Protein AF-A0A535L0C6-F1 (afdb_monomer)

Structure (mmCIF, N/CA/C/O backbone):
data_AF-A0A535L0C6-F1
#
_entry.id   AF-A0A535L0C6-F1
#
loop_
_atom_site.group_PDB
_atom_site.id
_atom_site.type_symbol
_atom_site.label_atom_id
_atom_site.label_alt_id
_atom_site.label_comp_id
_atom_site.label_asym_id
_atom_site.label_entity_id
_atom_site.label_seq_id
_atom_site.pdbx_PDB_ins_code
_atom_site.Cartn_x
_atom_site.Cartn_y
_atom_site.Cartn_z
_atom_site.occupancy
_atom_site.B_iso_or_equiv
_atom_site.auth_seq_id
_atom_site.auth_comp_id
_atom_site.auth_asym_id
_atom_site.auth_atom_id
_atom_site.pdbx_PDB_model_num
ATOM 1 N N . MET A 1 1 ? -20.719 -30.556 -39.159 1.00 37.09 1 MET A N 1
ATOM 2 C CA . MET A 1 1 ? -20.399 -29.950 -40.473 1.00 37.09 1 MET A CA 1
ATOM 3 C C . MET A 1 1 ? -19.976 -28.519 -40.173 1.00 37.09 1 MET A C 1
ATOM 5 O O . MET A 1 1 ? -20.788 -27.823 -39.599 1.00 37.09 1 MET A O 1
ATOM 9 N N . GLY A 1 2 ? -18.758 -28.024 -40.360 1.00 36.88 2 GLY A N 1
ATOM 10 C CA . GLY A 1 2 ? -17.561 -28.479 -41.061 1.00 36.88 2 GLY A CA 1
ATOM 11 C C . GLY A 1 2 ? -16.323 -27.841 -40.407 1.00 36.88 2 GLY A C 1
ATOM 12 O O . GLY A 1 2 ? -16.440 -27.057 -39.472 1.00 36.88 2 GLY A O 1
ATOM 13 N N . VAL A 1 3 ? -15.152 -28.274 -40.852 1.00 33.34 3 VAL A N 1
ATOM 14 C CA . VAL A 1 3 ? -13.887 -28.321 -40.109 1.00 33.34 3 VAL A CA 1
ATOM 15 C C . VAL A 1 3 ? -12.894 -27.255 -40.606 1.00 33.34 3 VAL A C 1
ATOM 17 O O . VAL A 1 3 ? -12.881 -26.947 -41.792 1.00 33.34 3 VAL A O 1
ATOM 20 N N . ALA A 1 4 ? -12.011 -26.839 -39.690 1.00 32.62 4 ALA A N 1
ATOM 21 C CA . ALA A 1 4 ? -10.667 -26.255 -39.848 1.00 32.62 4 ALA A CA 1
ATOM 22 C C . ALA A 1 4 ? -10.467 -24.733 -40.089 1.00 32.62 4 ALA A C 1
ATOM 24 O O . ALA A 1 4 ? -11.148 -24.122 -40.910 1.00 32.62 4 ALA A O 1
ATOM 25 N N . PRO A 1 5 ? -9.449 -24.145 -39.409 1.00 37.34 5 PRO A N 1
ATOM 26 C CA . PRO A 1 5 ? -8.986 -22.769 -39.566 1.00 37.34 5 PRO A CA 1
ATOM 27 C C . PRO A 1 5 ? -7.885 -22.660 -40.636 1.00 37.34 5 PRO A C 1
ATOM 29 O O . PRO A 1 5 ? -7.054 -23.557 -40.791 1.00 37.34 5 PRO A O 1
ATOM 32 N N . THR A 1 6 ? -7.814 -21.530 -41.337 1.00 31.41 6 THR A N 1
ATOM 33 C CA . THR A 1 6 ? -6.728 -21.233 -42.285 1.00 31.41 6 THR A CA 1
ATOM 34 C C . THR A 1 6 ? -5.777 -20.177 -41.732 1.00 31.41 6 THR A C 1
ATOM 36 O O . THR A 1 6 ? -6.077 -18.987 -41.720 1.00 31.41 6 THR A O 1
ATOM 39 N N . PHE A 1 7 ? -4.588 -20.631 -41.332 1.00 31.72 7 PHE A N 1
ATOM 40 C CA . PHE A 1 7 ? -3.355 -19.844 -41.349 1.00 31.72 7 PHE A CA 1
ATOM 41 C C . PHE A 1 7 ? -3.051 -19.357 -42.776 1.00 31.72 7 PHE A C 1
ATOM 43 O O . PHE A 1 7 ? -3.180 -20.154 -43.706 1.00 31.72 7 PHE A O 1
ATOM 50 N N . ARG A 1 8 ? -2.530 -18.119 -42.895 1.00 29.47 8 ARG A N 1
ATOM 51 C CA . ARG A 1 8 ? -1.504 -17.613 -43.851 1.00 29.47 8 ARG A CA 1
ATOM 52 C C . ARG A 1 8 ? -1.864 -16.255 -44.475 1.00 29.47 8 ARG A C 1
ATOM 54 O O . ARG A 1 8 ? -2.661 -16.208 -45.402 1.00 29.47 8 ARG A O 1
ATOM 61 N N . ARG A 1 9 ? -1.123 -15.198 -44.114 1.00 31.86 9 ARG A N 1
ATOM 62 C CA . ARG A 1 9 ? 0.029 -14.666 -44.886 1.00 31.86 9 ARG A CA 1
ATOM 63 C C . ARG A 1 9 ? 0.413 -13.277 -44.367 1.00 31.86 9 ARG A C 1
ATOM 65 O O . ARG A 1 9 ? -0.325 -12.318 -44.545 1.00 31.86 9 ARG A O 1
ATOM 72 N N . ALA A 1 10 ? 1.607 -13.189 -43.783 1.00 29.72 10 ALA A N 1
ATOM 73 C CA . ALA A 1 10 ? 2.361 -11.948 -43.728 1.00 29.72 10 ALA A CA 1
ATOM 74 C C . ALA A 1 10 ? 2.567 -11.457 -45.169 1.00 29.72 10 ALA A C 1
ATOM 76 O O . ALA A 1 10 ? 3.086 -12.192 -46.014 1.00 29.72 10 ALA A O 1
ATOM 77 N N . ALA A 1 11 ? 2.104 -10.244 -45.454 1.00 27.84 11 ALA A N 1
ATOM 78 C CA . ALA A 1 11 ? 2.388 -9.560 -46.699 1.00 27.84 11 ALA A CA 1
ATOM 79 C C . ALA A 1 11 ? 3.842 -9.076 -46.653 1.00 27.84 11 ALA A C 1
ATOM 81 O O . ALA A 1 11 ? 4.155 -8.050 -46.058 1.00 27.84 11 ALA A O 1
ATOM 82 N N . VAL A 1 12 ? 4.738 -9.848 -47.266 1.00 27.34 12 VAL A N 1
ATOM 83 C CA . VAL A 1 12 ? 6.041 -9.349 -47.706 1.00 27.34 12 VAL A CA 1
ATOM 84 C C . VAL A 1 12 ? 5.759 -8.395 -48.862 1.00 27.34 12 VAL A C 1
ATOM 86 O O . VAL A 1 12 ? 5.404 -8.829 -49.959 1.00 27.34 12 VAL A O 1
ATOM 89 N N . VAL A 1 13 ? 5.872 -7.093 -48.613 1.00 29.22 13 VAL A N 1
ATOM 90 C CA . VAL A 1 13 ? 5.906 -6.088 -49.677 1.00 29.22 13 VAL A CA 1
ATOM 91 C C . VAL A 1 13 ? 7.283 -6.178 -50.331 1.00 29.22 13 VAL A C 1
ATOM 93 O O . VAL A 1 13 ? 8.254 -5.577 -49.884 1.00 29.22 13 VAL A O 1
ATOM 96 N N . LEU A 1 14 ? 7.366 -6.988 -51.386 1.00 28.08 14 LEU A N 1
ATOM 97 C CA . LEU A 1 14 ? 8.428 -6.929 -52.386 1.00 28.08 14 LEU A CA 1
ATOM 98 C C . LEU A 1 14 ? 8.232 -5.646 -53.203 1.00 28.08 14 LEU A C 1
ATOM 100 O O . LEU A 1 14 ? 7.553 -5.646 -54.226 1.00 28.08 14 LEU A O 1
ATOM 104 N N . LEU A 1 15 ? 8.819 -4.544 -52.740 1.00 29.17 15 LEU A N 1
ATOM 105 C CA . LEU A 1 15 ? 9.050 -3.362 -53.568 1.00 29.17 15 LEU A CA 1
ATOM 106 C C . LEU A 1 15 ? 10.412 -3.531 -54.244 1.00 29.17 15 LEU A C 1
ATOM 108 O O . LEU A 1 15 ? 11.445 -3.056 -53.787 1.00 29.17 15 LEU A O 1
ATOM 112 N N . ALA A 1 16 ? 10.392 -4.291 -55.335 1.00 31.97 16 ALA A N 1
ATOM 113 C CA . ALA A 1 16 ? 11.451 -4.293 -56.323 1.00 31.97 16 ALA A CA 1
ATOM 114 C C . ALA A 1 16 ? 11.344 -3.000 -57.133 1.00 31.97 16 ALA A C 1
ATOM 116 O O . ALA A 1 16 ? 10.395 -2.858 -57.893 1.00 31.97 16 ALA A O 1
ATOM 117 N N . PHE A 1 17 ? 12.308 -2.088 -57.011 1.00 31.05 17 PHE A N 1
ATOM 118 C CA . PHE A 1 17 ? 12.581 -1.112 -58.063 1.00 31.05 17 PHE A CA 1
ATOM 119 C C . PHE A 1 17 ? 14.057 -0.712 -58.074 1.00 31.05 17 PHE A C 1
ATOM 121 O O . PHE A 1 17 ? 14.559 -0.082 -57.152 1.00 31.05 17 PHE A O 1
ATOM 128 N N . GLY A 1 18 ? 14.706 -1.043 -59.192 1.00 28.42 18 GLY A N 1
ATOM 129 C CA . GLY A 1 18 ? 15.623 -0.113 -59.842 1.00 28.42 18 GLY A CA 1
ATOM 130 C C . GLY A 1 18 ? 17.089 -0.181 -59.446 1.00 28.42 18 GLY A C 1
ATOM 131 O O . GLY A 1 18 ? 17.690 0.862 -59.214 1.00 28.42 18 GLY A O 1
ATOM 132 N N . LEU A 1 19 ? 17.694 -1.370 -59.453 1.00 27.88 19 LEU A N 1
ATOM 133 C CA . LEU A 1 19 ? 19.146 -1.484 -59.565 1.00 27.88 19 LEU A CA 1
ATOM 134 C C . LEU A 1 19 ? 19.567 -0.997 -60.966 1.00 27.88 19 LEU A C 1
ATOM 136 O O . LEU A 1 19 ? 19.630 -1.777 -61.914 1.00 27.88 19 LEU A O 1
ATOM 140 N N . TRP A 1 20 ? 19.834 0.300 -61.113 1.00 29.59 20 TRP A N 1
ATOM 141 C CA . TRP A 1 20 ? 20.646 0.791 -62.222 1.00 29.59 20 TRP A CA 1
ATOM 142 C C . TRP A 1 20 ? 22.104 0.479 -61.891 1.00 29.59 20 TRP A C 1
ATOM 144 O O . TRP A 1 20 ? 22.831 1.316 -61.364 1.00 29.59 20 TRP A O 1
ATOM 154 N N . VAL A 1 21 ? 22.541 -0.744 -62.206 1.00 28.67 21 VAL A N 1
ATOM 155 C CA . VAL A 1 21 ? 23.962 -0.963 -62.486 1.00 28.67 21 VAL A CA 1
ATOM 156 C C . VAL A 1 21 ? 24.206 -0.285 -63.824 1.00 28.67 21 VAL A C 1
ATOM 158 O O . VAL A 1 21 ? 24.039 -0.882 -64.886 1.00 28.67 21 VAL A O 1
ATOM 161 N N . ILE A 1 22 ? 24.558 0.997 -63.780 1.00 29.31 22 ILE A N 1
ATOM 162 C CA . ILE A 1 22 ? 25.347 1.563 -64.860 1.00 29.31 22 ILE A CA 1
ATOM 163 C C . ILE A 1 22 ? 26.660 0.797 -64.758 1.00 29.31 22 ILE A C 1
ATOM 165 O O . ILE A 1 22 ? 27.493 1.083 -63.903 1.00 29.31 22 ILE A O 1
ATOM 169 N N . THR A 1 23 ? 26.826 -0.238 -65.580 1.00 29.62 23 THR A N 1
ATOM 170 C CA . THR A 1 23 ? 28.167 -0.678 -65.929 1.00 29.62 23 THR A CA 1
ATOM 171 C C . THR A 1 23 ? 28.786 0.536 -66.598 1.00 29.62 23 THR A C 1
ATOM 173 O O . THR A 1 23 ? 28.529 0.796 -67.776 1.00 29.62 23 THR A O 1
ATOM 176 N N . ALA A 1 24 ? 29.521 1.338 -65.828 1.00 28.98 24 ALA A N 1
ATOM 177 C CA . ALA A 1 24 ? 30.530 2.193 -66.399 1.00 28.98 24 ALA A CA 1
ATOM 178 C C . ALA A 1 24 ? 31.452 1.219 -67.127 1.00 28.98 24 ALA A C 1
ATOM 180 O O . ALA A 1 24 ? 32.253 0.511 -66.521 1.00 28.98 24 ALA A O 1
ATOM 181 N N . VAL A 1 25 ? 31.229 1.084 -68.434 1.00 27.94 25 VAL A N 1
ATOM 182 C CA . VAL A 1 25 ? 32.256 0.596 -69.338 1.00 27.94 25 VAL A CA 1
ATOM 183 C C . VAL A 1 25 ? 33.465 1.444 -68.965 1.00 27.94 25 VAL A C 1
ATOM 185 O O . VAL A 1 25 ? 33.321 2.671 -69.023 1.00 27.94 25 VAL A O 1
ATOM 188 N N . PRO A 1 26 ? 34.590 0.868 -68.497 1.00 29.69 26 PRO A N 1
ATOM 189 C CA . PRO A 1 26 ? 35.786 1.667 -68.345 1.00 29.69 26 PRO A CA 1
ATOM 190 C C . PRO A 1 26 ? 35.984 2.293 -69.714 1.00 29.69 26 PRO A C 1
ATOM 192 O O . PRO A 1 26 ? 36.119 1.585 -70.716 1.00 29.69 26 PRO A O 1
ATOM 195 N N . VAL A 1 27 ? 35.857 3.619 -69.775 1.00 29.53 27 VAL A N 1
ATOM 196 C CA . VAL A 1 27 ? 36.319 4.369 -70.928 1.00 29.53 27 VAL A CA 1
ATOM 197 C C . VAL A 1 27 ? 37.751 3.897 -71.059 1.00 29.53 27 VAL A C 1
ATOM 199 O O . VAL A 1 27 ? 38.551 4.141 -70.159 1.00 29.53 27 VAL A O 1
ATOM 202 N N . ALA A 1 28 ? 38.033 3.099 -72.090 1.00 34.81 28 ALA A N 1
ATOM 203 C CA . ALA A 1 28 ? 39.395 2.758 -72.430 1.00 34.81 28 ALA A CA 1
ATOM 204 C C . ALA A 1 28 ? 40.087 4.112 -72.532 1.00 34.81 28 ALA A C 1
ATOM 206 O O . ALA A 1 28 ? 39.706 4.916 -73.389 1.00 34.81 28 ALA A O 1
ATOM 207 N N . ALA A 1 29 ? 40.951 4.412 -71.557 1.00 43.59 29 ALA A N 1
ATOM 208 C CA . ALA A 1 29 ? 41.692 5.656 -71.515 1.00 43.59 29 ALA A CA 1
ATOM 209 C C . ALA A 1 29 ? 42.241 5.854 -72.924 1.00 43.59 29 ALA A C 1
ATOM 211 O O . ALA A 1 29 ? 42.869 4.940 -73.461 1.00 43.59 29 ALA A O 1
ATOM 212 N N . SER A 1 30 ? 41.868 6.958 -73.580 1.00 49.72 30 SER A N 1
ATOM 213 C CA . SER A 1 30 ? 42.273 7.148 -74.967 1.00 49.72 30 SER A CA 1
ATOM 214 C C . SER A 1 30 ? 43.792 7.140 -74.974 1.00 49.72 30 SER A C 1
ATOM 216 O O . SER A 1 30 ? 44.403 7.963 -74.290 1.00 49.72 30 SER A O 1
ATOM 218 N N . ASP A 1 31 ? 44.370 6.194 -75.692 1.00 67.44 31 ASP A N 1
ATOM 219 C CA . ASP A 1 31 ? 45.807 6.078 -75.811 1.00 67.44 31 ASP A CA 1
ATOM 220 C C . ASP A 1 31 ? 46.323 7.331 -76.541 1.00 67.44 31 ASP A C 1
ATOM 222 O O . ASP A 1 31 ? 45.831 7.662 -77.625 1.00 67.44 31 ASP A O 1
ATOM 226 N N . GLN A 1 32 ? 47.226 8.093 -75.919 1.00 78.69 32 GLN A N 1
ATOM 227 C CA . GLN A 1 32 ? 47.743 9.353 -76.470 1.00 78.69 32 GLN A CA 1
ATOM 228 C C . GLN A 1 32 ? 49.223 9.197 -76.810 1.00 78.69 32 GLN A C 1
ATOM 230 O O . GLN A 1 32 ? 49.989 8.628 -76.031 1.00 78.69 32 GLN A O 1
ATOM 235 N N . ILE A 1 33 ? 49.628 9.734 -77.964 1.00 84.31 33 ILE A N 1
ATOM 236 C CA . ILE A 1 33 ? 51.041 9.821 -78.346 1.00 84.31 33 ILE A CA 1
ATOM 237 C C . ILE A 1 33 ? 51.743 10.777 -77.375 1.00 84.31 33 ILE A C 1
ATOM 239 O O . ILE A 1 33 ? 51.346 11.934 -77.251 1.00 84.31 33 ILE A O 1
ATOM 243 N N . ASP A 1 34 ? 52.798 10.301 -76.716 1.00 86.31 34 ASP A N 1
ATOM 244 C CA . ASP A 1 34 ? 53.675 11.108 -75.862 1.00 86.31 34 ASP A CA 1
ATOM 245 C C . ASP A 1 34 ? 54.873 11.650 -76.649 1.00 86.31 34 ASP A C 1
ATOM 247 O O . ASP A 1 34 ? 55.081 12.860 -76.694 1.00 86.31 34 ASP A O 1
ATOM 251 N N . GLN A 1 35 ? 55.643 10.783 -77.316 1.00 90.56 35 GLN A N 1
ATOM 252 C CA . GLN A 1 35 ? 56.763 11.178 -78.176 1.00 90.56 35 GLN A CA 1
ATOM 253 C C . GLN A 1 35 ? 56.604 10.557 -79.556 1.00 90.56 35 GLN A C 1
ATOM 255 O O . GLN A 1 35 ? 56.222 9.397 -79.684 1.00 90.56 35 GLN A O 1
ATOM 260 N N . SER A 1 36 ? 56.909 11.318 -80.603 1.00 90.12 36 SER A N 1
ATOM 261 C CA . SER A 1 36 ? 56.848 10.812 -81.971 1.00 90.12 36 SER A CA 1
ATOM 262 C C . SER A 1 36 ? 57.918 11.417 -82.860 1.00 90.12 36 SER A C 1
ATOM 264 O O . SER A 1 36 ? 58.379 12.538 -82.647 1.00 90.12 36 SER A O 1
ATOM 266 N N . ASN A 1 37 ? 58.279 10.651 -83.881 1.00 85.50 37 ASN A N 1
ATOM 267 C CA . ASN A 1 37 ? 59.129 11.073 -84.975 1.00 85.50 37 ASN A CA 1
ATOM 268 C C . ASN A 1 37 ? 58.685 10.344 -86.255 1.00 85.50 37 ASN A C 1
ATOM 270 O O . ASN A 1 37 ? 58.750 9.116 -86.311 1.00 85.50 37 ASN A O 1
ATOM 274 N N . GLY A 1 38 ? 58.173 11.073 -87.256 1.00 73.81 38 GLY A N 1
ATOM 275 C CA . GLY A 1 38 ? 57.369 10.482 -88.343 1.00 73.81 38 GLY A CA 1
ATOM 276 C C . GLY A 1 38 ? 57.746 10.847 -89.786 1.00 73.81 38 GLY A C 1
ATOM 277 O O . GLY A 1 38 ? 57.147 10.298 -90.711 1.00 73.81 38 GLY A O 1
ATOM 278 N N . ALA A 1 39 ? 58.709 11.745 -90.017 1.00 72.12 39 ALA A N 1
ATOM 279 C CA . ALA A 1 39 ? 59.224 12.031 -91.362 1.00 72.12 39 ALA A CA 1
ATOM 280 C C . ALA A 1 39 ? 60.230 10.946 -91.786 1.00 72.12 39 ALA A C 1
ATOM 282 O O . ALA A 1 39 ? 60.923 10.415 -90.928 1.00 72.12 39 ALA A O 1
ATOM 283 N N . PHE A 1 40 ? 60.329 10.601 -93.079 1.00 76.81 40 PHE A N 1
ATOM 284 C CA . PHE A 1 40 ? 61.221 9.527 -93.550 1.00 76.81 40 PHE A CA 1
ATOM 285 C C . PHE A 1 40 ? 61.955 9.869 -94.859 1.00 76.81 40 PHE A C 1
ATOM 287 O O . PHE A 1 40 ? 61.412 10.547 -95.732 1.00 76.81 40 PHE A O 1
ATOM 294 N N . SER A 1 41 ? 63.187 9.372 -95.021 1.00 70.88 41 SER A N 1
ATOM 295 C CA . SER A 1 41 ? 63.962 9.484 -96.278 1.00 70.88 41 SER A CA 1
ATOM 296 C C . SER A 1 41 ? 64.841 8.285 -96.605 1.00 70.88 41 SER A C 1
ATOM 298 O O . SER A 1 41 ? 65.216 8.091 -97.765 1.00 70.88 41 SER A O 1
ATOM 300 N N . GLY A 1 42 ? 65.186 7.493 -95.591 1.00 73.19 42 GLY A N 1
ATOM 301 C CA . GLY A 1 42 ? 66.101 6.374 -95.698 1.00 73.19 42 GLY A CA 1
ATOM 302 C C . GLY A 1 42 ? 65.659 5.191 -94.846 1.00 73.19 42 GLY A C 1
ATOM 303 O O . GLY A 1 42 ? 64.586 5.170 -94.243 1.00 73.19 42 GLY A O 1
ATOM 304 N N . GLN A 1 43 ? 66.476 4.142 -94.865 1.00 79.50 43 GLN A N 1
ATOM 305 C CA . GLN A 1 43 ? 66.208 2.909 -94.136 1.00 79.50 43 GLN A CA 1
ATOM 306 C C . GLN A 1 43 ? 67.517 2.283 -93.661 1.00 79.50 43 GLN A C 1
ATOM 308 O O . GLN A 1 43 ? 68.476 2.193 -94.430 1.00 79.50 43 GLN A O 1
ATOM 313 N N . ASN A 1 44 ? 67.535 1.787 -92.423 1.00 80.56 44 ASN A N 1
ATOM 314 C CA . ASN A 1 44 ? 68.639 0.983 -91.905 1.00 80.56 44 ASN A CA 1
ATOM 315 C C . ASN A 1 44 ? 68.169 -0.459 -91.736 1.00 80.56 44 ASN A C 1
ATOM 317 O O . ASN A 1 44 ? 67.180 -0.734 -91.058 1.00 80.56 44 ASN A O 1
ATOM 321 N N . ALA A 1 45 ? 68.874 -1.384 -92.386 1.00 82.94 45 ALA A N 1
ATOM 322 C CA . ALA A 1 45 ? 68.541 -2.801 -92.394 1.00 82.94 45 ALA A CA 1
ATOM 323 C C . ALA A 1 45 ? 69.706 -3.606 -91.816 1.00 82.94 45 ALA A C 1
ATOM 325 O O . ALA A 1 45 ? 70.729 -3.789 -92.474 1.00 82.94 45 ALA A O 1
ATOM 326 N N . LEU A 1 46 ? 69.558 -4.085 -90.581 1.00 78.12 46 LEU A N 1
ATOM 327 C CA . LEU A 1 46 ? 70.612 -4.808 -89.869 1.00 78.12 46 LEU A CA 1
ATOM 328 C C . LEU A 1 46 ? 70.069 -6.078 -89.207 1.00 78.12 46 LEU A C 1
ATOM 330 O O . LEU A 1 46 ? 68.895 -6.186 -88.855 1.00 78.12 46 LEU A O 1
ATOM 334 N N . ARG A 1 47 ? 70.963 -7.061 -89.039 1.00 79.31 47 ARG A N 1
ATOM 335 C CA . ARG A 1 47 ? 70.715 -8.256 -88.210 1.00 79.31 47 ARG A CA 1
ATOM 336 C C . ARG A 1 47 ? 71.022 -8.019 -86.727 1.00 79.31 47 ARG A C 1
ATOM 338 O O . ARG A 1 47 ? 70.609 -8.817 -85.897 1.00 79.31 47 ARG A O 1
ATOM 345 N N . ASN A 1 48 ? 71.746 -6.946 -86.412 1.00 81.25 48 ASN A N 1
ATOM 346 C CA . ASN A 1 48 ? 72.146 -6.585 -85.054 1.00 81.25 48 ASN A CA 1
ATOM 347 C C . ASN A 1 48 ? 71.116 -5.638 -84.416 1.00 81.25 48 ASN A C 1
ATOM 349 O O . ASN A 1 48 ? 70.202 -5.158 -85.085 1.00 81.25 48 ASN A O 1
ATOM 353 N N . GLY A 1 49 ? 71.266 -5.369 -83.117 1.00 86.56 49 GLY A N 1
ATOM 354 C CA . GLY A 1 49 ? 70.378 -4.463 -82.393 1.00 86.56 49 GLY A CA 1
ATOM 355 C C . GLY A 1 49 ? 70.409 -3.026 -82.923 1.00 86.56 49 GLY A C 1
ATOM 356 O O . GLY A 1 49 ? 71.456 -2.519 -83.323 1.00 86.56 49 GLY A O 1
ATOM 357 N N . MET A 1 50 ? 69.258 -2.367 -82.896 1.00 91.88 50 MET A N 1
ATOM 358 C CA . MET A 1 50 ? 69.088 -0.949 -83.226 1.00 91.88 50 MET A CA 1
ATOM 359 C C . MET A 1 50 ? 68.315 -0.287 -82.094 1.00 91.88 50 MET A C 1
ATOM 361 O O . MET A 1 50 ? 67.459 -0.932 -81.486 1.00 91.88 50 MET A O 1
ATOM 365 N N . ALA A 1 51 ? 68.612 0.969 -81.793 1.00 94.00 51 ALA A N 1
ATOM 366 C CA . ALA A 1 51 ? 67.898 1.697 -80.762 1.00 94.00 51 ALA A CA 1
ATOM 367 C C . ALA A 1 51 ? 67.691 3.166 -81.116 1.00 94.00 51 ALA A C 1
ATOM 369 O O . ALA A 1 51 ? 68.489 3.755 -81.838 1.00 94.00 51 ALA A O 1
ATOM 370 N N . GLN A 1 52 ? 66.632 3.739 -80.559 1.00 93.75 52 GLN A N 1
ATOM 371 C CA . GLN A 1 52 ? 66.361 5.171 -80.543 1.00 93.75 52 GLN A CA 1
ATOM 372 C C . GLN A 1 52 ? 66.190 5.574 -79.083 1.00 93.75 52 GLN A C 1
ATOM 374 O O . GLN A 1 52 ? 65.342 5.007 -78.386 1.00 93.75 52 GLN A O 1
ATOM 379 N N . THR A 1 53 ? 67.007 6.504 -78.591 1.00 94.94 53 THR A N 1
ATOM 380 C CA . THR A 1 53 ? 66.727 7.126 -77.297 1.00 94.94 53 THR A CA 1
ATOM 381 C C . THR A 1 53 ? 65.634 8.170 -77.442 1.00 94.94 53 THR A C 1
ATOM 383 O O . THR A 1 53 ? 65.472 8.760 -78.509 1.00 94.94 53 THR A O 1
ATOM 386 N N . PHE A 1 54 ? 64.854 8.356 -76.383 1.00 95.00 54 PHE A N 1
ATOM 387 C CA . PHE A 1 54 ? 63.773 9.328 -76.318 1.00 95.00 54 PHE A CA 1
ATOM 388 C C . PHE A 1 54 ? 63.560 9.825 -74.895 1.00 95.00 54 PHE A C 1
ATOM 390 O O . PHE A 1 54 ? 63.875 9.127 -73.927 1.00 95.00 54 PHE A O 1
ATOM 397 N N . THR A 1 55 ? 63.031 11.038 -74.780 1.00 94.19 55 THR A N 1
ATOM 398 C CA . THR A 1 55 ? 62.732 11.676 -73.498 1.00 94.19 55 THR A CA 1
ATOM 399 C C . THR A 1 55 ? 61.221 11.868 -73.401 1.00 94.19 55 THR A C 1
ATOM 401 O O . THR A 1 55 ? 60.686 12.657 -74.176 1.00 94.19 55 THR A O 1
ATOM 404 N N . PRO A 1 56 ? 60.518 11.169 -72.492 1.00 90.44 56 PRO A N 1
ATOM 405 C CA . PRO A 1 56 ? 59.085 11.331 -72.304 1.00 90.44 56 PRO A CA 1
ATOM 406 C C . PRO A 1 56 ? 58.733 12.780 -71.974 1.00 90.44 56 PRO A C 1
ATOM 408 O O . PRO A 1 56 ? 59.406 13.422 -71.156 1.00 90.44 56 PRO A O 1
ATOM 411 N N . GLY A 1 57 ? 57.664 13.278 -72.590 1.00 83.50 57 GLY A N 1
ATOM 412 C CA . GLY A 1 57 ? 57.130 14.612 -72.330 1.00 83.50 57 GLY A CA 1
ATOM 413 C C . GLY A 1 57 ? 56.328 14.652 -71.031 1.00 83.50 57 GLY A C 1
ATOM 414 O O . GLY A 1 57 ? 56.306 15.678 -70.349 1.00 83.50 57 GLY A O 1
ATOM 415 N N . VAL A 1 58 ? 55.722 13.521 -70.654 1.00 79.31 58 VAL A N 1
ATOM 416 C CA . VAL A 1 58 ? 54.949 13.340 -69.417 1.00 79.31 58 VAL A CA 1
ATOM 417 C C . VAL A 1 58 ? 55.389 12.097 -68.633 1.00 79.31 58 VAL A C 1
ATOM 419 O O . VAL A 1 58 ? 55.855 11.111 -69.199 1.00 79.31 58 VAL A O 1
ATOM 422 N N . SER A 1 59 ? 55.241 12.133 -67.304 1.00 81.00 59 SER A N 1
ATOM 423 C CA . SER A 1 59 ? 55.409 10.945 -66.457 1.00 81.00 59 SER A CA 1
ATOM 424 C C . SER A 1 59 ? 54.141 10.099 -66.526 1.00 81.00 59 SER A C 1
ATOM 426 O O . SER A 1 59 ? 53.041 10.645 -66.473 1.00 81.00 59 SER A O 1
ATOM 428 N N . GLY A 1 60 ? 54.270 8.776 -66.584 1.00 79.25 60 GLY A N 1
ATOM 429 C CA . GLY A 1 60 ? 53.110 7.886 -66.628 1.00 79.25 60 GLY A CA 1
ATOM 430 C C . GLY A 1 60 ? 53.460 6.454 -67.012 1.00 79.25 60 GLY A C 1
ATOM 431 O O . GLY A 1 60 ? 54.592 6.008 -66.823 1.00 79.25 60 GLY A O 1
ATOM 432 N N . GLN A 1 61 ? 52.471 5.735 -67.539 1.00 85.19 61 GLN A N 1
ATOM 433 C CA . GLN A 1 61 ? 52.593 4.333 -67.928 1.00 85.19 61 GLN A CA 1
ATOM 434 C C . GLN A 1 61 ? 52.591 4.185 -69.454 1.00 85.19 61 GLN A C 1
ATOM 436 O O . GLN A 1 61 ? 51.572 4.439 -70.091 1.00 85.19 61 GLN A O 1
ATOM 441 N N . LEU A 1 62 ? 53.715 3.740 -70.019 1.00 87.38 62 LEU A N 1
ATOM 442 C CA . LEU A 1 62 ? 53.847 3.387 -71.432 1.00 87.38 62 LEU A CA 1
ATOM 443 C C . LEU A 1 62 ? 53.251 1.997 -71.668 1.00 87.38 62 LEU A C 1
ATOM 445 O O . LEU A 1 62 ? 53.711 1.014 -71.077 1.00 87.38 62 LEU A O 1
ATOM 449 N N . ASP A 1 63 ? 52.270 1.893 -72.553 1.00 86.81 63 ASP A N 1
ATOM 450 C CA . ASP A 1 63 ? 51.616 0.630 -72.904 1.00 86.81 63 ASP A CA 1
ATOM 451 C C . ASP A 1 63 ? 51.873 0.208 -74.355 1.00 86.81 63 ASP A C 1
ATOM 453 O O . ASP A 1 63 ? 51.704 -0.969 -74.680 1.00 86.81 63 ASP A O 1
ATOM 457 N N . ARG A 1 64 ? 52.340 1.114 -75.223 1.00 91.75 64 ARG A N 1
ATOM 458 C CA . ARG A 1 64 ? 52.593 0.813 -76.633 1.00 91.75 64 ARG A CA 1
ATOM 459 C C . ARG A 1 64 ? 53.736 1.633 -77.231 1.00 91.75 64 ARG A C 1
ATOM 461 O O . ARG A 1 64 ? 53.906 2.821 -76.980 1.00 91.75 64 ARG A O 1
ATOM 468 N N . VAL A 1 65 ? 54.518 0.968 -78.078 1.00 94.25 65 VAL A N 1
ATOM 469 C CA . VAL A 1 65 ? 55.474 1.598 -78.996 1.00 94.25 65 VAL A CA 1
ATOM 470 C C . VAL A 1 65 ? 55.076 1.242 -80.415 1.00 94.25 65 VAL A C 1
ATOM 472 O O . VAL A 1 65 ? 54.921 0.060 -80.721 1.00 94.25 65 VAL A O 1
ATOM 475 N N . SER A 1 66 ? 54.970 2.231 -81.291 1.00 93.62 66 SER A N 1
ATOM 476 C CA . SER A 1 66 ? 54.759 2.018 -82.719 1.00 93.62 66 SER A CA 1
ATOM 477 C C . SER A 1 66 ? 56.050 2.304 -83.471 1.00 93.62 66 SER A C 1
ATOM 479 O O . SER A 1 66 ? 56.685 3.333 -83.262 1.00 93.62 66 SER A O 1
ATOM 481 N N . LEU A 1 67 ? 56.469 1.382 -84.337 1.00 92.31 67 LEU A N 1
ATOM 482 C CA . LEU A 1 67 ? 57.681 1.518 -85.148 1.00 92.31 67 LEU A CA 1
ATOM 483 C C . LEU A 1 67 ? 57.332 1.501 -86.627 1.00 92.31 67 LEU A C 1
ATOM 485 O O . LEU A 1 67 ? 56.591 0.622 -87.077 1.00 92.31 67 LEU A O 1
ATOM 489 N N . MET A 1 68 ? 57.905 2.423 -87.400 1.00 89.44 68 MET A N 1
ATOM 490 C CA . MET A 1 68 ? 57.806 2.354 -88.853 1.00 89.44 68 MET A CA 1
ATOM 491 C C . MET A 1 68 ? 58.876 1.403 -89.376 1.00 89.44 68 MET A C 1
ATOM 493 O O . MET A 1 68 ? 60.076 1.681 -89.301 1.00 89.44 68 MET A O 1
ATOM 497 N N . MET A 1 69 ? 58.449 0.254 -89.900 1.00 87.00 69 MET A N 1
ATOM 498 C CA . MET A 1 69 ? 59.377 -0.838 -90.185 1.00 87.00 69 MET A CA 1
ATOM 499 C C . MET A 1 69 ? 58.996 -1.692 -91.400 1.00 87.00 69 MET A C 1
ATOM 501 O O . MET A 1 69 ? 57.862 -1.657 -91.877 1.00 87.00 69 MET A O 1
ATOM 505 N N . ALA A 1 70 ? 59.951 -2.485 -91.894 1.00 82.94 70 ALA A N 1
ATOM 506 C CA . ALA A 1 70 ? 59.748 -3.474 -92.956 1.00 82.94 70 ALA A CA 1
ATOM 507 C C . ALA A 1 70 ? 60.556 -4.765 -92.720 1.00 82.94 70 ALA A C 1
ATOM 509 O O . ALA A 1 70 ? 61.524 -4.791 -91.957 1.00 82.94 70 ALA A O 1
ATOM 510 N N . ALA A 1 71 ? 60.156 -5.837 -93.412 1.00 77.94 71 ALA A N 1
ATOM 511 C CA . ALA A 1 71 ? 60.802 -7.151 -93.395 1.00 77.94 71 ALA A CA 1
ATOM 512 C C . ALA A 1 71 ? 61.225 -7.539 -94.828 1.00 77.94 71 ALA A C 1
ATOM 514 O O . ALA A 1 71 ? 60.624 -8.390 -95.480 1.00 77.94 71 ALA A O 1
ATOM 515 N N . THR A 1 72 ? 62.239 -6.850 -95.358 1.00 66.25 72 THR A N 1
ATOM 516 C CA . THR A 1 72 ? 62.588 -6.829 -96.797 1.00 66.25 72 THR A CA 1
ATOM 517 C C . THR A 1 72 ? 63.219 -8.119 -97.343 1.00 66.25 72 THR A C 1
ATOM 519 O O . THR A 1 72 ? 63.401 -8.243 -98.551 1.00 66.25 72 THR A O 1
ATOM 522 N N . SER A 1 73 ? 63.534 -9.101 -96.491 1.00 69.94 73 SER A N 1
ATOM 523 C CA . SER A 1 73 ? 64.180 -10.370 -96.881 1.00 69.94 73 SER A CA 1
ATOM 524 C C . SER A 1 73 ? 63.592 -11.600 -96.167 1.00 69.94 73 SER A C 1
ATOM 526 O O . SER A 1 73 ? 64.313 -12.523 -95.790 1.00 69.94 73 SER A O 1
ATOM 528 N N . GLY A 1 74 ? 62.265 -11.616 -95.988 1.00 78.94 74 GLY A N 1
ATOM 529 C CA . GLY A 1 74 ? 61.524 -12.699 -95.328 1.00 78.94 74 GLY A CA 1
ATOM 530 C C . GLY A 1 74 ? 61.086 -12.349 -93.903 1.00 78.94 74 GLY A C 1
ATOM 531 O O . GLY A 1 74 ? 61.294 -11.232 -93.440 1.00 78.94 74 GLY A O 1
ATOM 532 N N . ALA A 1 75 ? 60.445 -13.296 -93.214 1.00 85.00 75 ALA A N 1
ATOM 533 C CA . ALA A 1 75 ? 59.891 -13.075 -91.878 1.00 85.00 75 ALA A CA 1
ATOM 534 C C . ALA A 1 75 ? 60.976 -12.733 -90.836 1.00 85.00 75 ALA A C 1
ATOM 536 O O . ALA A 1 75 ? 62.046 -13.347 -90.819 1.00 85.00 75 ALA A O 1
ATOM 537 N N . VAL A 1 76 ? 60.679 -11.792 -89.934 1.00 88.62 76 VAL A N 1
ATOM 538 C CA . VAL A 1 76 ? 61.586 -11.364 -88.855 1.00 88.62 76 VAL A CA 1
ATOM 539 C C . VAL A 1 76 ? 61.043 -11.810 -87.498 1.00 88.62 76 VAL A C 1
ATOM 541 O O . VAL A 1 76 ? 59.846 -11.734 -87.228 1.00 88.62 76 VAL A O 1
ATOM 544 N N . THR A 1 77 ? 61.931 -12.281 -86.629 1.00 91.50 77 THR A N 1
ATOM 545 C CA . THR A 1 77 ? 61.644 -12.615 -85.224 1.00 91.50 77 THR A CA 1
ATOM 546 C C . THR A 1 77 ? 62.608 -11.845 -84.337 1.00 91.50 77 THR A C 1
ATOM 548 O O . THR A 1 77 ? 63.788 -11.745 -84.674 1.00 91.50 77 THR A O 1
ATOM 551 N N . GLY A 1 78 ? 62.135 -11.313 -83.216 1.00 93.00 78 GLY A N 1
ATOM 552 C CA . GLY A 1 78 ? 62.948 -10.524 -82.297 1.00 93.00 78 GLY A CA 1
ATOM 553 C C . GLY A 1 78 ? 62.142 -9.963 -81.132 1.00 93.00 78 GLY A C 1
ATOM 554 O O . GLY A 1 78 ? 61.065 -10.461 -80.803 1.00 93.00 78 GLY A O 1
ATOM 555 N N . SER A 1 79 ? 62.662 -8.912 -80.505 1.00 93.81 79 SER A N 1
ATOM 556 C CA . SER A 1 79 ? 61.962 -8.183 -79.445 1.00 93.81 79 SER A CA 1
ATOM 557 C C . SER A 1 79 ? 62.125 -6.676 -79.574 1.00 93.81 79 SER A C 1
ATOM 559 O O . SER A 1 79 ? 63.198 -6.210 -79.959 1.00 93.81 79 SER A O 1
ATOM 561 N N . VAL A 1 80 ? 61.097 -5.937 -79.168 1.00 96.19 80 VAL A N 1
ATOM 562 C CA . VAL A 1 80 ? 61.165 -4.504 -78.867 1.00 96.19 80 VAL A CA 1
ATOM 563 C C . VAL A 1 80 ? 61.211 -4.346 -77.353 1.00 96.19 80 VAL A C 1
ATOM 565 O O . VAL A 1 80 ? 60.406 -4.939 -76.640 1.00 96.19 80 VAL A O 1
ATOM 568 N N . GLN A 1 81 ? 62.177 -3.593 -76.852 1.00 96.94 81 GLN A N 1
ATOM 569 C CA . GLN A 1 81 ? 62.407 -3.388 -75.427 1.00 96.94 81 GLN A CA 1
ATOM 570 C C . GLN A 1 81 ? 62.429 -1.903 -75.109 1.00 96.94 81 GLN A C 1
ATOM 572 O O . GLN A 1 81 ? 62.891 -1.111 -75.924 1.00 96.94 81 GLN A O 1
ATOM 577 N N . ILE A 1 82 ? 62.016 -1.554 -73.896 1.00 97.56 82 ILE A N 1
ATOM 578 C CA . ILE A 1 82 ? 62.353 -0.270 -73.290 1.00 97.56 82 ILE A CA 1
ATOM 579 C C . ILE A 1 82 ? 63.469 -0.505 -72.287 1.00 97.56 82 ILE A C 1
ATOM 581 O O . ILE A 1 82 ? 63.360 -1.377 -71.421 1.00 97.56 82 ILE A O 1
ATOM 585 N N . GLN A 1 83 ? 64.550 0.255 -72.415 1.00 96.75 83 GLN A N 1
ATOM 586 C CA . GLN A 1 83 ? 65.699 0.183 -71.521 1.00 96.75 83 GLN A CA 1
ATOM 587 C C . GLN A 1 83 ? 65.997 1.540 -70.888 1.00 96.75 83 GLN A C 1
ATOM 589 O O . GLN A 1 83 ? 65.669 2.587 -71.450 1.00 96.75 83 GLN A O 1
ATOM 594 N N . THR A 1 84 ? 66.654 1.526 -69.728 1.00 96.06 84 THR A N 1
ATOM 595 C CA . THR A 1 84 ? 67.249 2.754 -69.181 1.00 96.06 84 THR A CA 1
ATOM 596 C C . THR A 1 84 ? 68.446 3.193 -70.030 1.00 96.06 84 THR A C 1
ATOM 598 O O . THR A 1 84 ? 69.028 2.400 -70.777 1.00 96.06 84 THR A O 1
ATOM 601 N N . VAL A 1 85 ? 68.835 4.462 -69.913 1.00 95.81 85 VAL A N 1
ATOM 602 C CA . VAL A 1 85 ? 69.964 5.047 -70.648 1.00 95.81 85 VAL A CA 1
ATOM 603 C C . VAL A 1 85 ? 71.077 5.448 -69.685 1.00 95.81 85 VAL A C 1
ATOM 605 O O . VAL A 1 85 ? 70.821 5.939 -68.588 1.00 95.81 85 VAL A O 1
ATOM 608 N N . SER A 1 86 ? 72.328 5.229 -70.091 1.00 93.62 86 SER A N 1
ATOM 609 C CA . SER A 1 86 ? 73.521 5.664 -69.361 1.00 93.62 86 SER A CA 1
ATOM 610 C C . SER A 1 86 ? 74.523 6.271 -70.339 1.00 93.62 86 SER A C 1
ATOM 612 O O . SER A 1 86 ? 74.786 5.696 -71.393 1.00 93.62 86 SER A O 1
ATOM 614 N N . ALA A 1 87 ? 75.055 7.455 -70.016 1.00 89.50 87 ALA A N 1
ATOM 615 C CA . ALA A 1 87 ? 75.952 8.218 -70.894 1.00 89.50 87 ALA A CA 1
ATOM 616 C C . ALA A 1 87 ? 75.409 8.404 -72.333 1.00 89.50 87 ALA A C 1
ATOM 618 O O . ALA A 1 87 ? 76.157 8.319 -73.303 1.00 89.50 87 ALA A O 1
ATOM 619 N N . GLY A 1 88 ? 74.094 8.622 -72.466 1.00 88.56 88 GLY A N 1
ATOM 620 C CA . GLY A 1 88 ? 73.415 8.883 -73.742 1.00 88.56 88 GLY A CA 1
ATOM 621 C C . GLY A 1 88 ? 73.024 7.646 -74.560 1.00 88.56 88 GLY A C 1
ATOM 622 O O . GLY A 1 88 ? 72.233 7.787 -75.486 1.00 88.56 88 GLY A O 1
ATOM 623 N N . LYS A 1 89 ? 73.495 6.441 -74.199 1.00 92.38 89 LYS A N 1
ATOM 624 C CA . LYS A 1 89 ? 73.232 5.178 -74.919 1.00 92.38 89 LYS A CA 1
ATOM 625 C C . LYS A 1 89 ? 72.463 4.141 -74.079 1.00 92.38 89 LYS A C 1
ATOM 627 O O . LYS A 1 89 ? 72.475 4.227 -72.847 1.00 92.38 89 LYS A O 1
ATOM 632 N N . PRO A 1 90 ? 71.804 3.139 -74.697 1.00 95.69 90 PRO A N 1
ATOM 633 C CA . PRO A 1 90 ? 71.069 2.116 -73.949 1.00 95.69 90 PRO A CA 1
ATOM 634 C C . PRO A 1 90 ? 71.969 1.366 -72.951 1.00 95.69 90 PRO A C 1
ATOM 636 O O . PRO A 1 90 ? 73.043 0.885 -73.316 1.00 95.69 90 PRO A O 1
ATOM 639 N N . SER A 1 91 ? 71.529 1.252 -71.694 1.00 93.25 91 SER A N 1
ATOM 640 C CA . SER A 1 91 ? 72.334 0.714 -70.583 1.00 93.25 91 SER A CA 1
ATOM 641 C C . SER A 1 91 ? 72.359 -0.819 -70.505 1.00 93.25 91 SER A C 1
ATOM 643 O O . SER A 1 91 ? 73.224 -1.390 -69.845 1.00 93.25 91 SER A O 1
ATOM 645 N N . GLY A 1 92 ? 71.391 -1.489 -71.140 1.00 89.12 92 GLY A N 1
ATOM 646 C CA . GLY A 1 92 ? 71.145 -2.924 -70.995 1.00 89.12 92 GLY A CA 1
ATOM 647 C C . GLY A 1 92 ? 70.076 -3.293 -69.958 1.00 89.12 92 GLY A C 1
ATOM 648 O O . GLY A 1 92 ? 69.561 -4.410 -70.019 1.00 89.12 92 GLY A O 1
ATOM 649 N N . THR A 1 93 ? 69.692 -2.388 -69.050 1.00 94.75 93 THR A N 1
ATOM 650 C CA . THR A 1 93 ? 68.629 -2.641 -68.060 1.00 94.75 93 THR A CA 1
ATOM 651 C C . THR A 1 93 ? 67.255 -2.519 -68.711 1.00 94.75 93 THR A C 1
ATOM 653 O O . THR A 1 93 ? 66.836 -1.421 -69.072 1.00 94.75 93 THR A O 1
ATOM 656 N N . VAL A 1 94 ? 66.550 -3.644 -68.850 1.00 95.44 94 VAL A N 1
ATOM 657 C CA . VAL A 1 94 ? 65.227 -3.735 -69.489 1.00 95.44 94 VAL A CA 1
ATOM 658 C C . VAL A 1 94 ? 64.118 -3.407 -68.488 1.00 95.44 94 VAL A C 1
ATOM 660 O O . VAL A 1 94 ? 63.982 -4.092 -67.480 1.00 95.44 94 VAL A O 1
ATOM 663 N N . LEU A 1 95 ? 63.312 -2.388 -68.794 1.00 90.12 95 LEU A N 1
ATOM 664 C CA . LEU A 1 95 ? 62.114 -2.004 -68.034 1.00 90.12 95 LEU A CA 1
ATOM 665 C C . LEU A 1 95 ? 60.862 -2.751 -68.513 1.00 90.12 95 LEU A C 1
ATOM 667 O O . LEU A 1 95 ? 59.957 -3.019 -67.732 1.00 90.12 95 LEU A O 1
ATOM 671 N N . GLY A 1 96 ? 60.835 -3.135 -69.789 1.00 91.88 96 GLY A N 1
ATOM 672 C CA . GLY A 1 96 ? 59.821 -4.018 -70.356 1.00 91.88 96 GLY A CA 1
ATOM 673 C C . GLY A 1 96 ? 60.205 -4.482 -71.758 1.00 91.88 96 GLY A C 1
ATOM 674 O O . GLY A 1 96 ? 61.038 -3.870 -72.430 1.00 91.88 96 GLY A O 1
ATOM 675 N N . SER A 1 97 ? 59.647 -5.613 -72.189 1.00 93.88 97 SER A N 1
ATOM 676 C CA . SER A 1 97 ? 60.028 -6.286 -73.434 1.00 93.88 97 SER A CA 1
ATOM 677 C C . SER A 1 97 ? 58.822 -6.932 -74.097 1.00 93.88 97 SER A C 1
ATOM 679 O O . SER A 1 97 ? 58.099 -7.696 -73.462 1.00 93.88 97 SER A O 1
ATOM 681 N N . ARG A 1 98 ? 58.668 -6.710 -75.401 1.00 94.31 98 ARG A N 1
ATOM 682 C CA . ARG A 1 98 ? 57.675 -7.365 -76.245 1.00 94.31 98 ARG A CA 1
ATOM 683 C C . ARG A 1 98 ? 58.356 -8.186 -77.334 1.00 94.31 98 ARG A C 1
ATOM 685 O O . ARG A 1 98 ? 59.002 -7.642 -78.226 1.00 94.31 98 ARG A O 1
ATOM 692 N N . ALA A 1 99 ? 58.204 -9.507 -77.265 1.00 92.56 99 ALA A N 1
ATOM 693 C CA . ALA A 1 99 ? 58.662 -10.414 -78.313 1.00 92.56 99 ALA A CA 1
ATOM 694 C C . ALA A 1 99 ? 57.684 -10.437 -79.500 1.00 92.56 99 ALA A C 1
ATOM 696 O O . ALA A 1 99 ? 56.468 -10.334 -79.321 1.00 92.56 99 ALA A O 1
ATOM 697 N N . PHE A 1 100 ? 58.223 -10.617 -80.704 1.00 89.75 100 PHE A N 1
ATOM 698 C CA . PHE A 1 100 ? 57.480 -10.830 -81.942 1.00 89.75 100 PHE A CA 1
ATOM 699 C C . PHE A 1 100 ? 58.134 -11.956 -82.749 1.00 89.75 100 PHE A C 1
ATOM 701 O O . PHE A 1 100 ? 59.359 -12.076 -82.786 1.00 89.75 100 PHE A O 1
ATOM 708 N N . SER A 1 101 ? 57.329 -12.793 -83.401 1.00 90.62 101 SER A N 1
ATOM 709 C CA . SER A 1 101 ? 57.803 -13.969 -84.135 1.00 90.62 101 SER A CA 1
ATOM 710 C C . SER A 1 101 ? 57.178 -14.069 -85.517 1.00 90.62 101 SER A C 1
ATOM 712 O O . SER A 1 101 ? 56.022 -13.708 -85.724 1.00 90.62 101 SER A O 1
ATOM 714 N N . SER A 1 102 ? 57.970 -14.563 -86.472 1.00 86.88 102 SER A N 1
ATOM 715 C CA . SER A 1 102 ? 57.567 -14.775 -87.868 1.00 86.88 102 SER A CA 1
ATOM 716 C C . SER A 1 102 ? 56.848 -13.572 -88.508 1.00 86.88 102 SER A C 1
ATOM 718 O O . SER A 1 102 ? 55.952 -13.739 -89.339 1.00 86.88 102 SER A O 1
ATOM 720 N N . MET A 1 103 ? 57.228 -12.349 -88.137 1.00 83.44 103 MET A N 1
ATOM 721 C CA . MET A 1 103 ? 56.538 -11.149 -88.583 1.00 83.44 103 MET A CA 1
ATOM 722 C C . MET A 1 103 ? 56.904 -10.840 -90.036 1.00 83.44 103 MET A C 1
ATOM 724 O O . MET A 1 103 ? 58.062 -10.560 -90.354 1.00 83.44 103 MET A O 1
ATOM 728 N N . VAL A 1 104 ? 55.908 -10.897 -90.920 1.00 80.62 104 VAL A N 1
ATOM 729 C CA . VAL A 1 104 ? 56.032 -10.521 -92.331 1.00 80.62 104 VAL A CA 1
ATOM 730 C C . VAL A 1 104 ? 55.429 -9.135 -92.505 1.00 80.62 104 VAL A C 1
ATOM 732 O O . VAL A 1 104 ? 54.239 -8.930 -92.279 1.00 80.62 104 VAL A O 1
ATOM 735 N N . VAL A 1 105 ? 56.256 -8.176 -92.909 1.00 76.00 105 VAL A N 1
ATOM 736 C CA . VAL A 1 105 ? 55.826 -6.807 -93.200 1.00 76.00 105 VAL A CA 1
ATOM 737 C C . VAL A 1 105 ? 56.131 -6.529 -94.665 1.00 76.00 105 VAL A C 1
ATOM 739 O O . VAL A 1 105 ? 57.300 -6.396 -95.034 1.00 76.00 105 VAL A O 1
ATOM 742 N N . ALA A 1 106 ? 55.079 -6.487 -95.490 1.00 68.62 106 ALA A N 1
ATOM 743 C CA . ALA A 1 106 ? 55.177 -6.070 -96.886 1.00 68.62 106 ALA A CA 1
ATOM 744 C C . ALA A 1 106 ? 55.818 -4.674 -96.970 1.00 68.62 106 ALA A C 1
ATOM 746 O O . ALA A 1 106 ? 55.592 -3.834 -96.095 1.00 68.62 106 ALA A O 1
ATOM 747 N N . CYS A 1 107 ? 56.641 -4.434 -97.993 1.00 71.25 107 CYS A N 1
ATOM 748 C CA . CYS A 1 107 ? 57.245 -3.118 -98.201 1.00 71.25 107 CYS A CA 1
ATOM 749 C C . CYS A 1 107 ? 56.145 -2.061 -98.431 1.00 71.25 107 CYS A C 1
ATOM 751 O O . CYS A 1 107 ? 55.123 -2.364 -99.040 1.00 71.25 107 CYS A O 1
ATOM 753 N N . CYS A 1 108 ? 56.258 -0.817 -97.969 1.00 73.75 108 CYS A N 1
ATOM 754 C CA . CYS A 1 108 ? 57.199 -0.141 -97.061 1.00 73.75 108 CYS A CA 1
ATOM 755 C C . CYS A 1 108 ? 56.415 0.961 -96.299 1.00 73.75 108 CYS A C 1
ATOM 757 O O . CYS A 1 108 ? 55.256 1.219 -96.626 1.00 73.75 108 CYS A O 1
ATOM 759 N N . HIS A 1 109 ? 57.020 1.607 -95.292 1.00 75.62 109 HIS A N 1
ATOM 760 C CA . HIS A 1 109 ? 56.438 2.741 -94.532 1.00 75.62 109 HIS A CA 1
ATOM 761 C C . HIS A 1 109 ? 55.151 2.421 -93.744 1.00 75.62 109 HIS A C 1
ATOM 763 O O . HIS A 1 109 ? 54.194 3.191 -93.739 1.00 75.62 109 HIS A O 1
ATOM 769 N N . GLN A 1 110 ? 55.098 1.257 -93.095 1.00 83.00 110 GLN A N 1
ATOM 770 C CA . GLN A 1 110 ? 53.952 0.854 -92.279 1.00 83.00 110 GLN A CA 1
ATOM 771 C C . GLN A 1 110 ? 54.306 0.914 -90.790 1.00 83.00 110 GLN A C 1
ATOM 773 O O . GLN A 1 110 ? 55.317 0.344 -90.375 1.00 83.00 110 GLN A O 1
ATOM 778 N N . TRP A 1 111 ? 53.451 1.560 -89.995 1.00 87.94 111 TRP A N 1
ATOM 779 C CA . TRP A 1 111 ? 53.531 1.545 -88.533 1.00 87.94 111 TRP A CA 1
ATOM 780 C C . TRP A 1 111 ? 53.141 0.177 -87.974 1.00 87.94 111 TRP A C 1
ATOM 782 O O . TRP A 1 111 ? 52.203 -0.471 -88.458 1.00 87.94 111 TRP A O 1
ATOM 792 N N . ARG A 1 112 ? 53.876 -0.288 -86.965 1.00 89.06 112 ARG A N 1
ATOM 793 C CA . ARG A 1 112 ? 53.610 -1.543 -86.261 1.00 89.06 112 ARG A CA 1
ATOM 794 C C . ARG A 1 112 ? 53.665 -1.338 -84.764 1.00 89.06 112 ARG A C 1
ATOM 796 O O . ARG A 1 112 ? 54.668 -0.857 -84.251 1.00 89.06 112 ARG A O 1
ATOM 803 N N . ASP A 1 113 ? 52.601 -1.774 -84.106 1.00 91.69 113 ASP A N 1
ATOM 804 C CA . ASP A 1 113 ? 52.392 -1.584 -82.680 1.00 91.69 113 ASP A CA 1
ATOM 805 C C . ASP A 1 113 ? 52.959 -2.752 -81.875 1.00 91.69 113 ASP A C 1
ATOM 807 O O . ASP A 1 113 ? 52.689 -3.927 -82.145 1.00 91.69 113 ASP A O 1
ATOM 811 N N . PHE A 1 114 ? 53.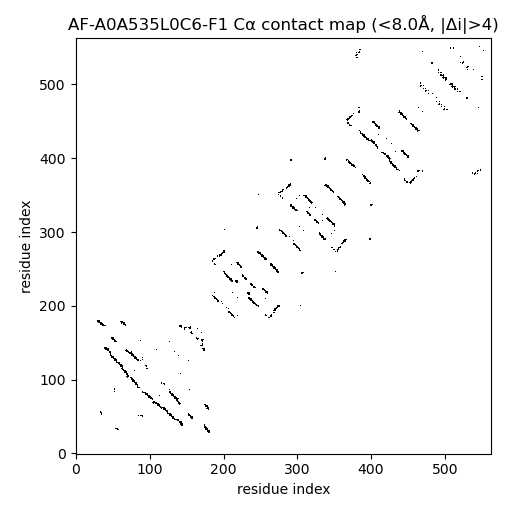701 -2.412 -80.831 1.00 92.44 114 PHE A N 1
ATOM 812 C CA . PHE A 1 114 ? 54.240 -3.323 -79.838 1.00 92.44 114 PHE A CA 1
ATOM 813 C C . PHE A 1 114 ? 53.685 -2.921 -78.479 1.00 92.44 114 PHE A C 1
ATOM 815 O O . PHE A 1 114 ? 54.142 -1.951 -77.880 1.00 92.44 114 PHE A O 1
ATOM 822 N N . THR A 1 115 ? 52.679 -3.659 -78.007 1.00 89.94 115 THR A N 1
ATOM 823 C CA . THR A 1 115 ? 52.044 -3.389 -76.712 1.00 89.94 115 THR A CA 1
ATOM 824 C C . THR A 1 115 ? 52.784 -4.073 -75.555 1.00 89.94 115 THR A C 1
ATOM 826 O O . THR A 1 115 ? 53.370 -5.149 -75.724 1.00 89.94 115 THR A O 1
ATOM 829 N N . PHE A 1 116 ? 52.758 -3.473 -74.370 1.00 84.94 116 PHE A N 1
ATOM 830 C CA . PHE A 1 116 ? 53.427 -3.931 -73.156 1.00 84.94 116 PHE A CA 1
ATOM 831 C C . PHE A 1 116 ? 52.388 -4.232 -72.070 1.00 84.94 116 PHE A C 1
ATOM 833 O O . PHE A 1 116 ? 51.478 -3.448 -71.824 1.00 84.94 116 PHE A O 1
ATOM 840 N N . SER A 1 117 ? 52.509 -5.401 -71.438 1.00 79.62 117 SER A N 1
ATOM 841 C CA . SER A 1 117 ? 51.671 -5.823 -70.313 1.00 79.62 117 SER A CA 1
ATOM 842 C C . SER A 1 117 ? 52.543 -6.624 -69.329 1.00 79.62 117 SER A C 1
ATOM 844 O O . SER A 1 117 ? 53.052 -7.678 -69.726 1.00 79.62 117 SER A O 1
ATOM 846 N N . PRO A 1 118 ? 52.777 -6.138 -68.092 1.00 79.81 118 PRO A N 1
ATOM 847 C CA . PRO A 1 118 ? 52.307 -4.857 -67.549 1.00 79.81 118 PRO A CA 1
ATOM 848 C C . PRO A 1 118 ? 52.888 -3.643 -68.298 1.00 79.81 118 PRO A C 1
ATOM 850 O O . PRO A 1 118 ? 53.879 -3.760 -69.022 1.00 79.81 118 PRO A O 1
ATOM 853 N N . THR A 1 119 ? 52.238 -2.492 -68.139 1.00 84.25 119 THR A N 1
ATOM 854 C CA . THR A 1 119 ? 52.713 -1.200 -68.649 1.00 84.25 119 THR A CA 1
ATOM 855 C C . THR A 1 119 ? 54.032 -0.794 -67.974 1.00 84.25 119 THR A C 1
ATOM 857 O O . THR A 1 119 ? 54.401 -1.322 -66.921 1.00 84.25 119 THR A O 1
ATOM 860 N N . ILE A 1 120 ? 54.778 0.127 -68.589 1.00 85.62 120 ILE A N 1
ATOM 861 C CA . ILE A 1 120 ? 56.123 0.521 -68.149 1.00 85.62 120 ILE A CA 1
ATOM 862 C C . ILE A 1 120 ? 56.087 1.936 -67.573 1.00 85.62 120 ILE A C 1
ATOM 864 O O . ILE A 1 120 ? 55.762 2.884 -68.281 1.00 85.62 120 ILE A O 1
ATOM 868 N N . SER A 1 121 ? 56.467 2.098 -66.305 1.00 86.69 121 SER A N 1
ATOM 869 C CA . SER A 1 121 ? 56.544 3.417 -65.668 1.00 86.69 121 SER A CA 1
ATOM 870 C C . SER A 1 121 ? 57.725 4.231 -66.201 1.00 86.69 121 SER A C 1
ATOM 872 O O . SER A 1 121 ? 58.880 3.824 -66.045 1.00 86.69 121 SER A O 1
ATOM 874 N N . LEU A 1 122 ? 57.439 5.397 -66.781 1.00 87.12 122 LEU A N 1
ATOM 875 C CA . LEU A 1 122 ? 58.426 6.358 -67.272 1.00 87.12 122 LEU A CA 1
ATOM 876 C C . LEU A 1 122 ? 58.274 7.706 -66.560 1.00 87.12 122 LEU A C 1
ATOM 878 O O . LEU A 1 122 ? 57.165 8.124 -66.221 1.00 87.12 122 LEU A O 1
ATOM 882 N N . SER A 1 123 ? 59.395 8.398 -66.366 1.00 85.00 123 SER A N 1
ATOM 883 C CA . SER A 1 123 ? 59.441 9.742 -65.785 1.00 85.00 123 SER A CA 1
ATOM 884 C C . SER A 1 123 ? 59.700 10.792 -66.866 1.00 85.00 123 SER A C 1
ATOM 886 O O . SER A 1 123 ? 60.646 10.650 -67.645 1.00 85.00 123 SER A O 1
ATOM 888 N N . ALA A 1 124 ? 58.915 11.873 -66.874 1.00 84.56 124 ALA A N 1
ATOM 889 C CA . ALA A 1 124 ? 59.134 13.026 -67.748 1.00 84.56 124 ALA A CA 1
ATOM 890 C C . ALA A 1 124 ? 60.571 13.551 -67.627 1.00 84.56 124 ALA A C 1
ATOM 892 O O . ALA A 1 124 ? 61.141 13.595 -66.532 1.00 84.56 124 ALA A O 1
ATOM 893 N N . GLY A 1 125 ? 61.163 13.956 -68.751 1.00 85.81 125 GLY A N 1
ATOM 894 C CA . GLY A 1 125 ? 62.515 14.524 -68.775 1.00 85.81 125 GLY A CA 1
ATOM 895 C C . GLY A 1 125 ? 63.651 13.519 -68.528 1.00 85.81 125 GLY A C 1
ATOM 896 O O . GLY A 1 125 ? 64.815 13.913 -68.534 1.00 85.81 125 GLY A O 1
ATOM 897 N N . THR A 1 126 ? 63.350 12.233 -68.316 1.00 91.12 126 THR A N 1
ATOM 898 C CA . THR A 1 126 ? 64.358 11.172 -68.157 1.00 91.12 126 THR A CA 1
ATOM 899 C C . THR A 1 126 ? 64.586 10.458 -69.487 1.00 91.12 126 THR A C 1
ATOM 901 O O . THR A 1 126 ? 63.635 10.066 -70.149 1.00 91.12 126 THR A O 1
ATOM 904 N N . LEU A 1 127 ? 65.842 10.260 -69.887 1.00 95.19 127 LEU A N 1
ATOM 905 C CA . LEU A 1 127 ? 66.169 9.613 -71.160 1.00 95.19 127 LEU A CA 1
ATOM 906 C C . LEU A 1 127 ? 65.998 8.083 -71.063 1.00 95.19 127 LEU A C 1
ATOM 908 O O . LEU A 1 127 ? 66.568 7.436 -70.180 1.00 95.19 127 LEU A O 1
ATOM 912 N N . TYR A 1 128 ? 65.257 7.498 -72.003 1.00 97.31 128 TYR A N 1
ATOM 913 C CA . TYR A 1 128 ? 65.056 6.052 -72.158 1.00 97.31 128 TYR A CA 1
ATOM 914 C C . TYR A 1 128 ? 65.411 5.609 -73.577 1.00 97.31 128 TYR A C 1
ATOM 916 O O . TYR A 1 128 ? 65.658 6.438 -74.448 1.00 97.31 128 TYR A O 1
ATOM 924 N N . ALA A 1 129 ? 65.476 4.298 -73.817 1.00 96.56 129 ALA A N 1
ATOM 925 C CA . ALA A 1 129 ? 65.792 3.735 -75.126 1.00 96.56 129 ALA A CA 1
ATOM 926 C C . ALA A 1 129 ? 64.745 2.726 -75.587 1.00 96.56 129 ALA A C 1
ATOM 928 O O . ALA A 1 129 ? 64.497 1.737 -74.896 1.00 96.56 129 ALA A O 1
ATOM 929 N N . ILE A 1 130 ? 64.220 2.920 -76.797 1.00 97.25 130 ILE A N 1
ATOM 930 C CA . ILE A 1 130 ? 63.538 1.871 -77.553 1.00 97.25 130 ILE A CA 1
ATOM 931 C C . ILE A 1 130 ? 64.622 1.025 -78.210 1.00 97.25 130 ILE A C 1
ATOM 933 O O . ILE A 1 130 ? 65.361 1.517 -79.055 1.00 97.25 130 ILE A O 1
ATOM 937 N N . VAL A 1 131 ? 64.728 -0.243 -77.826 1.00 95.81 131 VAL A N 1
ATOM 938 C CA . VAL A 1 131 ? 65.757 -1.172 -78.298 1.00 95.81 131 VAL A CA 1
ATOM 939 C C . VAL A 1 131 ? 65.104 -2.318 -79.061 1.00 95.81 131 VAL A C 1
ATOM 941 O O . VAL A 1 131 ? 64.390 -3.139 -78.489 1.00 95.81 131 VAL A O 1
ATOM 944 N N . VAL A 1 132 ? 65.396 -2.418 -80.353 1.00 94.12 132 VAL A N 1
ATOM 945 C CA . VAL A 1 132 ? 64.982 -3.530 -81.210 1.00 94.12 132 VAL A CA 1
ATOM 946 C C . VAL A 1 132 ? 66.125 -4.532 -81.310 1.00 94.12 132 VAL A C 1
ATOM 948 O O . VAL A 1 132 ? 67.240 -4.186 -81.698 1.00 94.12 132 VAL A O 1
ATOM 951 N N . ARG A 1 133 ? 65.851 -5.798 -80.984 1.00 91.56 133 ARG A N 1
ATOM 952 C CA . ARG A 1 133 ? 66.807 -6.909 -81.098 1.00 91.56 133 ARG A CA 1
ATOM 953 C C . ARG A 1 133 ? 66.268 -7.981 -82.041 1.00 91.56 133 ARG A C 1
ATOM 955 O O . ARG A 1 133 ? 65.477 -8.821 -81.605 1.00 91.56 133 ARG A O 1
ATOM 962 N N . PRO A 1 134 ? 66.675 -7.974 -83.319 1.00 89.25 134 PRO A N 1
ATOM 963 C CA . PRO A 1 134 ? 66.371 -9.063 -84.238 1.00 89.25 134 PRO A CA 1
ATOM 964 C C . PRO A 1 134 ? 67.105 -10.339 -83.802 1.00 89.25 134 PRO A C 1
ATOM 966 O O . PRO A 1 134 ? 68.282 -10.303 -83.455 1.00 89.25 134 PRO A O 1
ATOM 969 N N . THR A 1 135 ? 66.411 -11.475 -83.809 1.00 90.06 135 THR A N 1
ATOM 970 C CA . THR A 1 135 ? 66.984 -12.808 -83.544 1.00 90.06 135 THR A CA 1
ATOM 971 C C . THR A 1 135 ? 67.053 -13.645 -84.821 1.00 90.06 135 THR A C 1
ATOM 973 O O . THR A 1 135 ? 68.002 -14.400 -85.014 1.00 90.06 135 THR A O 1
ATOM 976 N N . ILE A 1 136 ? 66.067 -13.505 -85.715 1.00 88.25 136 ILE A N 1
ATOM 977 C CA . ILE A 1 136 ? 66.011 -14.175 -87.025 1.00 88.25 136 ILE A CA 1
ATOM 978 C C . ILE A 1 136 ? 65.515 -13.166 -88.067 1.00 88.25 136 ILE A C 1
ATOM 980 O O . ILE A 1 136 ? 64.584 -12.412 -87.793 1.00 88.25 136 ILE A O 1
ATOM 984 N N . GLY A 1 137 ? 66.102 -13.175 -89.268 1.00 86.94 137 GLY A N 1
ATOM 985 C CA . GLY A 1 137 ? 65.744 -12.263 -90.366 1.00 86.94 137 GLY A CA 1
ATOM 986 C C . GLY A 1 137 ? 66.557 -10.962 -90.370 1.00 86.94 137 GLY A C 1
ATOM 987 O O . GLY A 1 137 ? 67.544 -10.839 -89.645 1.00 86.94 137 GLY A O 1
ATOM 988 N N . ILE A 1 138 ? 66.190 -10.017 -91.240 1.00 86.62 138 ILE A N 1
ATOM 989 C CA . ILE A 1 138 ? 66.749 -8.654 -91.277 1.00 86.62 138 ILE A CA 1
ATOM 990 C C . ILE A 1 138 ? 65.617 -7.687 -90.942 1.00 86.62 138 ILE A C 1
ATOM 992 O O . ILE A 1 138 ? 64.637 -7.621 -91.682 1.00 86.62 138 ILE A O 1
ATOM 996 N N . PHE A 1 139 ? 65.754 -6.949 -89.840 1.00 88.56 139 PHE A N 1
ATOM 997 C CA . PHE A 1 139 ? 64.809 -5.897 -89.472 1.00 88.56 139 PHE A CA 1
ATOM 998 C C . PHE A 1 139 ? 65.202 -4.607 -90.186 1.00 88.56 139 PHE A C 1
ATOM 1000 O O . PHE A 1 139 ? 66.371 -4.219 -90.158 1.00 88.56 139 PHE A O 1
ATOM 1007 N N . THR A 1 140 ? 64.235 -3.942 -90.813 1.00 88.75 140 THR A N 1
ATOM 1008 C CA . THR A 1 140 ? 64.425 -2.614 -91.399 1.00 88.75 140 THR A CA 1
ATOM 1009 C C . THR A 1 140 ? 63.664 -1.584 -90.571 1.00 88.75 140 THR A C 1
ATOM 1011 O O . THR A 1 140 ? 62.442 -1.684 -90.480 1.00 88.75 140 THR A O 1
ATOM 1014 N N . TRP A 1 141 ? 64.373 -0.610 -89.993 1.00 89.56 141 TRP A N 1
ATOM 1015 C CA . TRP A 1 141 ? 63.793 0.551 -89.305 1.00 89.56 141 TRP A CA 1
ATOM 1016 C C . TRP A 1 141 ? 64.003 1.793 -90.178 1.00 89.56 141 TRP A C 1
ATOM 1018 O O . TRP A 1 141 ? 65.129 2.060 -90.614 1.00 89.56 141 TRP A O 1
ATOM 1028 N N . TYR A 1 142 ? 62.922 2.507 -90.489 1.00 88.69 142 TYR A N 1
ATOM 1029 C CA . TYR A 1 142 ? 62.987 3.737 -91.281 1.00 88.69 142 TYR A CA 1
ATOM 1030 C C . TYR A 1 142 ? 63.527 4.903 -90.446 1.00 88.69 142 TYR A C 1
ATOM 1032 O O . TYR A 1 142 ? 63.243 4.984 -89.250 1.00 88.69 142 TYR A O 1
ATOM 1040 N N . ASP A 1 143 ? 64.332 5.756 -91.084 1.00 86.56 143 ASP A N 1
ATOM 1041 C CA . ASP A 1 143 ? 64.947 6.943 -90.485 1.00 86.56 143 ASP A CA 1
ATOM 1042 C C . ASP A 1 143 ? 64.491 8.238 -91.181 1.00 86.56 143 ASP A C 1
ATOM 1044 O O . ASP A 1 143 ? 63.962 8.218 -92.302 1.00 86.56 143 ASP A O 1
ATOM 1048 N N . THR A 1 144 ? 64.679 9.364 -90.493 1.00 82.56 144 THR A N 1
ATOM 1049 C CA . THR A 1 144 ? 64.200 10.689 -90.905 1.00 82.56 144 THR A CA 1
ATOM 1050 C C . THR A 1 144 ? 64.837 11.239 -92.174 1.00 82.56 144 THR A C 1
ATOM 1052 O O . THR A 1 144 ? 65.752 10.648 -92.747 1.00 82.56 144 THR A O 1
ATOM 1055 N N . TYR A 1 145 ? 64.322 12.370 -92.676 1.00 76.19 145 TYR A N 1
ATOM 1056 C CA . TYR A 1 145 ? 64.948 13.100 -93.787 1.00 76.19 145 TYR A CA 1
ATOM 1057 C C . TYR A 1 145 ? 66.110 13.962 -93.327 1.00 76.19 145 TYR A C 1
ATOM 1059 O O . TYR A 1 145 ? 67.180 13.950 -93.942 1.00 76.19 145 TYR A O 1
ATOM 1067 N N . TYR A 1 146 ? 65.911 14.678 -92.227 1.00 77.31 146 TYR A N 1
ATOM 1068 C CA . TYR A 1 146 ? 66.906 15.580 -91.684 1.00 77.31 146 TYR A CA 1
ATOM 1069 C C . TYR A 1 146 ? 67.724 14.902 -90.588 1.00 77.31 146 TYR A C 1
ATOM 1071 O O . TYR A 1 146 ? 67.281 13.961 -89.929 1.00 77.31 146 TYR A O 1
ATOM 1079 N N . PHE A 1 147 ? 68.963 15.366 -90.454 1.00 78.94 147 PHE A N 1
ATOM 1080 C CA . PHE A 1 147 ? 69.856 14.957 -89.380 1.00 78.94 147 PHE A CA 1
ATOM 1081 C C . PHE A 1 147 ? 69.317 15.512 -88.055 1.00 78.94 147 PHE A C 1
ATOM 1083 O O . PHE A 1 147 ? 69.012 16.702 -88.003 1.00 78.94 147 PHE A O 1
ATOM 1090 N N . ASP A 1 148 ? 69.230 14.663 -87.030 1.00 76.50 148 ASP A N 1
ATOM 1091 C CA . ASP A 1 148 ? 68.812 15.004 -85.661 1.00 76.50 148 ASP A CA 1
ATOM 1092 C C . ASP A 1 148 ? 67.447 15.726 -85.601 1.00 76.50 148 ASP A C 1
ATOM 1094 O O . ASP A 1 148 ? 67.286 16.782 -84.989 1.00 76.50 148 ASP A O 1
ATOM 1098 N N . GLU A 1 149 ? 66.459 15.189 -86.330 1.00 81.75 149 GLU A N 1
ATOM 1099 C CA . GLU A 1 149 ? 65.101 15.749 -86.393 1.00 81.75 149 GLU A CA 1
ATOM 1100 C C . GLU A 1 149 ? 64.359 15.582 -85.055 1.00 81.75 149 GLU A C 1
ATOM 1102 O O . GLU A 1 149 ? 63.536 16.426 -84.694 1.00 81.75 149 GLU A O 1
ATOM 1107 N N . TYR A 1 150 ? 64.696 14.548 -84.276 1.00 87.25 150 TYR A N 1
ATOM 1108 C CA . TYR A 1 150 ? 64.169 14.326 -82.936 1.00 87.25 150 TYR A CA 1
ATOM 1109 C C . TYR A 1 150 ? 65.212 14.690 -81.865 1.00 87.25 150 TYR A C 1
ATOM 1111 O O . TYR A 1 150 ? 65.878 13.846 -81.275 1.00 87.25 150 TYR A O 1
ATOM 1119 N N . THR A 1 151 ? 65.277 15.981 -81.535 1.00 85.50 151 THR A N 1
ATOM 1120 C CA . THR A 1 151 ? 66.295 16.588 -80.647 1.00 85.50 151 THR A CA 1
ATOM 1121 C C . THR A 1 151 ? 66.296 16.102 -79.191 1.00 85.50 151 THR A C 1
ATOM 1123 O O . THR A 1 151 ? 67.194 16.435 -78.419 1.00 85.50 151 THR A O 1
ATOM 1126 N N . SER A 1 152 ? 65.275 15.346 -78.779 1.00 88.25 152 SER A N 1
ATOM 1127 C CA . SER A 1 152 ? 65.125 14.804 -77.417 1.00 88.25 152 SER A CA 1
ATOM 1128 C C . SER A 1 152 ? 65.594 13.350 -77.302 1.00 88.25 152 SER A C 1
ATOM 1130 O O . SER A 1 152 ? 65.250 12.640 -76.350 1.00 88.25 152 SER A O 1
ATOM 1132 N N . GLY A 1 153 ? 66.371 12.899 -78.282 1.00 88.94 153 GLY A N 1
ATOM 1133 C CA . GLY A 1 153 ? 66.825 11.532 -78.425 1.00 88.94 153 GLY A CA 1
ATOM 1134 C C . GLY A 1 153 ? 67.962 11.404 -79.423 1.00 88.94 153 GLY A C 1
ATOM 1135 O O . GLY A 1 153 ? 68.489 12.395 -79.908 1.00 88.94 153 GLY A O 1
ATOM 1136 N N . GLN A 1 154 ? 68.384 10.168 -79.669 1.00 89.00 154 GLN A N 1
ATOM 1137 C CA . GLN A 1 154 ? 69.454 9.861 -80.606 1.00 89.00 154 GLN A CA 1
ATOM 1138 C C . GLN A 1 154 ? 69.386 8.399 -81.060 1.00 89.00 154 GLN A C 1
ATOM 1140 O O . GLN A 1 154 ? 69.087 7.495 -80.269 1.00 89.00 154 GLN A O 1
ATOM 1145 N N . LEU A 1 155 ? 69.726 8.145 -82.323 1.00 90.88 155 LEU A N 1
ATOM 1146 C CA . LEU A 1 155 ? 69.855 6.788 -82.854 1.00 90.88 155 LEU A CA 1
ATOM 1147 C C . LEU A 1 155 ? 71.130 6.085 -82.352 1.00 90.88 155 LEU A C 1
ATOM 1149 O O . LEU A 1 155 ? 72.196 6.690 -82.213 1.00 90.88 155 LEU A O 1
ATOM 1153 N N . TRP A 1 156 ? 71.054 4.765 -82.193 1.00 90.69 156 TRP A N 1
ATOM 1154 C CA . TRP A 1 156 ? 72.178 3.907 -81.828 1.00 90.69 156 TRP A CA 1
ATOM 1155 C C . TRP A 1 156 ? 72.157 2.588 -82.602 1.00 90.69 156 TRP A C 1
ATOM 1157 O O . TRP A 1 156 ? 71.126 1.922 -82.715 1.00 90.69 156 TRP A O 1
ATOM 1167 N N . LEU A 1 157 ? 73.325 2.166 -83.092 1.00 89.44 157 LEU A N 1
ATOM 1168 C CA . LEU A 1 157 ? 73.506 0.882 -83.772 1.00 89.44 157 LEU A CA 1
ATOM 1169 C C . LEU A 1 157 ? 74.389 -0.034 -82.925 1.00 89.44 157 LEU A C 1
ATOM 1171 O O . LEU A 1 157 ? 75.433 0.388 -82.424 1.00 89.44 157 LEU A O 1
ATOM 1175 N N . ALA A 1 158 ? 73.984 -1.291 -82.754 1.00 87.81 158 ALA A N 1
ATOM 1176 C CA . ALA A 1 158 ? 74.740 -2.235 -81.942 1.00 87.81 158 ALA A CA 1
ATOM 1177 C C . ALA A 1 158 ? 76.056 -2.638 -82.627 1.00 87.81 158 ALA A C 1
ATOM 1179 O O . ALA A 1 158 ? 76.074 -3.068 -83.786 1.00 87.81 158 ALA A O 1
ATOM 1180 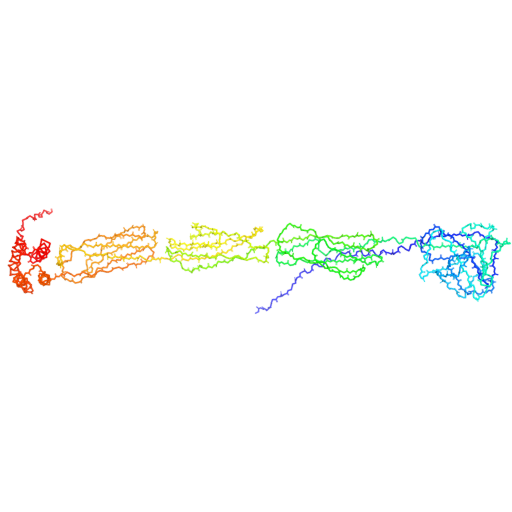N N . ALA A 1 159 ? 77.147 -2.578 -81.867 1.00 84.75 159 ALA A N 1
ATOM 1181 C CA . ALA A 1 159 ? 78.479 -3.021 -82.248 1.00 84.75 159 ALA A CA 1
ATOM 1182 C C . ALA A 1 159 ? 79.038 -3.956 -81.170 1.00 84.75 159 ALA A C 1
ATOM 1184 O O . ALA A 1 159 ? 79.592 -3.532 -80.155 1.00 84.75 159 ALA A O 1
ATOM 1185 N N . GLY A 1 160 ? 78.860 -5.262 -81.375 1.00 81.81 160 GLY A N 1
ATOM 1186 C CA . GLY A 1 160 ? 79.156 -6.251 -80.341 1.00 81.81 160 GLY A CA 1
ATOM 1187 C C . GLY A 1 160 ? 78.245 -6.057 -79.126 1.00 81.81 160 GLY A C 1
ATOM 1188 O O . GLY A 1 160 ? 77.024 -6.106 -79.259 1.00 81.81 160 GLY A O 1
ATOM 1189 N N . SER A 1 161 ? 78.842 -5.849 -77.952 1.00 80.12 161 SER A N 1
ATOM 1190 C CA . SER A 1 161 ? 78.129 -5.568 -76.699 1.00 80.12 161 SER A CA 1
ATOM 1191 C C . SER A 1 161 ? 77.942 -4.075 -76.408 1.00 80.12 161 SER A C 1
ATOM 1193 O O . SER A 1 161 ? 77.417 -3.746 -75.347 1.00 80.12 161 SER A O 1
ATOM 1195 N N . ASP A 1 162 ? 78.397 -3.185 -77.295 1.00 86.44 162 ASP A N 1
ATOM 1196 C CA . ASP A 1 162 ? 78.304 -1.732 -77.125 1.00 86.44 162 ASP A CA 1
ATOM 1197 C C . ASP A 1 162 ? 77.461 -1.078 -78.236 1.00 86.44 162 ASP A C 1
ATOM 1199 O O . ASP A 1 162 ? 77.015 -1.738 -79.179 1.00 86.44 162 ASP A O 1
ATOM 1203 N N . TRP A 1 163 ? 77.231 0.229 -78.124 1.00 91.56 163 TRP A N 1
ATOM 1204 C CA . TRP A 1 163 ? 76.463 1.039 -79.062 1.00 91.56 163 TRP A CA 1
ATOM 1205 C C . TRP A 1 163 ? 77.349 2.081 -79.736 1.00 91.56 163 TRP A C 1
ATOM 1207 O O . TRP A 1 163 ? 78.052 2.842 -79.070 1.00 91.56 163 TRP A O 1
ATOM 1217 N N . LEU A 1 164 ? 77.285 2.137 -81.065 1.00 86.50 164 LEU A N 1
ATOM 1218 C CA . LEU A 1 164 ? 77.959 3.157 -81.857 1.00 86.50 164 LEU A CA 1
ATOM 1219 C C . LEU A 1 164 ? 76.964 4.220 -82.306 1.00 86.50 164 LEU A C 1
ATOM 1221 O O . LEU A 1 164 ? 75.890 3.906 -82.828 1.00 86.50 164 LEU A O 1
ATOM 1225 N N . TYR A 1 165 ? 77.381 5.474 -82.153 1.00 80.56 165 TYR A N 1
ATOM 1226 C CA . TYR A 1 165 ? 76.778 6.603 -82.842 1.00 80.56 165 TYR A CA 1
ATOM 1227 C C . TYR A 1 165 ? 77.426 6.750 -84.221 1.00 80.56 165 TYR A C 1
ATOM 1229 O O . TYR A 1 165 ? 78.654 6.734 -84.339 1.00 80.56 165 TYR A O 1
ATOM 1237 N N . ASN A 1 166 ? 76.619 6.881 -85.272 1.00 67.38 166 ASN A N 1
ATOM 1238 C CA . ASN A 1 166 ? 77.122 7.013 -86.635 1.00 67.38 166 ASN A CA 1
ATOM 1239 C C . ASN A 1 166 ? 76.978 8.457 -87.133 1.00 67.38 166 ASN A C 1
ATOM 1241 O O . ASN A 1 166 ? 75.894 8.883 -87.523 1.00 67.38 166 ASN A O 1
ATOM 1245 N N . THR A 1 167 ? 78.089 9.195 -87.188 1.00 58.31 167 THR A N 1
ATOM 1246 C CA . THR A 1 167 ? 78.122 10.592 -87.659 1.00 58.31 167 THR A CA 1
ATOM 1247 C C . THR A 1 167 ? 77.856 10.750 -89.158 1.00 58.31 167 THR A C 1
ATOM 1249 O O . THR A 1 167 ? 77.585 11.860 -89.603 1.00 58.31 167 THR A O 1
ATOM 1252 N N . SER A 1 168 ? 77.904 9.669 -89.949 1.00 58.53 168 SER A N 1
ATOM 1253 C CA . SER A 1 168 ? 77.609 9.708 -91.392 1.00 58.53 168 SER A CA 1
ATOM 1254 C C . SER A 1 168 ? 76.115 9.552 -91.719 1.00 58.53 168 SER A C 1
ATOM 1256 O O . SER A 1 168 ? 75.732 9.778 -92.863 1.00 58.53 168 SER A O 1
ATOM 1258 N N . TYR A 1 169 ? 75.273 9.186 -90.739 1.00 59.03 169 TYR A N 1
ATOM 1259 C CA . TYR A 1 169 ? 73.839 8.903 -90.924 1.00 59.03 169 TYR A CA 1
ATOM 1260 C C . TYR A 1 169 ? 72.980 9.322 -89.716 1.00 59.03 169 TYR A C 1
ATOM 1262 O O . TYR A 1 169 ? 72.034 8.616 -89.397 1.00 59.03 169 TYR A O 1
ATOM 1270 N N . GLY A 1 170 ? 73.303 10.413 -89.011 1.00 62.00 170 GLY A N 1
ATOM 1271 C CA . GLY A 1 170 ? 72.625 10.856 -87.774 1.00 62.00 170 GLY A CA 1
ATOM 1272 C C . GLY A 1 170 ? 71.170 11.320 -87.939 1.00 62.00 170 GLY A C 1
ATOM 1273 O O . GLY A 1 170 ? 70.824 12.415 -87.525 1.00 62.00 170 GLY A O 1
ATOM 1274 N N . ARG A 1 171 ? 70.330 10.512 -88.582 1.00 81.56 171 ARG A N 1
ATOM 1275 C CA . ARG A 1 171 ? 68.894 10.695 -88.794 1.00 81.56 171 ARG A CA 1
ATOM 1276 C C . ARG A 1 171 ? 68.160 9.788 -87.820 1.00 81.56 171 ARG A C 1
ATOM 1278 O O . ARG A 1 171 ? 68.437 8.594 -87.782 1.00 81.56 171 ARG A O 1
ATOM 1285 N N . ASP A 1 172 ? 67.253 10.332 -87.030 1.00 86.06 172 ASP A N 1
ATOM 1286 C CA . ASP A 1 172 ? 66.544 9.559 -86.019 1.00 86.06 172 ASP A CA 1
ATOM 1287 C C . ASP A 1 172 ? 65.632 8.508 -86.639 1.00 86.06 172 ASP A C 1
ATOM 1289 O O . ASP A 1 172 ? 65.053 8.693 -87.711 1.00 86.06 172 ASP A O 1
ATOM 1293 N N . PHE A 1 173 ? 65.477 7.390 -85.942 1.00 90.38 173 PHE A N 1
ATOM 1294 C CA . PHE A 1 173 ? 64.504 6.389 -86.330 1.00 90.38 173 PHE A CA 1
ATOM 1295 C C . PHE A 1 173 ? 63.077 6.903 -86.137 1.00 90.38 173 PHE A C 1
ATOM 1297 O O . PHE A 1 173 ? 62.790 7.639 -85.192 1.00 90.38 173 PHE A O 1
ATOM 1304 N N . CYS A 1 174 ? 62.160 6.477 -87.005 1.00 91.12 174 CYS A N 1
ATOM 1305 C CA . CYS A 1 174 ? 60.749 6.819 -86.871 1.00 91.12 174 CYS A CA 1
ATOM 1306 C C . CYS A 1 174 ? 60.078 5.952 -85.792 1.00 91.12 174 CYS A C 1
ATOM 1308 O O . CYS A 1 174 ? 60.080 4.717 -85.889 1.00 91.12 174 CYS A O 1
ATOM 1310 N N . PHE A 1 175 ? 59.476 6.576 -84.783 1.00 93.31 175 PHE A N 1
ATOM 1311 C CA . PHE A 1 175 ? 58.794 5.899 -83.676 1.00 93.31 175 PHE A CA 1
ATOM 1312 C C . PHE A 1 175 ? 57.607 6.724 -83.165 1.00 93.31 175 PHE A C 1
ATOM 1314 O O . PHE A 1 175 ? 57.565 7.936 -83.364 1.00 93.31 175 PHE A O 1
ATOM 1321 N N . GLU A 1 176 ? 56.683 6.074 -82.465 1.00 93.81 176 GLU A N 1
ATOM 1322 C CA . GLU A 1 176 ? 55.703 6.715 -81.585 1.00 93.81 176 GLU A CA 1
ATOM 1323 C C . GLU A 1 176 ? 55.690 5.967 -80.247 1.00 93.81 176 GLU A C 1
ATOM 1325 O O . GLU A 1 176 ? 55.698 4.732 -80.215 1.00 93.81 176 GLU A O 1
ATOM 1330 N N . THR A 1 177 ? 55.688 6.698 -79.138 1.00 91.62 177 THR A N 1
ATOM 1331 C CA . THR A 1 177 ? 55.426 6.164 -77.800 1.00 91.62 177 THR A CA 1
ATOM 1332 C C . THR A 1 177 ? 54.043 6.589 -77.352 1.00 91.62 177 THR A C 1
ATOM 1334 O O . THR A 1 177 ? 53.653 7.741 -77.535 1.00 91.62 177 THR A O 1
ATOM 1337 N N . TRP A 1 178 ? 53.310 5.659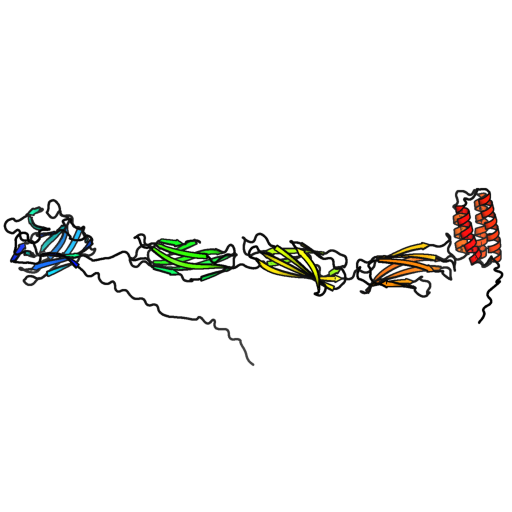 -76.754 1.00 89.50 178 TRP A N 1
ATOM 1338 C CA . TRP A 1 178 ? 51.932 5.861 -76.338 1.00 89.50 178 TRP A CA 1
ATOM 1339 C C . TRP A 1 178 ? 51.791 5.614 -74.837 1.00 89.50 178 TRP A C 1
ATOM 1341 O O . TRP A 1 178 ? 52.367 4.662 -74.298 1.00 89.50 178 TRP A O 1
ATOM 1351 N N . MET A 1 179 ? 51.101 6.534 -74.165 1.00 83.44 179 MET A N 1
ATOM 1352 C CA . MET A 1 179 ? 50.943 6.549 -72.714 1.00 83.44 179 MET A CA 1
ATOM 1353 C C . MET A 1 179 ? 49.466 6.450 -72.335 1.00 83.44 179 MET A C 1
ATOM 1355 O O . MET A 1 179 ? 48.614 7.154 -72.887 1.00 83.44 179 MET A O 1
ATOM 1359 N N . VAL A 1 180 ? 49.183 5.672 -71.289 1.00 75.25 180 VAL A N 1
ATOM 1360 C CA . VAL A 1 180 ? 47.849 5.596 -70.687 1.00 75.25 180 VAL A CA 1
ATOM 1361 C C . VAL A 1 180 ? 47.548 6.910 -69.958 1.00 75.25 180 VAL A C 1
ATOM 1363 O O . VAL A 1 180 ? 48.157 7.231 -68.936 1.00 75.25 180 VAL A O 1
ATOM 1366 N N . SER A 1 181 ? 46.586 7.680 -70.462 1.00 51.34 181 SER A N 1
ATOM 1367 C CA . SER A 1 181 ? 46.142 8.935 -69.846 1.00 51.34 181 SER A CA 1
ATOM 1368 C C . SER A 1 181 ? 45.111 8.676 -68.721 1.00 51.34 181 SER A C 1
ATOM 1370 O O . SER A 1 181 ? 43.958 8.376 -69.018 1.00 51.34 181 SER A O 1
ATOM 1372 N N . GLY A 1 182 ? 45.487 8.862 -67.443 1.00 57.38 182 GLY A N 1
ATOM 1373 C CA . GLY A 1 182 ? 44.566 9.230 -66.344 1.00 57.38 182 GLY A CA 1
ATOM 1374 C C . GLY A 1 182 ? 43.792 8.143 -65.569 1.00 57.38 182 GLY A C 1
ATOM 1375 O O . GLY A 1 182 ? 42.566 8.158 -65.593 1.00 57.38 182 GLY A O 1
ATOM 1376 N N . ALA A 1 183 ? 44.449 7.313 -64.750 1.00 55.41 183 ALA A N 1
ATOM 1377 C CA . ALA A 1 183 ? 43.772 6.683 -63.602 1.00 55.41 183 ALA A CA 1
ATOM 1378 C C . ALA A 1 183 ? 43.906 7.601 -62.373 1.00 55.41 183 ALA A C 1
ATOM 1380 O O . ALA A 1 183 ? 44.849 7.485 -61.593 1.00 55.41 183 ALA A O 1
ATOM 1381 N N . ALA A 1 184 ? 43.023 8.594 -62.262 1.00 64.19 184 ALA A N 1
ATOM 1382 C CA . ALA A 1 184 ? 42.865 9.320 -61.005 1.00 64.19 184 ALA A CA 1
ATOM 1383 C C . ALA A 1 184 ? 42.173 8.393 -59.997 1.00 64.19 184 ALA A C 1
ATOM 1385 O O . ALA A 1 184 ? 41.206 7.734 -60.371 1.00 64.19 184 ALA A O 1
ATOM 1386 N N . ASN A 1 185 ? 42.665 8.366 -58.756 1.00 76.38 185 ASN A N 1
ATOM 1387 C CA . ASN A 1 185 ? 42.032 7.651 -57.648 1.00 76.38 185 ASN A CA 1
ATOM 1388 C C . ASN A 1 185 ? 40.544 8.034 -57.540 1.00 76.38 185 ASN A C 1
ATOM 1390 O O . ASN A 1 185 ? 40.207 9.220 -57.609 1.00 76.38 185 ASN A O 1
ATOM 1394 N N . GLN A 1 186 ? 39.658 7.056 -57.391 1.00 82.75 186 GLN A N 1
ATOM 1395 C CA . GLN A 1 186 ? 38.218 7.244 -57.274 1.00 82.75 186 GLN A CA 1
ATOM 13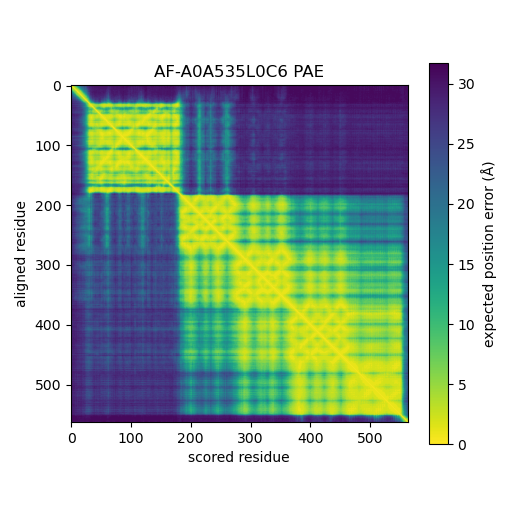96 C C . GLN A 1 186 ? 37.784 7.081 -55.816 1.00 82.75 186 GLN A C 1
ATOM 1398 O O . GLN A 1 186 ? 38.272 6.205 -55.116 1.00 82.75 186 GLN A O 1
ATOM 1403 N N . PRO A 1 187 ? 36.834 7.901 -55.331 1.00 82.94 187 PRO A N 1
ATOM 1404 C CA . PRO A 1 187 ? 36.382 7.797 -53.954 1.00 82.94 187 PRO A CA 1
ATOM 1405 C C . PRO A 1 187 ? 35.678 6.456 -53.686 1.00 82.94 187 PRO A C 1
ATOM 1407 O O . PRO A 1 187 ? 34.888 5.999 -54.524 1.00 82.94 187 PRO A O 1
ATOM 1410 N N . PRO A 1 188 ? 35.836 5.881 -52.481 1.00 92.00 188 PRO A N 1
ATOM 1411 C CA . PRO A 1 188 ? 35.089 4.694 -52.092 1.00 92.00 188 PRO A CA 1
ATOM 1412 C C . PRO A 1 188 ? 33.590 5.015 -52.003 1.00 92.00 188 PRO A C 1
ATOM 1414 O O . PRO A 1 188 ? 33.193 6.127 -51.663 1.00 92.00 188 PRO A O 1
ATOM 1417 N N . ALA A 1 189 ? 32.722 4.037 -52.237 1.00 92.88 189 ALA A N 1
ATOM 1418 C CA . ALA A 1 189 ? 31.285 4.136 -52.002 1.00 92.88 189 ALA A CA 1
ATOM 1419 C C . ALA A 1 189 ? 30.914 3.467 -50.673 1.00 92.88 189 ALA A C 1
ATOM 1421 O O . ALA A 1 189 ? 31.391 2.374 -50.363 1.00 92.88 189 ALA A O 1
ATOM 1422 N N . ILE A 1 190 ? 30.017 4.091 -49.906 1.00 97.44 190 ILE A N 1
ATOM 1423 C CA . ILE A 1 190 ? 29.476 3.532 -48.665 1.00 97.44 190 ILE A CA 1
ATOM 1424 C C . ILE A 1 190 ? 27.963 3.755 -48.583 1.00 97.44 190 ILE A C 1
ATOM 1426 O O . ILE A 1 190 ? 27.464 4.848 -48.840 1.00 97.44 190 ILE A O 1
ATOM 1430 N N . GLY A 1 191 ? 27.229 2.701 -48.230 1.00 94.44 191 GLY A N 1
ATOM 1431 C CA . GLY A 1 191 ? 25.780 2.714 -48.039 1.00 94.44 191 GLY A CA 1
ATOM 1432 C C . GLY A 1 191 ? 25.389 2.243 -46.644 1.00 94.44 191 GLY A C 1
ATOM 1433 O O . GLY A 1 191 ? 26.146 1.520 -45.997 1.00 94.44 191 GLY A O 1
ATOM 1434 N N . VAL A 1 192 ? 24.193 2.635 -46.204 1.00 97.50 192 VAL A N 1
ATOM 1435 C CA . VAL A 1 192 ? 23.566 2.231 -44.939 1.00 97.50 192 VAL A CA 1
ATOM 1436 C C . VAL A 1 192 ? 22.218 1.566 -45.210 1.00 97.50 192 VAL A C 1
ATOM 1438 O O . VAL A 1 192 ? 21.482 1.996 -46.095 1.00 97.50 192 VAL A O 1
ATOM 1441 N N . THR A 1 193 ? 21.895 0.521 -44.451 1.00 97.00 193 THR A N 1
ATOM 1442 C CA . THR A 1 193 ? 20.637 -0.229 -44.570 1.00 97.00 193 THR A CA 1
ATOM 1443 C C . THR A 1 193 ? 19.443 0.588 -44.074 1.00 97.00 193 THR A C 1
ATOM 1445 O O . THR A 1 193 ? 18.416 0.638 -44.746 1.00 97.00 193 THR A O 1
ATOM 1448 N N . SER A 1 194 ? 19.581 1.253 -42.922 1.00 95.88 194 SER A N 1
ATOM 1449 C CA . SER A 1 194 ? 18.519 2.060 -42.307 1.00 95.88 194 SER A CA 1
ATOM 1450 C C . SER A 1 194 ? 19.012 3.465 -41.976 1.00 95.88 194 SER A C 1
ATOM 1452 O O . SER A 1 194 ? 19.984 3.618 -41.239 1.00 95.88 194 SER A O 1
ATOM 1454 N N . SER A 1 195 ? 18.319 4.491 -42.474 1.00 94.44 195 SER A N 1
ATOM 1455 C CA . SER A 1 195 ? 18.634 5.903 -42.200 1.00 94.44 195 SER A CA 1
ATOM 1456 C C . SER A 1 195 ? 18.138 6.392 -40.833 1.00 94.44 195 SER A C 1
ATOM 1458 O O . SER A 1 195 ? 18.652 7.384 -40.320 1.00 94.44 195 SER A O 1
ATOM 1460 N N . VAL A 1 196 ? 17.169 5.697 -40.228 1.00 95.44 196 VAL A N 1
ATOM 1461 C CA . VAL A 1 196 ? 16.642 5.973 -38.884 1.00 95.44 196 VAL A CA 1
ATOM 1462 C C . VAL A 1 196 ? 16.453 4.655 -38.136 1.00 95.44 196 VAL A C 1
ATOM 1464 O O . VAL A 1 196 ? 15.921 3.692 -38.689 1.00 95.44 196 VAL A O 1
ATOM 1467 N N . LEU A 1 197 ? 16.880 4.625 -36.877 1.00 95.50 197 LEU A N 1
ATOM 1468 C CA . LEU A 1 197 ? 16.738 3.508 -35.955 1.00 95.50 197 LEU A CA 1
ATOM 1469 C C . LEU A 1 197 ? 16.170 4.021 -34.630 1.00 95.50 197 LEU A C 1
ATOM 1471 O O . LEU A 1 197 ? 16.718 4.944 -34.032 1.00 95.50 197 LEU A O 1
ATOM 1475 N N . THR A 1 198 ? 15.113 3.380 -34.143 1.00 95.69 198 THR A N 1
ATOM 1476 C CA . THR A 1 198 ? 14.585 3.610 -32.796 1.00 95.69 198 THR A CA 1
ATOM 1477 C C . THR A 1 198 ? 14.625 2.299 -32.034 1.00 95.69 198 THR A C 1
ATOM 1479 O O . THR A 1 198 ? 14.124 1.286 -32.523 1.00 95.69 198 THR A O 1
ATOM 1482 N N . VAL A 1 199 ? 15.237 2.314 -30.855 1.00 96.06 199 VAL A N 1
ATOM 1483 C CA . VAL A 1 199 ? 15.247 1.181 -29.926 1.00 96.06 199 VAL A CA 1
ATOM 1484 C C . VAL A 1 199 ? 14.900 1.673 -28.533 1.00 96.06 199 VAL A C 1
ATOM 1486 O O . VAL A 1 199 ? 15.138 2.832 -28.208 1.00 96.06 199 VAL A O 1
ATOM 1489 N N . ASN A 1 200 ? 14.348 0.791 -27.715 1.00 95.69 200 ASN A N 1
ATOM 1490 C CA . ASN A 1 200 ? 14.128 1.089 -26.310 1.00 95.69 200 ASN A CA 1
ATOM 1491 C C . ASN A 1 200 ? 15.460 1.056 -25.554 1.00 95.69 200 ASN A C 1
ATOM 1493 O O . ASN A 1 200 ? 16.359 0.284 -25.907 1.00 95.69 200 ASN A O 1
ATOM 1497 N N . GLU A 1 201 ? 15.576 1.854 -24.504 1.00 94.69 201 GLU A N 1
ATOM 1498 C CA . GLU A 1 201 ? 16.664 1.724 -23.538 1.00 94.69 201 GLU A CA 1
ATOM 1499 C C . GLU A 1 201 ? 16.735 0.319 -22.910 1.00 94.69 201 GLU A C 1
ATOM 1501 O O . GLU A 1 201 ? 15.823 -0.510 -23.023 1.00 94.69 201 GLU A O 1
ATOM 1506 N N . GLY A 1 202 ? 17.889 -0.006 -22.332 1.00 91.69 202 GLY A N 1
ATOM 1507 C CA . GLY A 1 202 ? 18.238 -1.360 -21.901 1.00 91.69 202 GLY A CA 1
ATOM 1508 C C . GLY A 1 202 ? 18.492 -2.340 -23.061 1.00 91.69 202 GLY A C 1
ATOM 1509 O O . GLY A 1 202 ? 18.954 -3.459 -22.831 1.00 91.69 202 GLY A O 1
ATOM 1510 N N . SER A 1 203 ? 18.241 -1.942 -24.316 1.00 94.19 203 SER A N 1
ATOM 1511 C CA . SER A 1 203 ? 18.459 -2.764 -25.516 1.00 94.19 203 SER A CA 1
ATOM 1512 C C . SER A 1 203 ? 19.662 -2.291 -26.334 1.00 94.19 203 SER A C 1
ATOM 1514 O O . SER A 1 203 ? 20.085 -1.142 -26.274 1.00 94.19 203 SER A O 1
ATOM 1516 N N . THR A 1 204 ? 20.239 -3.178 -27.146 1.00 94.94 204 THR A N 1
ATOM 1517 C CA . THR A 1 204 ? 21.339 -2.809 -28.055 1.00 94.94 204 THR A CA 1
ATOM 1518 C C . THR A 1 204 ? 20.793 -2.313 -29.394 1.00 94.94 204 THR A C 1
ATOM 1520 O O . THR A 1 204 ? 20.076 -3.037 -30.084 1.00 94.94 204 THR A O 1
ATOM 1523 N N . ALA A 1 205 ? 21.177 -1.101 -29.793 1.00 96.44 205 ALA A N 1
ATOM 1524 C CA . ALA A 1 205 ? 20.947 -0.570 -31.130 1.00 96.44 205 ALA A CA 1
ATOM 1525 C C . ALA A 1 205 ? 21.878 -1.264 -32.134 1.00 96.44 205 ALA A C 1
ATOM 1527 O O . ALA A 1 205 ? 23.067 -1.429 -31.857 1.00 96.44 205 ALA A O 1
ATOM 1528 N N . SER A 1 206 ? 21.369 -1.646 -33.308 1.00 97.06 206 SER A N 1
ATOM 1529 C CA . SER A 1 206 ? 22.188 -2.233 -34.376 1.00 97.06 206 SER A CA 1
ATOM 1530 C C . SER A 1 206 ? 21.785 -1.740 -35.763 1.00 97.06 206 SER A C 1
ATOM 1532 O O . SER A 1 206 ? 20.611 -1.505 -36.039 1.00 97.06 206 SER A O 1
ATOM 1534 N N . ASN A 1 207 ? 22.778 -1.573 -36.635 1.00 98.00 207 ASN A N 1
ATOM 1535 C CA . ASN A 1 207 ? 22.597 -1.183 -38.032 1.00 98.00 207 ASN A CA 1
ATOM 1536 C C . ASN A 1 207 ? 23.659 -1.866 -38.908 1.00 98.00 207 ASN A C 1
ATOM 1538 O O . ASN A 1 207 ? 24.600 -2.483 -38.408 1.00 98.00 207 ASN A O 1
ATOM 1542 N N . SER A 1 208 ? 23.511 -1.787 -40.224 1.00 98.00 208 SER A N 1
ATOM 1543 C CA . SER A 1 208 ? 24.437 -2.394 -41.180 1.00 98.00 208 SER A CA 1
ATOM 1544 C C . SER A 1 208 ? 24.498 -1.597 -42.476 1.00 98.00 208 SER A C 1
ATOM 1546 O O . SER A 1 208 ? 23.717 -0.667 -42.679 1.00 98.00 208 SER A O 1
ATOM 1548 N N . GLY A 1 209 ? 25.405 -1.984 -43.365 1.00 97.75 209 GLY A N 1
ATOM 1549 C CA . GLY A 1 209 ? 25.466 -1.463 -44.721 1.00 97.75 209 GLY A CA 1
ATOM 1550 C C . GLY A 1 209 ? 26.575 -2.112 -45.541 1.00 97.75 209 GLY A C 1
ATOM 1551 O O . GLY A 1 209 ? 27.124 -3.150 -45.163 1.00 97.75 209 GLY A O 1
ATOM 1552 N N . THR A 1 210 ? 26.905 -1.506 -46.678 1.00 97.81 210 THR A N 1
ATOM 1553 C CA . THR A 1 210 ? 27.906 -2.017 -47.628 1.00 97.81 210 THR A CA 1
ATOM 1554 C C . THR A 1 210 ? 28.910 -0.945 -48.010 1.00 97.81 210 THR A C 1
ATOM 1556 O O . THR A 1 210 ? 28.624 0.246 -47.901 1.00 97.81 210 THR A O 1
ATOM 1559 N N . TYR A 1 211 ? 30.079 -1.365 -48.484 1.00 97.38 211 TYR A N 1
ATOM 1560 C CA . TYR A 1 211 ? 31.085 -0.479 -49.057 1.00 97.38 211 TYR A CA 1
ATOM 1561 C C . TYR A 1 211 ? 31.803 -1.137 -50.243 1.00 97.38 211 TYR A C 1
ATOM 1563 O O . TYR A 1 211 ? 31.847 -2.368 -50.361 1.00 97.38 211 TYR A O 1
ATOM 1571 N N . SER A 1 212 ? 32.365 -0.316 -51.123 1.00 94.31 212 SER A N 1
ATOM 1572 C CA . SER A 1 212 ? 33.150 -0.760 -52.277 1.00 94.31 212 SER A CA 1
ATOM 1573 C C . SER A 1 212 ? 34.069 0.344 -52.773 1.00 94.31 212 SER A C 1
ATOM 1575 O O . SER A 1 212 ? 33.664 1.500 -52.764 1.00 94.31 212 SER A O 1
ATOM 1577 N N . ASP A 1 213 ? 35.231 -0.021 -53.290 1.00 90.50 213 ASP A N 1
ATOM 1578 C CA . ASP A 1 213 ? 36.153 0.883 -53.966 1.00 90.50 213 ASP A CA 1
ATOM 1579 C C . ASP A 1 213 ? 36.274 0.543 -55.467 1.00 90.50 213 ASP A C 1
ATOM 1581 O O . ASP A 1 213 ? 36.521 -0.628 -55.789 1.00 90.50 213 ASP A O 1
ATOM 1585 N N . PRO A 1 214 ? 36.062 1.504 -56.391 1.00 83.00 214 PRO A N 1
ATOM 1586 C CA . PRO A 1 214 ? 36.137 1.254 -57.834 1.00 83.00 214 PRO A CA 1
ATOM 1587 C C . PRO A 1 214 ? 37.519 0.821 -58.337 1.00 83.00 214 PRO A C 1
ATOM 1589 O O . PRO A 1 214 ? 37.591 0.052 -59.299 1.00 83.00 214 PRO A O 1
ATOM 1592 N N . ASP A 1 215 ? 38.594 1.266 -57.683 1.00 80.88 215 ASP A N 1
ATOM 1593 C CA . ASP A 1 215 ? 39.979 0.994 -58.081 1.00 80.88 215 ASP A CA 1
ATOM 1594 C C . ASP A 1 215 ? 40.562 -0.225 -57.345 1.00 80.88 215 ASP A C 1
ATOM 1596 O O . ASP A 1 215 ? 41.711 -0.614 -57.547 1.00 80.88 215 ASP A O 1
ATOM 1600 N N . SER A 1 216 ? 39.717 -0.919 -56.569 1.00 81.31 216 SER A N 1
ATOM 1601 C CA . SER A 1 216 ? 40.069 -2.068 -55.726 1.00 81.31 216 SER A CA 1
ATOM 1602 C C . SER A 1 216 ? 41.016 -1.735 -54.572 1.00 81.31 216 SER A C 1
ATOM 1604 O O . SER A 1 216 ? 41.656 -2.642 -54.026 1.00 81.31 216 SER A O 1
ATOM 1606 N N . ASP A 1 217 ? 41.039 -0.474 -54.142 1.00 83.00 217 ASP A N 1
ATOM 1607 C CA . ASP A 1 217 ? 41.810 -0.044 -52.985 1.00 83.00 217 ASP A CA 1
ATOM 1608 C C . ASP A 1 217 ? 41.212 -0.548 -51.671 1.00 83.00 217 ASP A C 1
ATOM 1610 O O . ASP A 1 217 ? 40.010 -0.778 -51.527 1.00 83.00 217 ASP A O 1
ATOM 1614 N N . SER A 1 218 ? 42.070 -0.778 -50.677 1.00 88.69 218 SER A N 1
ATOM 1615 C CA . SER A 1 218 ? 41.622 -1.270 -49.376 1.00 88.69 218 SER A CA 1
ATOM 1616 C C . SER A 1 218 ? 40.953 -0.153 -48.580 1.00 88.69 218 SER A C 1
ATOM 1618 O O . SER A 1 218 ? 41.614 0.777 -48.133 1.00 88.69 218 SER A O 1
ATOM 1620 N N . VAL A 1 219 ? 39.672 -0.321 -48.260 1.00 94.06 219 VAL A N 1
ATOM 1621 C CA . VAL A 1 219 ? 38.892 0.693 -47.545 1.00 94.06 219 VAL A CA 1
ATOM 1622 C C . VAL A 1 219 ? 38.928 0.457 -46.037 1.00 94.06 219 VAL A C 1
ATOM 1624 O O . VAL A 1 219 ? 38.476 -0.579 -45.530 1.00 94.06 219 VAL A O 1
ATOM 1627 N N . ALA A 1 220 ? 39.413 1.443 -45.289 1.00 94.50 220 ALA A N 1
ATOM 1628 C CA . ALA A 1 220 ? 39.264 1.523 -43.842 1.00 94.50 220 ALA A CA 1
ATOM 1629 C C . ALA A 1 220 ? 37.912 2.158 -43.482 1.00 94.50 220 ALA A C 1
ATOM 1631 O O . ALA A 1 220 ? 37.535 3.174 -44.062 1.00 94.50 220 ALA A O 1
ATOM 1632 N N . LEU A 1 221 ? 37.196 1.575 -42.511 1.00 97.81 221 LEU A N 1
ATOM 1633 C CA . LEU A 1 221 ? 35.934 2.123 -42.010 1.00 97.81 221 LEU A CA 1
ATOM 1634 C C . LEU A 1 221 ? 36.067 2.577 -40.557 1.00 97.81 221 LEU A C 1
ATOM 1636 O O . LEU A 1 221 ? 36.603 1.844 -39.724 1.00 97.81 221 LEU A O 1
ATOM 1640 N N . THR A 1 222 ? 35.513 3.743 -40.245 1.00 97.19 222 THR A N 1
ATOM 1641 C CA . THR A 1 222 ? 35.364 4.259 -38.878 1.00 97.19 222 THR A CA 1
ATOM 1642 C C . THR A 1 222 ? 33.927 4.703 -38.633 1.00 97.19 222 THR A C 1
ATOM 1644 O O . THR A 1 222 ? 33.225 5.082 -39.566 1.00 97.19 222 THR A O 1
ATOM 1647 N N . ALA A 1 223 ? 33.473 4.648 -37.381 1.00 97.75 223 ALA A N 1
ATOM 1648 C CA . ALA A 1 223 ? 32.188 5.200 -36.958 1.00 97.75 223 ALA A CA 1
ATOM 1649 C C . ALA A 1 223 ? 32.419 6.314 -35.930 1.00 97.75 223 ALA A C 1
ATOM 1651 O O . ALA A 1 223 ? 33.360 6.235 -35.141 1.00 97.75 223 ALA A O 1
ATOM 1652 N N . SER A 1 224 ? 31.563 7.340 -35.927 1.00 97.38 224 SER A N 1
ATOM 1653 C CA . SER A 1 224 ? 31.645 8.449 -34.965 1.00 97.38 224 SER A CA 1
ATOM 1654 C C . SER A 1 224 ? 31.391 8.019 -33.514 1.00 97.38 224 SER A C 1
ATOM 1656 O O . SER A 1 224 ? 31.899 8.653 -32.594 1.00 97.38 224 SER A O 1
ATOM 1658 N N . SER A 1 225 ? 30.616 6.950 -33.307 1.00 95.69 225 SER A N 1
ATOM 1659 C CA . SER A 1 225 ? 30.352 6.312 -32.013 1.00 95.69 225 SER A CA 1
ATOM 1660 C C . SER A 1 225 ? 29.932 4.851 -32.225 1.00 95.69 225 SER A C 1
ATOM 1662 O O . SER A 1 225 ? 29.665 4.431 -33.354 1.00 95.69 225 SER A O 1
ATOM 1664 N N . GLY A 1 226 ? 29.845 4.082 -31.141 1.00 95.56 226 GLY A N 1
ATOM 1665 C CA . GLY A 1 226 ? 29.507 2.662 -31.153 1.00 95.56 226 GLY A CA 1
ATOM 1666 C C . GLY A 1 226 ? 30.648 1.768 -31.641 1.00 95.56 226 GLY A C 1
ATOM 1667 O O . GLY A 1 226 ? 31.783 2.194 -31.845 1.00 95.56 226 GLY A O 1
ATOM 1668 N N . THR A 1 227 ? 30.339 0.487 -31.802 1.00 97.31 227 THR A N 1
ATOM 1669 C CA . THR A 1 227 ? 31.275 -0.529 -32.288 1.00 97.31 227 THR A CA 1
ATOM 1670 C C . THR A 1 227 ? 30.970 -0.835 -33.745 1.00 97.31 227 THR A C 1
ATOM 1672 O O . THR A 1 227 ? 29.834 -1.162 -34.079 1.00 97.31 227 THR A O 1
ATOM 1675 N N . LEU A 1 228 ? 31.985 -0.753 -34.606 1.00 98.06 228 LEU A N 1
ATOM 1676 C CA . LEU A 1 228 ? 31.884 -1.060 -36.030 1.00 98.06 228 LEU A CA 1
ATOM 1677 C C . LEU A 1 228 ? 32.741 -2.282 -36.364 1.00 98.06 228 LEU A C 1
ATOM 1679 O O . LEU A 1 228 ? 33.907 -2.365 -35.983 1.00 98.06 228 LEU A O 1
ATOM 1683 N N . THR A 1 229 ? 32.175 -3.207 -37.130 1.00 97.50 229 THR A N 1
ATOM 1684 C CA . THR A 1 229 ? 32.893 -4.338 -37.723 1.00 97.50 229 THR A CA 1
ATOM 1685 C C . THR A 1 229 ? 32.672 -4.343 -39.230 1.00 97.50 229 THR A C 1
ATOM 1687 O O . THR A 1 229 ? 31.621 -3.918 -39.711 1.00 97.50 229 THR A O 1
ATOM 1690 N N . LYS A 1 230 ? 33.666 -4.803 -39.995 1.00 96.81 230 LYS A N 1
ATOM 1691 C CA . LYS A 1 230 ? 33.576 -4.909 -41.455 1.00 96.81 230 LYS A CA 1
ATOM 1692 C C . LYS A 1 230 ? 34.081 -6.256 -41.946 1.00 96.81 230 LYS A C 1
ATOM 1694 O O . LYS A 1 230 ? 34.918 -6.890 -41.310 1.00 96.81 230 LYS A O 1
ATOM 1699 N N . THR A 1 231 ? 33.601 -6.650 -43.115 1.00 96.44 231 THR A N 1
ATOM 1700 C CA . THR A 1 231 ? 34.093 -7.793 -43.891 1.00 96.44 231 THR A CA 1
ATOM 1701 C C . THR A 1 231 ? 34.765 -7.293 -45.167 1.00 96.44 231 THR A C 1
ATOM 1703 O O . THR A 1 231 ? 34.432 -6.210 -45.642 1.00 96.44 231 THR A O 1
ATOM 1706 N N . GLY A 1 232 ? 35.713 -8.055 -45.719 1.00 92.25 232 GLY A N 1
ATOM 1707 C CA . GLY A 1 232 ? 36.412 -7.707 -46.963 1.00 92.25 232 GLY A CA 1
ATOM 1708 C C . GLY A 1 232 ? 37.488 -6.617 -46.835 1.00 92.25 232 GLY A C 1
ATOM 1709 O O . GLY A 1 232 ? 37.739 -6.077 -45.751 1.00 92.25 232 GLY A O 1
ATOM 1710 N N . THR A 1 233 ? 38.155 -6.327 -47.955 1.00 88.31 233 THR A N 1
ATOM 1711 C CA . THR A 1 233 ? 39.254 -5.349 -48.057 1.00 88.31 233 THR A CA 1
ATOM 1712 C C . THR A 1 233 ? 38.838 -4.120 -48.860 1.00 88.31 233 THR A C 1
ATOM 1714 O O . THR A 1 233 ? 38.725 -3.048 -48.275 1.00 88.31 233 THR A O 1
ATOM 1717 N N . SER A 1 234 ? 38.546 -4.287 -50.151 1.00 85.81 234 SER A N 1
ATOM 1718 C CA . SER A 1 234 ? 38.097 -3.226 -51.066 1.00 85.81 234 SER A CA 1
ATOM 1719 C C . SER A 1 234 ? 36.587 -3.202 -51.286 1.00 85.81 234 SER A C 1
ATOM 1721 O O . SER A 1 234 ? 36.025 -2.197 -51.696 1.00 85.81 234 SER A O 1
ATOM 1723 N N . THR A 1 235 ? 35.894 -4.294 -50.970 1.00 91.69 235 THR A N 1
ATOM 1724 C CA . THR A 1 235 ? 34.433 -4.373 -50.972 1.00 91.69 235 THR A CA 1
ATOM 1725 C C . THR A 1 235 ? 33.952 -5.296 -49.863 1.00 91.69 235 THR A C 1
ATOM 1727 O O . THR A 1 235 ? 34.629 -6.269 -49.519 1.00 91.69 235 THR A O 1
ATOM 1730 N N . GLY A 1 236 ? 32.789 -5.001 -49.289 1.00 95.38 236 GLY A N 1
ATOM 1731 C CA . GLY A 1 236 ? 32.160 -5.866 -48.303 1.00 95.38 236 GLY A CA 1
ATOM 1732 C C . GLY A 1 236 ? 30.976 -5.225 -47.594 1.00 95.38 236 GLY A C 1
ATOM 1733 O O . GLY A 1 236 ? 30.452 -4.188 -48.001 1.00 95.38 236 GLY A O 1
ATOM 1734 N N . ALA A 1 237 ? 30.554 -5.868 -46.510 1.00 97.81 237 ALA A N 1
ATOM 1735 C CA . ALA A 1 237 ? 29.510 -5.374 -45.623 1.00 97.81 237 ALA A CA 1
ATOM 1736 C C . ALA A 1 237 ? 30.100 -4.903 -44.293 1.00 97.81 237 ALA A C 1
ATOM 1738 O O . ALA A 1 237 ? 31.141 -5.403 -43.847 1.00 97.81 237 ALA A O 1
ATOM 1739 N N . TRP A 1 238 ? 29.405 -3.977 -43.644 1.00 98.25 238 TRP A N 1
ATOM 1740 C CA . TRP A 1 238 ? 29.701 -3.520 -42.295 1.00 98.25 238 TRP A CA 1
ATOM 1741 C C . TRP A 1 238 ? 28.494 -3.710 -41.376 1.00 98.25 238 TRP A C 1
ATOM 1743 O O . TRP A 1 238 ? 27.342 -3.663 -41.812 1.00 98.25 238 TRP A O 1
ATOM 1753 N N . ALA A 1 239 ? 28.773 -3.941 -40.097 1.00 98.19 239 ALA A N 1
ATOM 1754 C CA . ALA A 1 239 ? 27.788 -4.042 -39.031 1.00 98.19 239 ALA A CA 1
ATOM 1755 C C . ALA A 1 239 ? 28.193 -3.120 -37.881 1.00 98.19 239 ALA A C 1
ATOM 1757 O O . ALA A 1 239 ? 29.370 -3.027 -37.526 1.00 98.19 239 ALA A O 1
ATOM 1758 N N . TRP A 1 240 ? 27.205 -2.444 -37.312 1.00 98.38 240 TRP A N 1
ATOM 1759 C CA . TRP A 1 240 ? 27.369 -1.464 -36.252 1.00 98.38 240 TRP A CA 1
ATOM 1760 C C . TRP A 1 240 ? 26.464 -1.804 -35.072 1.00 98.38 240 TRP A C 1
ATOM 1762 O O . TRP A 1 240 ? 25.319 -2.219 -35.271 1.00 98.38 240 TRP A O 1
ATOM 1772 N N . SER A 1 241 ? 26.955 -1.591 -33.852 1.00 97.56 241 SER A N 1
ATOM 1773 C CA . SER A 1 241 ? 26.161 -1.732 -32.632 1.00 97.56 241 SER A CA 1
ATOM 1774 C C . SER A 1 241 ? 26.530 -0.710 -31.564 1.00 97.56 241 SER A C 1
ATOM 1776 O O . SER A 1 241 ? 27.708 -0.392 -31.388 1.00 97.56 241 SER A O 1
ATOM 1778 N N . MET A 1 242 ? 25.547 -0.275 -30.781 1.00 96.06 242 MET A N 1
ATOM 1779 C CA . MET A 1 242 ? 25.743 0.594 -29.620 1.00 96.06 242 MET A CA 1
ATOM 1780 C C . MET A 1 242 ? 24.759 0.216 -28.504 1.00 96.06 242 MET A C 1
ATOM 1782 O O . MET A 1 242 ? 23.583 -0.003 -28.799 1.00 96.06 242 MET A O 1
ATOM 1786 N N . PRO A 1 243 ? 25.196 0.127 -27.236 1.00 94.12 243 PRO A N 1
ATOM 1787 C CA . PRO A 1 243 ? 24.276 -0.042 -26.115 1.00 94.12 243 PRO A CA 1
ATOM 1788 C C . PRO A 1 243 ? 23.312 1.152 -26.020 1.00 94.12 243 PRO A C 1
ATOM 1790 O O . PRO A 1 243 ? 23.765 2.294 -25.992 1.00 94.12 243 PRO A O 1
ATOM 1793 N N . GLY A 1 244 ? 22.003 0.904 -25.973 1.00 93.19 244 GLY A N 1
ATOM 1794 C CA . GLY A 1 244 ? 20.997 1.911 -25.631 1.00 93.19 244 GLY A CA 1
ATOM 1795 C C . GLY A 1 244 ? 20.867 1.990 -24.119 1.00 93.19 244 GLY A C 1
ATOM 1796 O O . GLY A 1 244 ? 20.013 1.320 -23.551 1.00 93.19 244 GLY A O 1
ATOM 1797 N N . THR A 1 245 ? 21.781 2.702 -23.463 1.00 91.56 245 THR A N 1
ATOM 1798 C CA . THR A 1 245 ? 21.874 2.717 -21.994 1.00 91.56 245 THR A CA 1
ATOM 1799 C C . THR A 1 245 ? 20.813 3.556 -21.313 1.00 91.56 245 THR A C 1
ATOM 1801 O O . THR A 1 245 ? 20.488 3.224 -20.187 1.00 91.56 245 THR A O 1
ATOM 1804 N N . ASP A 1 246 ? 20.369 4.627 -21.964 1.00 93.75 246 ASP A N 1
ATOM 1805 C CA . ASP A 1 246 ? 19.520 5.673 -21.396 1.00 93.75 246 ASP A CA 1
ATOM 1806 C C . ASP A 1 246 ? 18.840 6.422 -22.549 1.00 93.75 246 ASP A C 1
ATOM 1808 O O . ASP A 1 246 ? 19.392 6.461 -23.668 1.00 93.75 246 ASP A O 1
ATOM 1812 N N . GLU A 1 247 ? 17.661 6.990 -22.317 1.00 94.12 247 GLU A N 1
ATOM 1813 C CA . GLU A 1 247 ? 17.000 7.798 -23.329 1.00 94.12 247 GLU A CA 1
ATOM 1814 C C . GLU A 1 247 ? 17.707 9.134 -23.577 1.00 94.12 247 GLU A C 1
ATOM 1816 O O . GLU A 1 247 ? 18.552 9.618 -22.826 1.00 94.12 247 GLU A O 1
ATOM 1821 N N . GLY A 1 248 ? 17.388 9.762 -24.705 1.00 90.31 248 GLY A N 1
ATOM 1822 C CA . GLY A 1 248 ? 17.972 11.058 -24.998 1.00 90.31 248 GLY A CA 1
ATOM 1823 C C . GLY A 1 248 ? 17.618 11.607 -26.369 1.00 90.31 248 GLY A C 1
ATOM 1824 O O . GLY A 1 248 ? 16.866 10.996 -27.138 1.00 90.31 248 GLY A O 1
ATOM 1825 N N . PRO A 1 249 ? 18.168 12.784 -26.709 1.00 93.00 249 PRO A N 1
ATOM 1826 C CA . PRO A 1 249 ? 17.951 13.374 -28.017 1.00 93.00 249 PRO A CA 1
ATOM 1827 C C . PRO A 1 249 ? 18.491 12.451 -29.126 1.00 93.00 249 PRO A C 1
ATOM 1829 O O . PRO A 1 249 ? 19.509 11.780 -28.925 1.00 93.00 249 PRO A O 1
ATOM 1832 N N . PRO A 1 250 ? 17.861 12.436 -30.317 1.00 95.50 250 PRO A N 1
ATOM 1833 C CA . PRO A 1 250 ? 18.341 11.648 -31.445 1.00 95.50 250 PRO A CA 1
ATOM 1834 C C . PRO A 1 250 ? 19.817 11.927 -31.762 1.00 95.50 250 PRO A C 1
ATOM 1836 O O . PRO A 1 250 ? 20.225 13.076 -31.943 1.00 95.50 250 PRO A O 1
ATOM 1839 N N . GLN A 1 251 ? 20.613 10.867 -31.867 1.00 95.50 251 GLN A N 1
ATOM 1840 C CA . GLN A 1 251 ? 22.040 10.928 -32.166 1.00 95.50 251 GLN A CA 1
ATOM 1841 C C . GLN A 1 251 ? 22.282 10.636 -33.645 1.00 95.50 251 GLN A C 1
ATOM 1843 O O . GLN A 1 251 ? 21.678 9.730 -34.212 1.00 95.50 251 GLN A O 1
ATOM 1848 N N . THR A 1 252 ? 23.186 11.377 -34.285 1.00 97.25 252 THR A N 1
ATOM 1849 C CA . THR A 1 252 ? 23.606 11.082 -35.663 1.00 97.25 252 THR A CA 1
ATOM 1850 C C . THR A 1 252 ? 24.907 10.295 -35.644 1.00 97.25 252 THR A C 1
ATOM 1852 O O . THR A 1 252 ? 25.925 10.776 -35.146 1.00 97.25 252 THR A O 1
ATOM 1855 N N . ILE A 1 253 ? 24.875 9.088 -36.202 1.00 97.94 253 ILE A N 1
ATOM 1856 C CA . ILE A 1 253 ? 26.046 8.232 -36.368 1.00 97.94 253 ILE A CA 1
ATOM 1857 C C . ILE A 1 253 ? 26.548 8.384 -37.797 1.00 97.94 253 ILE A C 1
ATOM 1859 O O . ILE A 1 253 ? 25.789 8.181 -38.742 1.00 97.94 253 ILE A O 1
ATOM 1863 N N . THR A 1 254 ? 27.825 8.724 -37.947 1.00 97.75 254 THR A N 1
ATOM 1864 C CA . THR A 1 254 ? 28.490 8.857 -39.246 1.00 97.75 254 THR A CA 1
ATOM 1865 C C . THR A 1 254 ? 29.490 7.726 -39.399 1.00 97.75 254 THR A C 1
ATOM 1867 O O . THR A 1 254 ? 30.363 7.557 -38.547 1.00 97.75 254 THR A O 1
ATOM 1870 N N . VAL A 1 255 ? 29.373 6.964 -40.484 1.00 98.06 255 VAL A N 1
ATOM 1871 C CA . VAL A 1 255 ? 30.343 5.941 -40.878 1.00 98.06 255 VAL A CA 1
ATOM 1872 C C . VAL A 1 255 ? 31.152 6.485 -42.048 1.00 98.06 255 VAL A C 1
ATOM 1874 O O . VAL A 1 255 ? 30.569 6.891 -43.052 1.00 98.06 255 VAL A O 1
ATOM 1877 N N . THR A 1 256 ? 32.476 6.500 -41.918 1.00 97.38 256 THR A N 1
ATOM 1878 C CA . THR A 1 256 ? 33.405 7.048 -42.913 1.00 97.38 256 THR A CA 1
ATOM 1879 C C . THR A 1 256 ? 34.247 5.936 -43.520 1.00 97.38 256 THR A C 1
ATOM 1881 O O . THR A 1 256 ? 34.858 5.155 -42.793 1.00 97.38 256 THR A O 1
ATOM 1884 N N . ALA A 1 257 ? 34.288 5.894 -44.847 1.00 97.25 257 ALA A N 1
ATOM 1885 C CA . ALA A 1 257 ? 35.165 5.075 -45.667 1.00 97.25 257 ALA A CA 1
ATOM 1886 C C . ALA A 1 257 ? 36.381 5.893 -46.121 1.00 97.25 257 ALA A C 1
ATOM 1888 O O . ALA A 1 257 ? 36.221 7.031 -46.554 1.00 97.25 257 ALA A O 1
ATOM 1889 N N . ASN A 1 258 ? 37.580 5.321 -46.022 1.00 94.06 258 ASN A N 1
ATOM 1890 C CA . ASN A 1 258 ? 38.842 5.917 -46.469 1.00 94.06 258 ASN A CA 1
ATOM 1891 C C . ASN A 1 258 ? 39.640 4.882 -47.268 1.00 94.06 258 ASN A C 1
ATOM 1893 O O . ASN A 1 258 ? 39.907 3.800 -46.745 1.00 94.06 258 ASN A O 1
ATOM 1897 N N . ASP A 1 259 ? 40.006 5.218 -48.500 1.00 89.81 259 ASP A N 1
ATOM 1898 C CA . ASP A 1 259 ? 40.751 4.354 -49.428 1.00 89.81 259 ASP A CA 1
ATOM 1899 C C . ASP A 1 259 ? 42.272 4.322 -49.178 1.00 89.81 259 ASP A C 1
ATOM 1901 O O . ASP A 1 259 ? 42.977 3.464 -49.700 1.00 89.81 259 ASP A O 1
ATOM 1905 N N . GLY A 1 260 ? 42.798 5.236 -48.356 1.00 88.00 260 GLY A N 1
ATOM 1906 C CA . GLY A 1 260 ? 44.236 5.396 -48.124 1.00 88.00 260 GLY A CA 1
ATOM 1907 C C . GLY A 1 260 ? 44.982 6.159 -49.227 1.00 88.00 260 GLY A C 1
ATOM 1908 O O . GLY A 1 260 ? 46.181 6.400 -49.078 1.00 88.00 260 GLY A O 1
ATOM 1909 N N . HIS A 1 261 ? 44.286 6.603 -50.275 1.00 79.12 261 HIS A N 1
ATOM 1910 C CA . HIS A 1 261 ? 44.821 7.305 -51.447 1.00 79.12 261 HIS A CA 1
ATOM 1911 C C . HIS A 1 261 ? 44.267 8.730 -51.604 1.00 79.12 261 HIS A C 1
ATOM 1913 O O . HIS A 1 261 ? 44.477 9.395 -52.620 1.00 79.12 261 HIS A O 1
ATOM 1919 N N . GLY A 1 262 ? 43.646 9.250 -50.544 1.00 76.44 262 GLY A N 1
ATOM 1920 C CA . GLY A 1 262 ? 43.296 10.662 -50.411 1.00 76.44 262 GLY A CA 1
ATOM 1921 C C . GLY A 1 262 ? 41.819 10.969 -50.629 1.00 76.44 262 GLY A C 1
ATOM 1922 O O . GLY A 1 262 ? 41.454 12.148 -50.584 1.00 76.44 262 GLY A O 1
ATOM 1923 N N . HIS A 1 263 ? 40.964 9.954 -50.800 1.00 81.94 263 HIS A N 1
ATOM 1924 C CA . HIS A 1 263 ? 39.519 10.143 -50.819 1.00 81.94 263 HIS A CA 1
ATOM 1925 C C . HIS A 1 263 ? 38.819 9.455 -49.650 1.00 81.94 263 HIS A C 1
ATOM 1927 O O . HIS A 1 263 ? 39.148 8.360 -49.194 1.00 81.94 263 HIS A O 1
ATOM 1933 N N . THR A 1 264 ? 37.803 10.148 -49.143 1.00 92.44 264 THR A N 1
ATOM 1934 C CA . THR A 1 264 ? 36.914 9.633 -48.112 1.00 92.44 264 THR A CA 1
ATOM 1935 C C . THR A 1 264 ? 35.470 9.907 -48.490 1.00 92.44 264 THR A C 1
ATOM 1937 O O . THR A 1 264 ? 35.150 10.929 -49.101 1.00 92.44 264 THR A O 1
ATOM 1940 N N . THR A 1 265 ? 34.583 8.994 -48.113 1.00 96.25 265 THR A N 1
ATOM 1941 C CA . THR A 1 265 ? 33.134 9.186 -48.208 1.00 96.25 265 THR A CA 1
ATOM 1942 C C . THR A 1 265 ? 32.477 8.777 -46.908 1.00 96.25 265 THR A C 1
ATOM 1944 O O . THR A 1 265 ? 33.026 7.992 -46.136 1.00 96.25 265 THR A O 1
ATOM 1947 N N . SER A 1 266 ? 31.295 9.318 -46.640 1.00 96.00 266 SER A N 1
ATOM 1948 C CA . SER A 1 266 ? 30.572 9.013 -45.413 1.00 96.00 266 SER A CA 1
ATOM 1949 C C . SER A 1 266 ? 29.098 8.776 -45.690 1.00 96.00 266 SER A C 1
ATOM 1951 O O . SER A 1 266 ? 28.509 9.379 -46.585 1.00 96.00 266 SER A O 1
ATOM 1953 N N . THR A 1 267 ? 28.493 7.929 -44.867 1.00 97.62 267 THR A N 1
ATOM 1954 C CA . THR A 1 267 ? 27.042 7.789 -44.746 1.00 97.62 267 THR A CA 1
ATOM 1955 C C . THR A 1 267 ? 26.642 8.030 -43.297 1.00 97.62 267 THR A C 1
ATOM 1957 O O . THR A 1 267 ? 27.463 7.865 -42.390 1.00 97.62 267 THR A O 1
ATOM 1960 N N . SER A 1 268 ? 25.400 8.440 -43.061 1.00 97.38 268 SER A N 1
ATOM 1961 C CA . SER A 1 268 ? 24.900 8.673 -41.713 1.00 97.38 268 SER A CA 1
ATOM 1962 C C . SER A 1 268 ? 23.504 8.111 -41.504 1.00 97.38 268 SER A C 1
ATOM 1964 O O . SER A 1 268 ? 22.723 7.933 -42.440 1.00 97.38 268 SER A O 1
ATOM 1966 N N . PHE A 1 269 ? 23.207 7.817 -40.244 1.00 98.12 269 PHE A N 1
ATOM 1967 C CA . PHE A 1 269 ? 21.883 7.425 -39.788 1.00 98.12 269 PHE A CA 1
ATOM 1968 C C . PHE A 1 269 ? 21.609 8.005 -38.404 1.00 98.12 269 PHE A C 1
ATOM 1970 O O . PHE A 1 269 ? 22.529 8.266 -37.624 1.00 98.12 269 PHE A O 1
ATOM 1977 N N . THR A 1 270 ? 20.334 8.211 -38.101 1.00 97.94 270 THR A N 1
ATOM 1978 C CA . THR A 1 270 ? 19.884 8.708 -36.801 1.00 97.94 270 THR A CA 1
ATOM 1979 C C . THR A 1 270 ? 19.495 7.547 -35.894 1.00 97.94 270 THR A C 1
ATOM 1981 O O . THR A 1 270 ? 18.784 6.639 -36.320 1.00 97.94 270 THR A O 1
ATOM 1984 N N . VAL A 1 271 ? 19.936 7.589 -34.640 1.00 97.69 271 VAL A N 1
ATOM 1985 C CA . VAL A 1 271 ? 19.578 6.639 -33.585 1.00 97.69 271 VAL A CA 1
ATOM 1986 C C . VAL A 1 271 ? 18.828 7.381 -32.491 1.00 97.69 271 VAL A C 1
ATOM 1988 O O . VAL A 1 271 ? 19.322 8.373 -31.959 1.00 97.69 271 VAL A O 1
ATOM 1991 N N . THR A 1 272 ? 17.649 6.890 -32.134 1.00 96.81 272 THR A N 1
ATOM 1992 C CA . THR A 1 272 ? 16.874 7.374 -30.990 1.00 96.81 272 THR A CA 1
ATOM 1993 C C . THR A 1 272 ? 16.733 6.242 -29.986 1.00 96.81 272 THR A C 1
ATOM 1995 O O . THR A 1 272 ? 16.244 5.167 -30.342 1.00 96.81 272 THR A O 1
ATOM 1998 N N . ILE A 1 273 ? 17.164 6.488 -28.749 1.00 96.69 273 ILE A N 1
ATOM 1999 C CA . ILE A 1 273 ? 16.882 5.605 -27.619 1.00 96.69 273 ILE A CA 1
ATOM 2000 C C . ILE A 1 273 ? 15.614 6.134 -26.950 1.00 96.69 273 ILE A C 1
ATOM 2002 O O . ILE A 1 273 ? 15.576 7.294 -26.546 1.00 96.69 273 ILE A O 1
ATOM 2006 N N . ALA A 1 274 ? 14.558 5.327 -26.943 1.00 95.31 274 ALA A N 1
ATOM 2007 C CA . ALA A 1 274 ? 13.275 5.673 -26.343 1.00 95.31 274 ALA A CA 1
ATOM 2008 C C . ALA A 1 274 ? 13.213 5.178 -24.892 1.00 95.31 274 ALA A C 1
ATOM 2010 O O . ALA A 1 274 ? 13.580 4.027 -24.635 1.00 95.31 274 ALA A O 1
ATOM 2011 N N . GLY A 1 275 ? 12.711 6.031 -23.998 1.00 95.50 275 GLY A N 1
ATOM 2012 C CA . GLY A 1 275 ? 12.485 5.700 -22.592 1.00 95.50 275 GLY A CA 1
ATOM 2013 C C . GLY A 1 275 ? 11.405 4.636 -22.418 1.00 95.50 275 GLY A C 1
ATOM 2014 O O . GLY A 1 275 ? 10.462 4.534 -23.219 1.00 95.50 275 GLY A O 1
ATOM 2015 N N . VAL A 1 276 ? 11.554 3.806 -21.392 1.00 95.69 276 VAL A N 1
ATOM 2016 C CA . VAL A 1 276 ? 10.638 2.718 -21.061 1.00 95.69 276 VAL A CA 1
ATOM 2017 C C . VAL A 1 276 ? 10.113 2.923 -19.644 1.00 95.69 276 VAL A C 1
ATOM 2019 O O . VAL A 1 276 ? 10.892 2.891 -18.702 1.00 95.69 276 VAL A O 1
ATOM 2022 N N . PRO A 1 277 ? 8.782 3.016 -19.443 1.00 95.75 277 PRO A N 1
ATOM 2023 C CA . PRO A 1 277 ? 8.227 3.171 -18.105 1.00 95.75 277 PRO A CA 1
ATOM 2024 C C . PRO A 1 277 ? 8.703 2.085 -17.127 1.00 95.75 277 PRO A C 1
ATOM 2026 O O . PRO A 1 277 ? 8.788 0.907 -17.506 1.00 95.75 277 PRO A O 1
ATOM 2029 N N . PRO A 1 278 ? 8.915 2.429 -15.845 1.00 96.94 278 PRO A N 1
ATOM 2030 C CA . PRO A 1 278 ? 9.332 1.455 -14.852 1.00 96.94 278 PRO A CA 1
ATOM 2031 C C . PRO A 1 278 ? 8.248 0.400 -14.604 1.00 96.94 278 PRO A C 1
ATOM 2033 O O . PRO A 1 278 ? 7.053 0.612 -14.801 1.00 96.94 278 PRO A O 1
ATOM 2036 N N . THR A 1 279 ? 8.643 -0.757 -14.081 1.00 97.19 279 THR A N 1
ATOM 2037 C CA . THR A 1 279 ? 7.700 -1.732 -13.517 1.00 97.19 279 THR A CA 1
ATOM 2038 C C . THR A 1 279 ? 7.454 -1.411 -12.049 1.00 97.19 279 THR A C 1
ATOM 2040 O O . THR A 1 279 ? 8.400 -1.386 -11.266 1.00 97.19 279 THR A O 1
ATOM 2043 N N . VAL A 1 280 ? 6.192 -1.198 -11.666 1.00 98.31 280 VAL A N 1
ATOM 2044 C CA . VAL A 1 280 ? 5.792 -0.803 -10.305 1.00 98.31 280 VAL A CA 1
ATOM 2045 C C . VAL A 1 280 ? 5.062 -1.942 -9.604 1.00 98.31 280 VAL A C 1
ATOM 2047 O O . VAL A 1 280 ? 4.224 -2.618 -10.193 1.00 98.31 280 VAL A O 1
ATOM 2050 N N . SER A 1 281 ? 5.362 -2.142 -8.324 1.00 98.06 281 SER A N 1
ATOM 2051 C CA . SER A 1 281 ? 4.697 -3.121 -7.464 1.00 98.06 281 SER A CA 1
ATOM 2052 C C . SER A 1 281 ? 4.420 -2.537 -6.083 1.00 98.06 281 SER A C 1
ATOM 2054 O O . SER A 1 281 ? 5.177 -1.695 -5.594 1.00 98.06 281 SER A O 1
ATOM 2056 N N . ILE A 1 282 ? 3.330 -2.991 -5.464 1.00 98.62 282 ILE A N 1
ATOM 2057 C CA . ILE A 1 282 ? 2.937 -2.630 -4.100 1.00 98.62 282 ILE A CA 1
ATOM 2058 C C . ILE A 1 282 ? 2.852 -3.907 -3.263 1.00 98.62 282 ILE A C 1
ATOM 2060 O O . ILE A 1 282 ? 2.295 -4.911 -3.708 1.00 98.62 282 ILE A O 1
ATOM 2064 N N . THR A 1 283 ? 3.378 -3.866 -2.043 1.00 98.25 283 THR A N 1
ATOM 2065 C CA . THR A 1 283 ? 3.273 -4.934 -1.043 1.00 98.25 283 THR A CA 1
ATOM 2066 C C . THR A 1 283 ? 2.744 -4.386 0.284 1.00 98.25 283 THR A C 1
ATOM 2068 O O . THR A 1 283 ? 2.727 -3.175 0.509 1.00 98.25 283 THR A O 1
ATOM 2071 N N . GLY A 1 284 ? 2.286 -5.280 1.167 1.00 96.81 284 GLY A N 1
ATOM 2072 C CA . GLY A 1 284 ? 1.780 -4.920 2.500 1.00 96.81 284 GLY A CA 1
ATOM 2073 C C . GLY A 1 284 ? 0.270 -4.675 2.587 1.00 96.81 284 GLY A C 1
ATOM 2074 O O . GLY A 1 284 ? -0.224 -4.443 3.682 1.00 96.81 284 GLY A O 1
ATOM 2075 N N . ALA A 1 285 ? -0.474 -4.767 1.478 1.00 96.94 285 ALA A N 1
ATOM 2076 C CA . ALA A 1 285 ? -1.931 -4.624 1.483 1.00 96.94 285 ALA A CA 1
ATOM 2077 C C . ALA A 1 285 ? -2.624 -5.937 1.904 1.00 96.94 285 ALA A C 1
ATOM 2079 O O . ALA A 1 285 ? -2.515 -6.930 1.174 1.00 96.94 285 ALA A O 1
ATOM 2080 N N . PRO A 1 286 ? -3.332 -5.981 3.048 1.00 97.12 286 PRO A N 1
ATOM 2081 C CA . PRO A 1 286 ? -4.204 -7.098 3.388 1.00 97.12 286 PRO A CA 1
ATOM 2082 C C . PRO A 1 286 ? -5.523 -7.010 2.607 1.00 97.12 286 PRO A C 1
ATOM 2084 O O . PRO A 1 286 ? -5.906 -5.944 2.130 1.00 97.12 286 PRO A O 1
ATOM 2087 N N . ALA A 1 287 ? -6.254 -8.125 2.515 1.00 94.69 287 ALA A N 1
ATOM 2088 C CA . ALA A 1 287 ? -7.592 -8.124 1.915 1.00 94.69 287 ALA A CA 1
ATOM 2089 C C . ALA A 1 287 ? -8.601 -7.318 2.754 1.00 94.69 287 ALA A C 1
ATOM 2091 O O . ALA A 1 287 ? -9.434 -6.617 2.189 1.00 94.69 287 ALA A O 1
ATOM 2092 N N . ASN A 1 288 ? -8.490 -7.396 4.086 1.00 95.31 288 ASN A N 1
ATOM 2093 C CA . ASN A 1 288 ? -9.305 -6.641 5.033 1.00 95.31 288 ASN A CA 1
ATOM 2094 C C . ASN A 1 288 ? -8.400 -5.833 5.966 1.00 95.31 288 ASN A C 1
ATOM 2096 O O . ASN A 1 288 ? -7.412 -6.366 6.479 1.00 95.31 288 ASN A O 1
ATOM 2100 N N . GLY A 1 289 ? -8.752 -4.572 6.175 1.00 96.62 289 GLY A N 1
ATOM 2101 C CA . GLY A 1 289 ? -8.101 -3.644 7.083 1.00 96.62 289 GLY A CA 1
ATOM 2102 C C . GLY A 1 289 ? -9.092 -3.209 8.154 1.00 96.62 289 GLY A C 1
ATOM 2103 O O . GLY A 1 289 ? -10.032 -2.507 7.797 1.00 96.62 289 GLY A O 1
ATOM 2104 N N . PRO A 1 290 ? -8.919 -3.619 9.422 1.00 96.00 290 PRO A N 1
ATOM 2105 C CA . PRO A 1 290 ? -9.766 -3.133 10.501 1.00 96.00 290 PRO A CA 1
ATOM 2106 C C . PRO A 1 290 ? -9.669 -1.612 10.588 1.00 96.00 290 PRO A C 1
ATOM 2108 O O . PRO A 1 290 ? -8.567 -1.058 10.483 1.00 96.00 290 PRO A O 1
ATOM 2111 N N . GLU A 1 291 ? -10.795 -0.944 10.774 1.00 95.25 291 GLU A N 1
ATOM 2112 C CA . GLU A 1 291 ? -10.798 0.495 11.002 1.00 95.25 291 GLU A CA 1
ATOM 2113 C C . GLU A 1 291 ? -9.971 0.899 12.230 1.00 95.25 291 GLU A C 1
ATOM 2115 O O . GLU A 1 291 ? -9.636 0.093 13.109 1.00 95.25 291 GLU A O 1
ATOM 2120 N N . GLY A 1 292 ? -9.506 2.146 12.220 1.00 93.81 292 GLY A N 1
ATOM 2121 C CA . GLY A 1 292 ? -8.598 2.683 13.230 1.00 93.81 292 GLY A CA 1
ATOM 2122 C C . GLY A 1 292 ? -7.203 2.037 13.244 1.00 93.81 292 GLY A C 1
ATOM 2123 O O . GLY A 1 292 ? -6.312 2.527 13.941 1.00 93.81 292 GLY A O 1
ATOM 2124 N N . THR A 1 293 ? -6.957 0.980 12.456 1.00 96.06 293 THR A N 1
ATOM 2125 C CA . THR A 1 293 ? -5.677 0.259 12.419 1.00 96.06 293 THR A CA 1
ATOM 2126 C C . THR A 1 293 ? -4.805 0.725 11.247 1.00 96.06 293 THR A C 1
ATOM 2128 O O . THR A 1 293 ? -5.186 0.553 10.088 1.00 96.06 293 THR A O 1
ATOM 2131 N N . PRO A 1 294 ? -3.599 1.273 11.497 1.00 96.75 294 PRO A N 1
ATOM 2132 C CA . PRO A 1 294 ? -2.697 1.689 10.426 1.00 96.75 294 PRO A CA 1
ATOM 2133 C C . PRO A 1 294 ? -2.148 0.512 9.610 1.00 96.75 294 PRO A C 1
ATOM 2135 O O . PRO A 1 294 ? -1.638 -0.466 10.160 1.00 96.75 294 PRO A O 1
ATOM 2138 N N . ILE A 1 295 ? -2.177 0.646 8.284 1.00 97.94 295 ILE A N 1
ATOM 2139 C CA . ILE A 1 295 ? -1.661 -0.324 7.314 1.00 97.94 295 ILE A CA 1
ATOM 2140 C C . ILE A 1 295 ? -0.528 0.315 6.521 1.00 97.94 295 ILE A C 1
ATOM 2142 O O . ILE A 1 295 ? -0.732 1.265 5.764 1.00 97.94 295 ILE A O 1
ATOM 2146 N N . THR A 1 296 ? 0.673 -0.241 6.650 1.00 98.38 296 THR A N 1
ATOM 2147 C CA . THR A 1 296 ? 1.845 0.230 5.908 1.00 98.38 296 THR A CA 1
ATOM 2148 C C . THR A 1 296 ? 1.951 -0.471 4.559 1.00 98.38 296 THR A C 1
ATOM 2150 O O . THR A 1 296 ? 2.152 -1.684 4.488 1.00 98.38 296 THR A O 1
ATOM 2153 N N . LEU A 1 297 ? 1.897 0.308 3.483 1.00 98.62 297 LEU A N 1
ATOM 2154 C CA . LEU A 1 297 ? 2.142 -0.148 2.119 1.00 98.62 297 LEU A CA 1
ATOM 2155 C C . LEU A 1 297 ? 3.554 0.226 1.685 1.00 98.62 297 LEU A C 1
ATOM 2157 O O . LEU A 1 297 ? 4.032 1.324 1.969 1.00 98.62 297 LEU A O 1
ATOM 2161 N N . THR A 1 298 ? 4.212 -0.686 0.972 1.00 98.50 298 THR A N 1
ATOM 2162 C CA . THR A 1 298 ? 5.552 -0.472 0.416 1.00 98.50 298 THR A CA 1
ATOM 2163 C C . THR A 1 298 ? 5.508 -0.567 -1.099 1.00 98.50 298 THR A C 1
ATOM 2165 O O . THR A 1 298 ? 5.018 -1.542 -1.663 1.00 98.50 298 THR A O 1
ATOM 2168 N N . GLY A 1 299 ? 6.029 0.460 -1.755 1.00 98.12 299 GLY A N 1
ATOM 2169 C CA . GLY A 1 299 ? 6.189 0.560 -3.192 1.00 98.12 299 GLY A CA 1
ATOM 2170 C C . GLY A 1 299 ? 7.591 0.173 -3.637 1.00 98.12 299 GLY A C 1
ATOM 2171 O O . GLY A 1 299 ? 8.577 0.458 -2.956 1.00 98.12 299 GLY A O 1
ATOM 2172 N N . LYS A 1 300 ? 7.688 -0.445 -4.813 1.00 96.94 300 LYS A N 1
ATOM 2173 C CA . LYS A 1 300 ? 8.961 -0.707 -5.489 1.00 96.94 300 LYS A CA 1
ATOM 2174 C C . LYS A 1 300 ? 8.817 -0.495 -6.990 1.00 96.94 300 LYS A C 1
ATOM 2176 O O . LYS A 1 300 ? 7.895 -1.047 -7.591 1.00 96.94 300 LYS A O 1
ATOM 2181 N N . ALA A 1 301 ? 9.761 0.238 -7.573 1.00 97.81 301 ALA A N 1
ATOM 2182 C CA . ALA A 1 301 ? 9.939 0.387 -9.012 1.00 97.81 301 ALA A CA 1
ATOM 2183 C C . ALA A 1 301 ? 11.251 -0.262 -9.491 1.00 97.81 301 ALA A C 1
ATOM 2185 O O . ALA A 1 301 ? 12.227 -0.336 -8.739 1.00 97.81 301 ALA A O 1
ATOM 2186 N N . THR A 1 302 ? 11.264 -0.757 -10.728 1.00 96.31 302 THR A N 1
ATOM 2187 C CA . THR A 1 302 ? 12.461 -1.266 -11.420 1.00 96.31 302 THR A CA 1
ATOM 2188 C C . THR A 1 302 ? 12.439 -0.847 -12.885 1.00 96.31 302 THR A C 1
ATOM 2190 O O . THR A 1 302 ? 11.382 -0.957 -13.505 1.00 96.31 302 THR A O 1
ATOM 2193 N N . SER A 1 303 ? 13.586 -0.463 -13.445 1.00 95.00 303 SER A N 1
ATOM 2194 C CA . SER A 1 303 ? 13.738 -0.122 -14.867 1.00 95.00 303 SER A CA 1
ATOM 2195 C C . SER A 1 303 ? 14.532 -1.198 -15.631 1.00 95.00 303 SER A C 1
ATOM 2197 O O . SER A 1 303 ? 15.379 -1.870 -15.028 1.00 95.00 303 SER A O 1
ATOM 2199 N N . PRO A 1 304 ? 14.256 -1.420 -16.933 1.00 91.12 304 PRO A N 1
ATOM 2200 C CA . PRO A 1 304 ? 15.162 -2.153 -17.819 1.00 91.12 304 PRO A CA 1
ATOM 2201 C C . PRO A 1 304 ? 16.469 -1.393 -18.117 1.00 91.12 304 PRO A C 1
ATOM 2203 O O . PRO A 1 304 ? 17.455 -2.034 -18.491 1.00 91.12 304 PRO A O 1
ATOM 2206 N N . SER A 1 305 ? 16.491 -0.067 -17.953 1.00 93.25 305 SER A N 1
ATOM 2207 C CA . SER A 1 305 ? 17.688 0.765 -18.056 1.00 93.25 305 SER A CA 1
ATOM 2208 C C . SER A 1 305 ? 18.468 0.749 -16.732 1.00 93.25 305 SER A C 1
ATOM 2210 O O . SER A 1 305 ? 17.892 0.935 -15.658 1.00 93.25 305 SER A O 1
ATOM 2212 N N . PRO A 1 306 ? 19.791 0.498 -16.755 1.00 89.50 306 PRO A N 1
ATOM 2213 C CA . PRO A 1 306 ? 20.633 0.624 -15.570 1.00 89.50 306 PRO A CA 1
ATOM 2214 C C . PRO A 1 306 ? 20.988 2.082 -15.233 1.00 89.50 306 PRO A C 1
ATOM 2216 O O . PRO A 1 306 ? 21.607 2.303 -14.190 1.00 89.50 306 PRO A O 1
ATOM 2219 N N . ALA A 1 307 ? 20.672 3.046 -16.108 1.00 91.62 307 ALA A N 1
ATOM 2220 C CA . ALA A 1 307 ? 20.882 4.468 -15.845 1.00 91.62 307 ALA A CA 1
ATOM 2221 C C . ALA A 1 307 ? 19.865 5.001 -14.816 1.00 91.62 307 ALA A C 1
ATOM 2223 O O . ALA A 1 307 ? 20.247 5.761 -13.920 1.00 91.62 307 ALA A O 1
ATOM 2224 N N . ASP A 1 308 ? 18.640 4.471 -14.844 1.00 93.62 308 ASP A N 1
ATOM 2225 C CA . ASP A 1 308 ? 17.518 4.863 -13.989 1.00 93.62 308 ASP A CA 1
ATOM 2226 C C . ASP A 1 308 ? 17.692 4.301 -12.569 1.00 93.62 308 ASP A C 1
ATOM 2228 O O . ASP A 1 308 ? 17.124 3.285 -12.143 1.00 93.62 308 ASP A O 1
ATOM 2232 N N . THR A 1 309 ? 18.554 4.957 -11.801 1.00 89.94 309 THR A N 1
ATOM 2233 C CA . THR A 1 309 ? 18.911 4.530 -10.439 1.00 89.94 309 THR A CA 1
ATOM 2234 C C . THR A 1 309 ? 17.994 5.106 -9.361 1.00 89.94 309 THR A C 1
ATOM 2236 O O . THR A 1 309 ? 18.032 4.652 -8.212 1.00 89.94 309 THR A O 1
ATOM 2239 N N . ALA A 1 310 ? 17.156 6.083 -9.709 1.00 91.56 310 ALA A N 1
ATOM 2240 C CA . ALA A 1 310 ? 16.253 6.764 -8.793 1.00 91.56 310 ALA A CA 1
ATOM 2241 C C . ALA A 1 310 ? 14.847 6.884 -9.387 1.00 91.56 310 ALA A C 1
ATOM 2243 O O . ALA A 1 310 ? 14.681 7.139 -10.571 1.00 91.56 310 ALA A O 1
ATOM 2244 N N . PHE A 1 311 ? 13.833 6.748 -8.528 1.00 96.81 311 PHE A N 1
ATOM 2245 C CA . PHE A 1 311 ? 12.429 6.881 -8.911 1.00 96.81 311 PHE A CA 1
ATOM 2246 C C . PHE A 1 311 ? 11.719 7.871 -7.997 1.00 96.81 311 PHE A C 1
ATOM 2248 O O . PHE A 1 311 ? 11.895 7.849 -6.773 1.00 96.81 311 PHE A O 1
ATOM 2255 N N . THR A 1 312 ? 10.862 8.696 -8.586 1.00 97.94 312 THR A N 1
ATOM 2256 C CA . THR A 1 312 ? 9.955 9.568 -7.843 1.00 97.94 312 THR A CA 1
ATOM 2257 C C . THR A 1 312 ? 8.638 8.842 -7.608 1.00 97.94 312 THR A C 1
ATOM 2259 O O . THR A 1 312 ? 7.952 8.476 -8.559 1.00 97.94 312 THR A O 1
ATOM 2262 N N . TYR A 1 313 ? 8.269 8.651 -6.340 1.00 98.38 313 TYR A N 1
ATOM 2263 C CA . TYR A 1 313 ? 7.040 7.960 -5.944 1.00 98.38 313 TYR A CA 1
ATOM 2264 C C . TYR A 1 313 ? 5.958 8.942 -5.499 1.00 98.38 313 TYR A C 1
ATOM 2266 O O . TYR A 1 313 ? 6.203 9.787 -4.634 1.00 98.38 313 TYR A O 1
ATOM 2274 N N . THR A 1 314 ? 4.751 8.769 -6.034 1.00 98.56 314 THR A N 1
ATOM 2275 C CA . THR A 1 314 ? 3.539 9.489 -5.623 1.00 98.56 314 THR A CA 1
ATOM 2276 C C . THR A 1 314 ? 2.424 8.496 -5.324 1.00 98.56 314 THR A C 1
ATOM 2278 O O . THR A 1 314 ? 2.143 7.612 -6.129 1.00 98.56 314 THR A O 1
ATOM 2281 N N . TRP A 1 315 ? 1.774 8.658 -4.178 1.00 98.75 315 TRP A N 1
ATOM 2282 C CA . TRP A 1 315 ? 0.644 7.848 -3.742 1.00 98.75 315 TRP A CA 1
ATOM 2283 C C . TRP A 1 315 ? -0.649 8.653 -3.784 1.00 98.75 315 TRP A C 1
ATOM 2285 O O . TRP A 1 315 ? -0.686 9.797 -3.330 1.00 98.75 315 TRP A O 1
ATOM 2295 N N . ASN A 1 316 ? -1.719 8.013 -4.241 1.00 98.56 316 ASN A N 1
ATOM 2296 C CA . ASN A 1 316 ? -3.087 8.496 -4.119 1.00 98.56 316 ASN A CA 1
ATOM 2297 C C . ASN A 1 316 ? -3.966 7.380 -3.552 1.00 98.56 316 ASN A C 1
ATOM 2299 O O . ASN A 1 316 ? -3.958 6.263 -4.066 1.00 98.56 316 ASN A O 1
ATOM 2303 N N . VAL A 1 317 ? -4.724 7.683 -2.507 1.00 98.69 317 VAL A N 1
ATOM 2304 C CA . VAL A 1 317 ? -5.624 6.749 -1.832 1.00 98.69 317 VAL A CA 1
ATOM 2305 C C . VAL A 1 317 ? -7.042 7.273 -1.962 1.00 98.69 317 VAL A C 1
ATOM 2307 O O . VAL A 1 317 ? -7.301 8.452 -1.717 1.00 98.69 317 VAL A O 1
ATOM 2310 N N . THR A 1 318 ? -7.963 6.392 -2.341 1.00 98.62 318 THR A N 1
ATOM 2311 C CA . THR A 1 318 ? -9.393 6.709 -2.424 1.00 98.62 318 THR A CA 1
ATOM 2312 C C . THR A 1 318 ? -10.207 5.791 -1.526 1.00 98.62 318 THR A C 1
ATOM 2314 O O . THR A 1 318 ? -9.861 4.619 -1.425 1.00 98.62 318 THR A O 1
ATOM 2317 N N . LYS A 1 319 ? -11.283 6.304 -0.919 1.00 98.06 319 LYS A N 1
ATOM 2318 C CA . LYS A 1 319 ? -12.319 5.538 -0.206 1.00 98.06 319 LYS A CA 1
ATOM 2319 C C . LYS A 1 319 ? -13.585 5.572 -1.051 1.00 98.06 319 LYS A C 1
ATOM 2321 O O . LYS A 1 319 ? -14.115 6.647 -1.333 1.00 98.06 319 LYS A O 1
ATOM 2326 N N . ASN A 1 320 ? -14.036 4.413 -1.527 1.00 97.62 320 ASN A N 1
ATOM 2327 C CA . ASN A 1 320 ? -15.202 4.291 -2.412 1.00 97.62 320 ASN A CA 1
ATOM 2328 C C . ASN A 1 320 ? -15.125 5.221 -3.647 1.00 97.62 320 ASN A C 1
ATOM 2330 O O . ASN A 1 320 ? -16.123 5.782 -4.093 1.00 97.62 320 ASN A O 1
ATOM 2334 N N . GLY A 1 321 ? -13.913 5.415 -4.185 1.00 96.81 321 GLY A N 1
ATOM 2335 C CA . GLY A 1 321 ? -13.639 6.287 -5.333 1.00 96.81 321 GLY A CA 1
ATOM 2336 C C . GLY A 1 321 ? -13.457 7.776 -5.008 1.00 96.81 321 GLY A C 1
ATOM 2337 O O . GLY A 1 321 ? -12.998 8.521 -5.872 1.00 96.81 321 GLY A O 1
ATOM 2338 N N . ASN A 1 322 ? -13.742 8.216 -3.780 1.00 97.69 322 ASN A N 1
ATOM 2339 C CA . ASN A 1 322 ? -13.505 9.593 -3.345 1.00 97.69 322 ASN A CA 1
ATOM 2340 C C . ASN A 1 322 ? -12.083 9.765 -2.793 1.00 97.69 322 ASN A C 1
ATOM 2342 O O . ASN A 1 322 ? -11.561 8.825 -2.192 1.00 97.69 322 ASN A O 1
ATOM 2346 N N . PRO A 1 323 ? -11.442 10.937 -2.956 1.00 98.00 323 PRO A N 1
ATOM 2347 C CA . PRO A 1 323 ? -10.125 11.198 -2.381 1.00 98.00 323 PRO A CA 1
ATOM 2348 C C . PRO A 1 323 ? -10.112 10.973 -0.866 1.00 98.00 323 PRO A C 1
ATOM 2350 O O . PRO A 1 323 ? -10.956 11.512 -0.157 1.00 98.00 323 PRO A O 1
ATOM 2353 N N . PHE A 1 324 ? -9.142 10.193 -0.391 1.00 97.38 324 PHE A N 1
ATOM 2354 C CA . PHE A 1 324 ? -8.966 9.875 1.027 1.00 97.38 324 PHE A CA 1
ATOM 2355 C C . PHE A 1 324 ? -7.607 10.346 1.550 1.00 97.38 324 PHE A C 1
ATOM 2357 O O . PHE A 1 324 ? -7.511 10.960 2.606 1.00 97.38 324 PHE A O 1
ATOM 2364 N N . GLY A 1 325 ? -6.542 10.108 0.784 1.00 97.12 325 GLY A N 1
ATOM 2365 C CA . GLY A 1 325 ? -5.199 10.491 1.195 1.00 97.12 325 GLY A CA 1
ATOM 2366 C C . GLY A 1 325 ? -4.212 10.518 0.041 1.00 97.12 325 GLY A C 1
ATOM 2367 O O . GLY A 1 325 ? -4.475 10.021 -1.050 1.00 97.12 325 GLY A O 1
ATOM 2368 N N . SER A 1 326 ? -3.045 11.096 0.293 1.00 97.88 326 SER A N 1
ATOM 2369 C CA . SER A 1 326 ? -1.941 11.149 -0.663 1.00 97.88 326 SER A CA 1
ATOM 2370 C C . SER A 1 326 ? -0.610 11.101 0.070 1.00 97.88 326 SER A C 1
ATOM 2372 O O . SER A 1 326 ? -0.534 11.475 1.240 1.00 97.88 326 SER A O 1
ATOM 2374 N N . GLY A 1 327 ? 0.448 10.692 -0.617 1.00 97.88 327 GLY A N 1
ATOM 2375 C CA . GLY A 1 327 ? 1.783 10.637 -0.033 1.00 97.88 327 GLY A CA 1
ATOM 2376 C C . GLY A 1 327 ? 2.879 10.605 -1.085 1.00 97.88 327 GLY A C 1
ATOM 2377 O O . GLY A 1 327 ? 2.618 10.548 -2.285 1.00 97.88 327 GLY A O 1
ATOM 2378 N N . SER A 1 328 ? 4.121 10.627 -0.624 1.00 97.06 328 SER A N 1
ATOM 2379 C CA . SER A 1 328 ? 5.305 10.510 -1.467 1.00 97.06 328 SER A CA 1
ATOM 2380 C C . SER A 1 328 ? 6.328 9.582 -0.821 1.00 97.06 328 SER A C 1
ATOM 2382 O O . SER A 1 328 ? 6.245 9.261 0.365 1.00 97.06 328 SER A O 1
ATOM 2384 N N . GLY A 1 329 ? 7.293 9.134 -1.618 1.00 97.38 329 GLY A N 1
ATOM 2385 C CA . GLY A 1 329 ? 8.315 8.195 -1.166 1.00 97.38 329 GLY A CA 1
ATOM 2386 C C . GLY A 1 329 ? 7.882 6.723 -1.247 1.00 97.38 329 GLY A C 1
ATOM 2387 O O . GLY A 1 329 ? 6.791 6.401 -1.726 1.00 97.38 329 GLY A O 1
ATOM 2388 N N . PRO A 1 330 ? 8.758 5.800 -0.818 1.00 96.75 330 PRO A N 1
ATOM 2389 C CA . PRO A 1 330 ? 8.592 4.369 -1.067 1.00 96.75 330 PRO A CA 1
ATOM 2390 C C . PRO A 1 330 ? 7.531 3.707 -0.182 1.00 96.75 330 PRO A C 1
ATOM 2392 O O . PRO A 1 330 ? 7.217 2.541 -0.390 1.00 96.75 330 PRO A O 1
ATOM 2395 N N . THR A 1 331 ? 6.979 4.405 0.809 1.00 98.19 331 THR A N 1
ATOM 2396 C CA . THR A 1 331 ? 5.993 3.846 1.741 1.00 98.19 331 THR A CA 1
ATOM 2397 C C . THR A 1 331 ? 4.891 4.847 2.047 1.00 98.19 331 THR A C 1
ATOM 2399 O O . THR A 1 331 ? 5.165 6.040 2.157 1.00 98.19 331 THR A O 1
ATOM 2402 N N . ILE A 1 332 ? 3.677 4.354 2.280 1.00 98.50 332 ILE A N 1
ATOM 2403 C CA . ILE A 1 332 ? 2.548 5.132 2.806 1.00 98.50 332 ILE A CA 1
ATOM 2404 C C . ILE A 1 332 ? 1.859 4.343 3.923 1.00 98.50 332 ILE A C 1
ATOM 2406 O O . ILE A 1 332 ? 1.836 3.114 3.887 1.00 98.50 332 ILE A O 1
ATOM 2410 N N . SER A 1 333 ? 1.302 5.043 4.911 1.00 98.00 333 SER A N 1
ATOM 2411 C CA . SER A 1 333 ? 0.410 4.455 5.913 1.00 98.00 333 SER A CA 1
ATOM 2412 C C . SER A 1 333 ? -1.030 4.826 5.579 1.00 98.00 333 SER A C 1
ATOM 2414 O O . SER A 1 333 ? -1.332 6.007 5.417 1.00 98.00 333 SER A O 1
ATOM 2416 N N . VAL A 1 334 ? -1.908 3.832 5.488 1.00 97.94 334 VAL A N 1
ATOM 2417 C CA . VAL A 1 334 ? -3.352 4.001 5.291 1.00 97.94 334 VAL A CA 1
ATOM 2418 C C . VAL A 1 334 ? -4.053 3.470 6.531 1.00 97.94 334 VAL A C 1
ATOM 2420 O O . VAL A 1 334 ? -3.893 2.301 6.858 1.00 97.94 334 VAL A O 1
ATOM 2423 N N . THR A 1 335 ? -4.817 4.311 7.217 1.00 97.19 335 THR A N 1
ATOM 2424 C CA . THR A 1 335 ? -5.667 3.893 8.337 1.00 97.19 335 THR A CA 1
ATOM 2425 C C . THR A 1 335 ? -7.108 3.998 7.858 1.00 97.19 335 THR A C 1
ATOM 2427 O O . THR A 1 335 ? -7.557 5.130 7.682 1.00 97.19 335 THR A O 1
ATOM 2430 N N . PRO A 1 336 ? -7.802 2.881 7.570 1.00 97.12 336 PRO A N 1
ATOM 2431 C CA . PRO A 1 336 ? -9.236 2.919 7.310 1.00 97.12 336 PRO A CA 1
ATOM 2432 C C . PRO A 1 336 ? -9.940 3.612 8.479 1.00 97.12 336 PRO A C 1
ATOM 2434 O O . PRO A 1 336 ? -9.632 3.324 9.635 1.00 97.12 336 PRO A O 1
ATOM 2437 N N . ASP A 1 337 ? -10.794 4.578 8.175 1.00 94.88 337 ASP A N 1
ATOM 2438 C CA . ASP A 1 337 ? -11.490 5.402 9.167 1.00 94.88 337 ASP A CA 1
ATOM 2439 C C . ASP A 1 337 ? -12.932 4.959 9.426 1.00 94.88 337 ASP A C 1
ATOM 2441 O O . ASP A 1 337 ? -13.521 5.452 10.380 1.00 94.88 337 ASP A O 1
ATOM 2445 N N . ASP A 1 338 ? -13.462 4.115 8.537 1.00 94.75 338 ASP A N 1
ATOM 2446 C CA . ASP A 1 338 ? -14.794 3.489 8.535 1.00 94.75 338 ASP A CA 1
ATOM 2447 C C . ASP A 1 338 ? -14.839 2.546 7.301 1.00 94.75 338 ASP A C 1
ATOM 2449 O O . ASP A 1 338 ? -13.883 2.496 6.500 1.00 94.75 338 ASP A O 1
ATOM 2453 N N . GLU A 1 339 ? -15.902 1.775 7.136 1.00 94.38 339 GLU A N 1
ATOM 2454 C CA . GLU A 1 339 ? -16.102 0.758 6.114 1.00 94.38 339 GLU A CA 1
ATOM 2455 C C . GLU A 1 339 ? -15.915 1.290 4.694 1.00 94.38 339 GLU A C 1
ATOM 2457 O O . GLU A 1 339 ? -16.211 2.429 4.306 1.00 94.38 339 GLU A O 1
ATOM 2462 N N . GLY A 1 340 ? -15.471 0.382 3.831 1.00 95.50 340 GLY A N 1
ATOM 2463 C CA . GLY A 1 340 ? -15.504 0.600 2.396 1.00 95.50 340 GLY A CA 1
ATOM 2464 C C . GLY A 1 340 ? -14.250 0.144 1.688 1.00 95.50 340 GLY A C 1
ATOM 2465 O O . GLY A 1 340 ? -13.337 -0.453 2.249 1.00 95.50 340 GLY A O 1
ATOM 2466 N N . THR A 1 341 ? -14.199 0.414 0.391 1.00 97.94 341 THR A N 1
ATOM 2467 C CA . THR A 1 341 ? -13.064 0.011 -0.436 1.00 97.94 341 THR A CA 1
ATOM 2468 C C . THR A 1 341 ? -12.033 1.129 -0.494 1.00 97.94 341 THR A C 1
ATOM 2470 O O . THR A 1 341 ? -12.267 2.167 -1.118 1.00 97.94 341 THR A O 1
ATOM 2473 N N . PHE A 1 342 ? -10.868 0.884 0.104 1.00 98.50 342 PHE A N 1
ATOM 2474 C CA . PHE A 1 342 ? -9.703 1.757 0.039 1.00 98.50 342 PHE A CA 1
ATOM 2475 C C . PHE A 1 342 ? -8.789 1.312 -1.098 1.00 98.50 342 PHE A C 1
ATOM 2477 O O . PHE A 1 342 ? -8.221 0.223 -1.052 1.00 98.50 342 PHE A O 1
ATOM 2484 N N . VAL A 1 343 ? -8.623 2.141 -2.126 1.00 98.56 343 VAL A N 1
ATOM 2485 C CA . VAL A 1 343 ? -7.722 1.850 -3.251 1.00 98.56 343 VAL A CA 1
ATOM 2486 C C . VAL A 1 343 ? -6.502 2.749 -3.162 1.00 98.56 343 VAL A C 1
ATOM 2488 O O . VAL A 1 343 ? -6.610 3.958 -3.369 1.00 98.56 343 VAL A O 1
ATOM 2491 N N . ALA A 1 344 ? -5.344 2.153 -2.887 1.00 98.62 344 ALA A N 1
ATOM 2492 C CA . ALA A 1 344 ? -4.055 2.828 -2.906 1.00 98.62 344 ALA A CA 1
ATOM 2493 C C . ALA A 1 344 ? -3.396 2.643 -4.275 1.00 98.62 344 ALA A C 1
ATOM 2495 O O . ALA A 1 344 ? -3.095 1.523 -4.688 1.00 98.62 344 ALA A O 1
ATOM 2496 N N . THR A 1 345 ? -3.167 3.753 -4.969 1.00 98.69 345 THR A N 1
ATOM 2497 C CA . THR A 1 345 ? -2.492 3.817 -6.266 1.00 98.69 345 THR A CA 1
ATOM 2498 C C . THR A 1 345 ? -1.115 4.435 -6.081 1.00 98.69 345 THR A C 1
ATOM 2500 O O . THR A 1 345 ? -0.998 5.541 -5.557 1.00 98.69 345 THR A O 1
ATOM 2503 N N . LEU A 1 346 ? -0.083 3.724 -6.520 1.00 98.81 346 LEU A N 1
ATOM 2504 C CA . LEU A 1 346 ? 1.293 4.194 -6.568 1.00 98.81 346 LEU A CA 1
ATOM 2505 C C . LEU A 1 346 ? 1.666 4.520 -8.004 1.00 98.81 346 LEU A C 1
ATOM 2507 O O . LEU A 1 346 ? 1.572 3.649 -8.865 1.00 98.81 346 LEU A O 1
ATOM 2511 N N . THR A 1 347 ? 2.173 5.724 -8.224 1.00 98.56 347 THR A N 1
ATOM 2512 C CA . THR A 1 347 ? 2.854 6.134 -9.450 1.00 98.56 347 THR A CA 1
ATOM 2513 C C . THR A 1 347 ? 4.347 6.226 -9.174 1.00 98.56 347 THR A C 1
ATOM 2515 O O . THR A 1 347 ? 4.746 6.902 -8.224 1.00 98.56 347 THR A O 1
ATOM 2518 N N . ALA A 1 348 ? 5.166 5.580 -10.000 1.00 98.38 348 ALA A N 1
ATOM 2519 C CA . ALA A 1 348 ? 6.611 5.783 -10.012 1.00 98.38 348 ALA A CA 1
ATOM 2520 C C . ALA A 1 348 ? 7.039 6.347 -11.367 1.00 98.38 348 ALA A C 1
ATOM 2522 O O . ALA A 1 348 ? 6.543 5.893 -12.399 1.00 98.38 348 ALA A O 1
ATOM 2523 N N . VAL A 1 349 ? 7.938 7.325 -11.338 1.00 97.81 349 VAL A N 1
ATOM 2524 C CA . VAL A 1 349 ? 8.501 7.986 -12.521 1.00 97.81 349 VAL A CA 1
ATOM 2525 C C . VAL A 1 349 ? 10.023 7.892 -12.447 1.00 97.81 349 VAL A C 1
ATOM 2527 O O . VAL A 1 349 ? 10.577 8.139 -11.371 1.00 97.81 349 VAL A O 1
ATOM 2530 N N . ASP A 1 350 ? 10.667 7.495 -13.541 1.00 96.19 350 ASP A N 1
ATOM 2531 C CA . ASP A 1 350 ? 12.130 7.530 -13.695 1.00 96.19 350 ASP A CA 1
ATOM 2532 C C . ASP A 1 350 ? 12.652 8.970 -13.912 1.00 96.19 350 ASP A C 1
ATOM 2534 O O . ASP A 1 350 ? 11.911 9.950 -13.778 1.00 96.19 350 ASP A O 1
ATOM 2538 N N . ASP A 1 351 ? 13.947 9.121 -14.171 1.00 92.38 351 ASP A N 1
ATOM 2539 C CA . ASP A 1 351 ? 14.605 10.401 -14.447 1.00 92.38 351 ASP A CA 1
ATOM 2540 C C . ASP A 1 351 ? 14.332 10.953 -15.855 1.00 92.38 351 ASP A C 1
ATOM 2542 O O . ASP A 1 351 ? 14.367 12.177 -16.036 1.00 92.38 351 ASP A O 1
ATOM 2546 N N . GLY A 1 352 ? 13.944 10.091 -16.796 1.00 91.44 352 GLY A N 1
ATOM 2547 C CA . GLY A 1 352 ? 13.419 10.438 -18.118 1.00 91.44 352 GLY A CA 1
ATOM 2548 C C . GLY A 1 352 ? 12.014 11.029 -18.132 1.00 91.44 352 GLY A C 1
ATOM 2549 O O . GLY A 1 352 ? 11.581 11.644 -19.113 1.00 91.44 352 GLY A O 1
ATOM 2550 N N . GLY A 1 353 ? 11.285 10.878 -17.026 1.00 93.38 353 GLY A N 1
ATOM 2551 C CA . GLY A 1 353 ? 9.894 11.292 -16.907 1.00 93.38 353 GLY A CA 1
ATOM 2552 C C . GLY A 1 353 ? 8.895 10.229 -17.370 1.00 93.38 353 GLY A C 1
ATOM 2553 O O . GLY A 1 353 ? 7.698 10.530 -17.457 1.00 93.38 353 GLY A O 1
ATOM 2554 N N . ASN A 1 354 ? 9.331 8.995 -17.643 1.00 94.94 354 ASN A N 1
ATOM 2555 C CA . ASN A 1 354 ? 8.430 7.896 -17.966 1.00 94.94 354 ASN A CA 1
ATOM 2556 C C . ASN A 1 354 ? 7.808 7.349 -16.674 1.00 94.94 354 ASN A C 1
ATOM 2558 O O . ASN A 1 354 ? 8.477 6.996 -15.703 1.00 94.94 354 ASN A O 1
ATOM 2562 N N . GLY A 1 355 ? 6.475 7.308 -16.643 1.00 96.19 355 GLY A N 1
ATOM 2563 C CA . GLY A 1 355 ? 5.705 6.954 -15.455 1.00 96.19 355 GLY A CA 1
ATOM 2564 C C . GLY A 1 355 ? 4.902 5.673 -15.630 1.00 96.19 355 GLY A C 1
ATOM 2565 O O . GLY A 1 355 ? 4.313 5.434 -16.685 1.00 96.19 355 GLY A O 1
ATOM 2566 N N . ALA A 1 356 ? 4.807 4.886 -14.564 1.00 98.31 356 ALA A N 1
ATOM 2567 C CA . ALA A 1 356 ? 3.913 3.738 -14.482 1.00 98.31 356 ALA A CA 1
ATOM 2568 C C . ALA A 1 356 ? 3.185 3.699 -13.138 1.00 98.31 356 ALA A C 1
ATOM 2570 O O . ALA A 1 356 ? 3.634 4.276 -12.144 1.00 98.31 356 ALA A O 1
ATOM 2571 N N . THR A 1 357 ? 2.049 3.003 -13.107 1.00 98.31 357 THR A N 1
ATOM 2572 C CA . THR A 1 357 ? 1.185 2.926 -11.926 1.00 98.31 357 THR A CA 1
ATOM 2573 C C . THR A 1 357 ? 0.863 1.493 -11.531 1.00 98.31 357 THR A C 1
ATOM 2575 O O . THR A 1 357 ? 0.648 0.646 -12.395 1.00 98.31 357 THR A O 1
ATOM 2578 N N . SER A 1 358 ? 0.723 1.248 -10.231 1.00 98.56 358 SER A N 1
ATOM 2579 C CA . SER A 1 358 ? 0.140 0.028 -9.663 1.00 98.56 358 SER A CA 1
ATOM 2580 C C . SER A 1 358 ? -0.933 0.412 -8.651 1.00 98.56 358 SER A C 1
ATOM 2582 O O . SER A 1 358 ? -0.815 1.446 -7.999 1.00 98.56 358 SER A O 1
ATOM 2584 N N . ALA A 1 359 ? -1.957 -0.420 -8.480 1.00 98.44 359 ALA A N 1
ATOM 2585 C CA . ALA A 1 359 ? -2.999 -0.199 -7.483 1.00 98.44 359 ALA A CA 1
ATOM 2586 C C . ALA A 1 359 ? -3.293 -1.475 -6.692 1.00 98.44 359 ALA A C 1
ATOM 2588 O O . ALA A 1 359 ? -3.211 -2.580 -7.226 1.00 98.44 359 ALA A O 1
ATOM 2589 N N . VAL A 1 360 ? -3.642 -1.306 -5.420 1.00 98.56 360 VAL A N 1
ATOM 2590 C CA . VAL A 1 360 ? -4.115 -2.368 -4.524 1.00 98.56 360 VAL A CA 1
ATOM 2591 C C . VAL A 1 360 ? -5.355 -1.884 -3.784 1.00 98.56 360 VAL A C 1
ATOM 2593 O O . VAL A 1 360 ? -5.472 -0.697 -3.480 1.00 98.56 360 VAL A O 1
ATOM 2596 N N . ALA A 1 361 ? -6.279 -2.802 -3.513 1.00 98.12 361 ALA A N 1
ATOM 2597 C CA . ALA A 1 361 ? -7.499 -2.527 -2.767 1.00 98.12 361 ALA A CA 1
ATOM 2598 C C . ALA A 1 361 ? -7.440 -3.194 -1.387 1.00 98.12 361 ALA A C 1
ATOM 2600 O O . ALA A 1 361 ? -6.981 -4.330 -1.270 1.00 98.12 361 ALA A O 1
ATOM 2601 N N . ILE A 1 362 ? -7.922 -2.482 -0.374 1.00 98.50 362 ILE A N 1
ATOM 2602 C CA . ILE A 1 362 ? -8.096 -2.935 1.005 1.00 98.50 362 ILE A CA 1
ATOM 2603 C C . ILE A 1 362 ? -9.570 -2.723 1.347 1.00 98.50 362 ILE A C 1
ATOM 2605 O O . ILE A 1 362 ? -10.099 -1.632 1.137 1.00 98.50 362 ILE A O 1
ATOM 2609 N N . ASN A 1 363 ? -10.237 -3.752 1.859 1.00 97.75 363 ASN A N 1
ATOM 2610 C CA . ASN A 1 363 ? -11.585 -3.614 2.394 1.00 97.75 363 ASN A CA 1
ATOM 2611 C C . ASN A 1 363 ? -11.504 -3.126 3.850 1.00 97.75 363 ASN A C 1
ATOM 2613 O O . ASN A 1 363 ? -11.047 -3.878 4.710 1.00 97.75 363 ASN A O 1
ATOM 2617 N N . GLY A 1 364 ? -11.892 -1.877 4.107 1.00 97.19 364 GLY A N 1
ATOM 2618 C CA . GLY A 1 364 ? -12.117 -1.349 5.452 1.00 97.19 364 GLY A CA 1
ATOM 2619 C C . GLY A 1 364 ? -13.216 -2.156 6.132 1.00 97.19 364 GLY A C 1
ATOM 2620 O O . GLY A 1 364 ? -14.262 -2.379 5.519 1.00 97.19 364 GLY A O 1
ATOM 2621 N N . ALA A 1 365 ? -12.934 -2.669 7.325 1.00 96.62 365 ALA A N 1
ATOM 2622 C CA . ALA A 1 365 ? -13.815 -3.576 8.043 1.00 96.62 365 ALA A CA 1
ATOM 2623 C C . ALA A 1 365 ? -14.095 -3.080 9.462 1.00 96.62 365 ALA A C 1
ATOM 2625 O O . ALA A 1 365 ? -13.144 -2.743 10.175 1.00 96.62 365 ALA A O 1
ATOM 2626 N N . ASN A 1 366 ? -15.364 -3.199 9.847 1.00 96.88 366 ASN A N 1
ATOM 2627 C CA . ASN A 1 366 ? -15.896 -2.809 11.148 1.00 96.88 366 ASN A CA 1
ATOM 2628 C C . ASN A 1 366 ? -15.150 -3.508 12.283 1.00 96.88 366 ASN A C 1
ATOM 2630 O O . ASN A 1 366 ? -14.899 -4.727 12.249 1.00 96.88 366 ASN A O 1
ATOM 2634 N N . VAL A 1 367 ? -14.811 -2.725 13.300 1.00 97.12 367 VAL A N 1
ATOM 2635 C CA . VAL A 1 367 ? -14.343 -3.188 14.592 1.00 97.12 367 VAL A CA 1
ATOM 2636 C C . VAL A 1 367 ? -15.380 -2.889 15.669 1.00 97.12 367 VAL A C 1
ATOM 2638 O O . VAL A 1 367 ? -15.373 -1.832 16.270 1.00 97.12 367 VAL A O 1
ATOM 2641 N N . LYS A 1 368 ? -16.129 -3.929 16.049 1.00 96.94 368 LYS A N 1
ATOM 2642 C CA . LYS A 1 368 ? -17.115 -3.874 17.140 1.00 96.94 368 LYS A CA 1
ATOM 2643 C C . LYS A 1 368 ? -16.680 -3.069 18.390 1.00 96.94 368 LYS A C 1
ATOM 2645 O O . LYS A 1 368 ? -15.529 -3.209 18.847 1.00 96.94 368 LYS A O 1
ATOM 2650 N N . PRO A 1 369 ? -17.640 -2.463 19.111 1.00 98.00 369 PRO A N 1
ATOM 2651 C CA . PRO A 1 369 ? -17.357 -1.718 20.327 1.00 98.00 369 PRO A CA 1
ATOM 2652 C C . PRO A 1 369 ? -16.885 -2.624 21.462 1.00 98.00 369 PRO A C 1
ATOM 2654 O O . PRO A 1 369 ? -17.269 -3.792 21.609 1.00 98.00 369 PRO A O 1
ATOM 2657 N N . THR A 1 370 ? -16.080 -2.050 22.351 1.00 98.19 370 THR A N 1
ATOM 2658 C CA . THR A 1 370 ? -15.728 -2.644 23.643 1.00 98.19 370 THR A CA 1
ATOM 2659 C C . THR A 1 370 ? -16.590 -2.020 24.732 1.00 98.19 370 THR A C 1
ATOM 2661 O O . THR A 1 370 ? -16.361 -0.884 25.141 1.00 98.19 370 THR A O 1
ATOM 26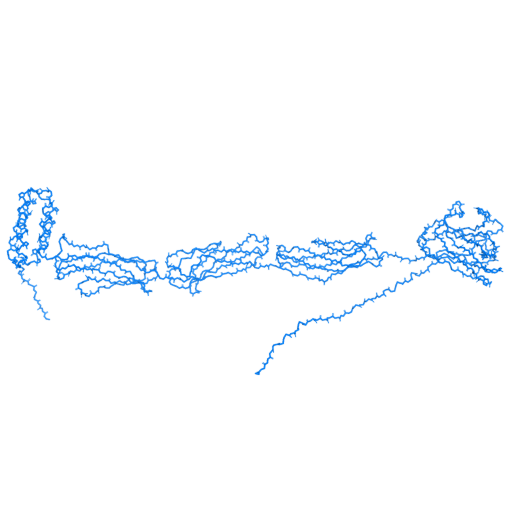64 N N . ALA A 1 371 ? -17.579 -2.774 25.209 1.00 98.44 371 ALA A N 1
ATOM 2665 C CA . ALA A 1 371 ? -18.448 -2.377 26.314 1.00 98.44 371 ALA A CA 1
ATOM 2666 C C . ALA A 1 371 ? -17.785 -2.632 27.680 1.00 98.44 371 ALA A C 1
ATOM 2668 O O . ALA A 1 371 ? -17.032 -3.595 27.850 1.00 98.44 371 ALA A O 1
ATOM 2669 N N . LEU A 1 372 ? -18.111 -1.800 28.670 1.00 98.12 372 LEU A N 1
ATOM 2670 C CA . LEU A 1 372 ? -17.597 -1.888 30.035 1.00 98.12 372 LEU A CA 1
ATOM 2671 C C . LEU A 1 372 ? -18.669 -1.484 31.056 1.00 98.12 372 LEU A C 1
ATOM 2673 O O . LEU A 1 372 ? -19.384 -0.503 30.867 1.00 98.12 372 LEU A O 1
ATOM 2677 N N . ILE A 1 373 ? -18.732 -2.219 32.168 1.00 97.56 373 ILE A N 1
ATOM 2678 C CA . ILE A 1 373 ? -19.415 -1.798 33.398 1.00 97.56 373 ILE A CA 1
ATOM 2679 C C . ILE A 1 373 ? -18.321 -1.553 34.440 1.00 97.56 373 ILE A C 1
ATOM 2681 O O . ILE A 1 373 ? -17.657 -2.501 34.862 1.00 97.56 373 ILE A O 1
ATOM 2685 N N . ASP A 1 374 ? -18.131 -0.297 34.844 1.00 95.38 374 ASP A N 1
ATOM 2686 C CA . ASP A 1 374 ? -17.111 0.101 35.825 1.00 95.38 374 ASP A CA 1
ATOM 2687 C C . ASP A 1 374 ? -17.472 -0.371 37.234 1.00 95.38 374 ASP A C 1
ATOM 2689 O O . ASP A 1 374 ? -16.605 -0.711 38.043 1.00 95.38 374 ASP A O 1
ATOM 2693 N N . GLY A 1 375 ? -18.770 -0.414 37.535 1.00 92.25 375 GLY A N 1
ATOM 2694 C CA . GLY A 1 375 ? -19.262 -0.937 38.794 1.00 92.25 375 GLY A CA 1
ATOM 2695 C C . GLY A 1 375 ? -20.739 -0.670 39.034 1.00 92.25 375 GLY A C 1
ATOM 2696 O O . GLY A 1 375 ? -21.423 0.009 38.270 1.00 92.25 375 GLY A O 1
ATOM 2697 N N . ALA A 1 376 ? -21.206 -1.221 40.149 1.00 94.81 376 ALA A N 1
ATOM 2698 C CA . ALA A 1 376 ? -22.511 -0.942 40.720 1.00 94.81 376 ALA A CA 1
ATOM 2699 C C . ALA A 1 376 ? -22.317 -0.527 42.179 1.00 94.81 376 ALA A C 1
ATOM 2701 O O . ALA A 1 376 ? -21.601 -1.199 42.928 1.00 94.81 376 ALA A O 1
ATOM 2702 N N . SER A 1 377 ? -22.953 0.565 42.588 1.00 95.00 377 SER A N 1
ATOM 2703 C CA . SER A 1 377 ? -22.849 1.103 43.942 1.00 95.00 377 SER A CA 1
ATOM 2704 C C . SER A 1 377 ? -24.220 1.221 44.599 1.00 95.00 377 SER A C 1
ATOM 2706 O O . SER A 1 377 ? -25.242 1.356 43.934 1.00 95.00 377 SER A O 1
ATOM 2708 N N . HIS A 1 378 ? -24.257 1.102 45.923 1.00 94.38 378 HIS A N 1
ATOM 2709 C CA . HIS A 1 378 ? -25.471 1.253 46.718 1.00 94.38 378 HIS A CA 1
ATOM 2710 C C . HIS A 1 378 ? -25.116 1.794 48.109 1.00 94.38 378 HIS A C 1
ATOM 2712 O O . HIS A 1 378 ? -23.993 1.645 48.586 1.00 94.38 378 HIS A O 1
ATOM 2718 N N . ALA A 1 379 ? -26.081 2.421 48.786 1.00 89.12 379 ALA A N 1
ATOM 2719 C CA . ALA A 1 379 ? -25.844 3.245 49.981 1.00 89.12 379 ALA A CA 1
ATOM 2720 C C . ALA A 1 379 ? -25.335 2.509 51.245 1.00 89.12 379 ALA A C 1
ATOM 2722 O O . ALA A 1 379 ? -25.090 3.141 52.266 1.00 89.12 379 ALA A O 1
ATOM 2723 N N . SER A 1 380 ? -25.232 1.181 51.231 1.00 92.19 380 SER A N 1
ATOM 2724 C CA . SER A 1 380 ? -24.833 0.360 52.384 1.00 92.19 380 SER A CA 1
ATOM 2725 C C . SER A 1 380 ? -23.995 -0.833 51.929 1.00 92.19 380 SER A C 1
ATOM 2727 O O . SER A 1 380 ? -23.977 -1.130 50.751 1.00 92.19 380 SER A O 1
ATOM 2729 N N . PHE A 1 381 ? -23.326 -1.571 52.816 1.00 93.88 381 PHE A N 1
ATOM 2730 C CA . PHE A 1 381 ? -22.631 -2.814 52.435 1.00 93.88 381 PHE A CA 1
ATOM 2731 C C . PHE A 1 381 ? -23.575 -4.029 52.301 1.00 93.88 381 PHE A C 1
ATOM 2733 O O . PHE A 1 381 ? -23.160 -5.107 51.870 1.00 93.88 381 PHE A O 1
ATOM 2740 N N . VAL A 1 382 ? -24.850 -3.864 52.660 1.00 96.25 382 VAL A N 1
ATOM 2741 C CA . VAL A 1 382 ? -25.939 -4.800 52.347 1.00 96.25 382 VAL A CA 1
ATOM 2742 C C . VAL A 1 382 ? -26.864 -4.185 51.304 1.00 96.25 382 VAL A C 1
ATOM 2744 O O . VAL A 1 382 ? -27.019 -2.965 51.245 1.00 96.25 382 VAL A O 1
ATOM 2747 N N . LEU A 1 383 ? -27.496 -5.041 50.507 1.00 97.25 383 LEU A N 1
ATOM 2748 C CA . LEU A 1 383 ? -28.444 -4.640 49.475 1.00 97.25 383 LEU A CA 1
ATOM 2749 C C . LEU A 1 383 ? -29.709 -5.471 49.634 1.00 97.25 383 LEU A C 1
ATOM 2751 O O . LEU A 1 383 ? -29.655 -6.692 49.531 1.00 97.25 383 LEU A O 1
ATOM 2755 N N . LEU A 1 384 ? -30.828 -4.814 49.898 1.00 96.12 384 LEU A N 1
ATOM 2756 C CA . LEU A 1 384 ? -32.160 -5.387 50.047 1.00 96.12 384 LEU A CA 1
ATOM 2757 C C . LEU A 1 384 ? -33.085 -4.865 48.937 1.00 96.12 384 LEU A C 1
ATOM 2759 O O . LEU A 1 384 ? -32.734 -3.902 48.249 1.00 96.12 384 LEU A O 1
ATOM 2763 N N . PRO A 1 385 ? -34.269 -5.473 48.754 1.00 95.69 385 PRO A N 1
ATOM 2764 C CA . PRO A 1 385 ? -35.225 -5.009 47.760 1.00 95.69 385 PRO A CA 1
ATOM 2765 C C . PRO A 1 385 ? -35.594 -3.532 47.918 1.00 95.69 385 PRO A C 1
ATOM 2767 O O . PRO A 1 385 ? -35.638 -3.007 49.033 1.00 95.69 385 PRO A O 1
ATOM 2770 N N . LEU A 1 386 ? -35.916 -2.896 46.791 1.00 93.94 386 LEU A N 1
ATOM 2771 C CA . LEU A 1 386 ? -36.334 -1.495 46.670 1.00 93.94 386 LEU A CA 1
ATOM 2772 C C . LEU A 1 386 ? -35.264 -0.467 47.073 1.00 93.94 386 LEU A C 1
ATOM 2774 O O . LEU A 1 386 ? -35.561 0.723 47.172 1.00 93.94 386 LEU A O 1
ATOM 2778 N N . GLN A 1 387 ? -34.024 -0.899 47.303 1.00 95.00 387 GLN A N 1
ATOM 2779 C CA . GLN A 1 387 ? -32.891 0.010 47.405 1.00 95.00 387 GLN A CA 1
ATOM 2780 C C . GLN A 1 387 ? -32.347 0.313 46.011 1.00 95.00 387 GLN A C 1
ATOM 2782 O O . GLN A 1 387 ? -32.168 -0.598 45.204 1.00 95.00 387 GLN A O 1
ATOM 2787 N N . THR A 1 388 ? -32.068 1.590 45.761 1.00 95.81 388 THR A N 1
ATOM 2788 C CA . THR A 1 388 ? -31.423 2.046 44.531 1.00 95.81 388 THR A CA 1
ATOM 2789 C C . THR A 1 388 ? -29.997 1.515 44.443 1.00 95.81 388 THR A C 1
ATOM 2791 O O . THR A 1 388 ? -29.240 1.557 45.419 1.00 95.81 388 THR A O 1
ATOM 2794 N N . VAL A 1 389 ? -29.662 1.027 43.257 1.00 97.06 389 VAL A N 1
ATOM 2795 C CA . VAL A 1 389 ? -28.324 0.676 42.807 1.00 97.06 389 VAL A CA 1
ATOM 2796 C C . VAL A 1 389 ? -27.978 1.612 41.661 1.00 97.06 389 VAL A C 1
ATOM 2798 O O . VAL A 1 389 ? -28.721 1.658 40.685 1.00 97.06 389 VAL A O 1
ATOM 2801 N N . ASP A 1 390 ? -26.859 2.315 41.777 1.00 97.06 390 ASP A N 1
ATOM 2802 C CA . ASP A 1 390 ? -26.334 3.187 40.731 1.00 97.06 390 ASP A CA 1
ATOM 2803 C C . ASP A 1 390 ? -25.270 2.430 39.930 1.00 97.06 390 ASP A C 1
ATOM 2805 O O . ASP A 1 390 ? -24.273 1.959 40.492 1.00 97.06 390 ASP A O 1
ATOM 2809 N N . PHE A 1 391 ? -25.488 2.306 38.625 1.00 96.75 391 PHE A N 1
ATOM 2810 C CA . PHE A 1 391 ? -24.590 1.677 37.665 1.00 96.75 391 PHE A CA 1
ATOM 2811 C C . PHE A 1 391 ? -23.805 2.741 36.905 1.00 96.75 391 PHE A C 1
ATOM 2813 O O . PHE A 1 391 ? -24.350 3.767 36.493 1.00 96.75 391 PHE A O 1
ATOM 2820 N N . SER A 1 392 ? -22.521 2.476 36.689 1.00 96.81 392 SER A N 1
ATOM 2821 C CA . SER A 1 392 ? -21.666 3.283 35.823 1.00 96.81 392 SER A CA 1
ATOM 2822 C C . SER A 1 392 ? -20.886 2.393 34.869 1.00 96.81 392 SER A C 1
ATOM 2824 O O . SER A 1 392 ? -20.457 1.295 35.236 1.00 96.81 392 SER A O 1
ATOM 2826 N N . GLY A 1 393 ? -20.671 2.884 33.659 1.00 96.88 393 GLY A N 1
ATOM 2827 C CA . GLY A 1 393 ? -19.854 2.220 32.660 1.00 96.88 393 GLY A CA 1
ATOM 2828 C C . GLY A 1 393 ? -19.747 3.051 31.395 1.00 96.88 393 GLY A C 1
ATOM 2829 O O . GLY A 1 393 ? -19.964 4.264 31.393 1.00 96.88 393 GLY A O 1
ATOM 2830 N N . GLY A 1 394 ? -19.473 2.379 30.287 1.00 97.56 394 GLY A N 1
ATOM 2831 C CA . GLY A 1 394 ? -19.369 3.028 28.994 1.00 97.56 394 GLY A CA 1
ATOM 2832 C C . GLY A 1 394 ? -18.831 2.094 27.930 1.00 97.56 394 GLY A C 1
ATOM 2833 O O . GLY A 1 394 ? -18.859 0.871 28.074 1.00 97.56 394 GLY A O 1
ATOM 2834 N N . PHE A 1 395 ? -18.340 2.678 26.848 1.00 98.50 395 PHE A N 1
ATOM 2835 C CA . PHE A 1 395 ? -17.702 1.933 25.776 1.00 98.50 395 PHE A CA 1
ATOM 2836 C C . PHE A 1 395 ? -16.638 2.752 25.060 1.00 98.50 395 PHE A C 1
ATOM 2838 O O . PHE A 1 395 ? -16.602 3.982 25.157 1.00 98.50 395 PHE A O 1
ATOM 2845 N N . SER A 1 396 ? -15.798 2.036 24.324 1.00 97.81 396 SER A N 1
ATOM 2846 C CA . SER A 1 396 ? -14.854 2.583 23.356 1.00 97.81 396 SER A CA 1
ATOM 2847 C C . SER A 1 396 ? -14.911 1.779 22.066 1.00 97.81 396 SER A C 1
ATOM 2849 O O . SER A 1 396 ? -15.032 0.553 22.125 1.00 97.81 396 SER A O 1
ATOM 2851 N N . ASP A 1 397 ? -14.727 2.455 20.945 1.00 97.62 397 ASP A N 1
ATOM 2852 C CA . ASP A 1 397 ? -14.783 1.902 19.602 1.00 97.62 397 ASP A CA 1
ATOM 2853 C C . ASP A 1 397 ? -13.719 2.577 18.706 1.00 97.62 397 ASP A C 1
ATOM 2855 O O . ASP A 1 397 ? -13.564 3.803 18.770 1.00 97.62 397 ASP A O 1
ATOM 2859 N N . PRO A 1 398 ? -12.913 1.820 17.937 1.00 95.62 398 PRO A N 1
ATOM 2860 C CA . PRO A 1 398 ? -12.039 2.386 16.909 1.00 95.62 398 PRO A CA 1
ATOM 2861 C C . PRO A 1 398 ? -12.773 3.124 15.774 1.00 95.62 398 PRO A C 1
ATOM 2863 O O . PRO A 1 398 ? -12.191 4.075 15.239 1.00 95.62 398 PRO A O 1
ATOM 2866 N N . GLY A 1 399 ? -14.001 2.719 15.441 1.00 93.81 399 GLY A N 1
ATOM 2867 C CA . GLY A 1 399 ? -14.916 3.344 14.489 1.00 93.81 399 GLY A CA 1
ATOM 2868 C C . GLY A 1 399 ? -15.442 4.672 15.018 1.00 93.81 399 GLY A C 1
ATOM 2869 O O . GLY A 1 399 ? -16.433 4.779 15.740 1.00 93.81 399 GLY A O 1
ATOM 2870 N N . ALA A 1 400 ? -14.700 5.746 14.740 1.00 91.19 400 ALA A N 1
ATOM 2871 C CA . ALA A 1 400 ? -15.051 7.081 15.223 1.00 91.19 400 ALA A CA 1
ATOM 2872 C C . ALA A 1 400 ? -16.157 7.754 14.394 1.00 91.19 400 ALA A C 1
ATOM 2874 O O . ALA A 1 400 ? -16.658 8.807 14.804 1.00 91.19 400 ALA A O 1
ATOM 2875 N N . LEU A 1 401 ? -16.469 7.198 13.221 1.00 94.38 401 LEU A N 1
ATOM 2876 C CA . LEU A 1 401 ? -17.509 7.676 12.311 1.00 94.38 401 LEU A CA 1
ATOM 2877 C C . LEU A 1 401 ? -18.820 6.888 12.448 1.00 94.38 401 LEU A C 1
ATOM 2879 O O . LEU A 1 401 ? -19.856 7.389 12.006 1.00 94.38 401 LEU A O 1
ATOM 2883 N N . ASP A 1 402 ? -18.777 5.763 13.150 1.00 96.00 402 ASP A N 1
ATOM 2884 C CA . ASP A 1 402 ? -19.907 4.916 13.503 1.00 96.00 402 ASP A CA 1
ATOM 2885 C C . ASP A 1 402 ? -20.854 5.622 14.463 1.00 96.00 402 ASP A C 1
ATOM 2887 O O . ASP A 1 402 ? -20.438 6.372 15.357 1.00 96.00 402 ASP A O 1
ATOM 2891 N N . GLY A 1 403 ? -22.141 5.339 14.295 1.00 96.94 403 GLY A N 1
ATOM 2892 C CA . GLY A 1 403 ? -23.191 5.617 15.258 1.00 96.94 403 GLY A CA 1
ATOM 2893 C C . GLY A 1 403 ? -23.370 4.479 16.260 1.00 96.94 403 GLY A C 1
ATOM 2894 O O . GLY A 1 403 ? -23.591 3.337 15.872 1.00 96.94 403 GLY A O 1
ATOM 2895 N N . HIS A 1 404 ? -23.397 4.780 17.562 1.00 98.19 404 HIS A N 1
ATOM 2896 C CA . HIS A 1 404 ? -23.562 3.747 18.593 1.00 98.19 404 HIS A CA 1
ATOM 2897 C C . HIS A 1 404 ? -24.875 3.858 19.357 1.00 98.19 404 HIS A C 1
ATOM 2899 O O . HIS A 1 404 ? -25.298 4.927 19.799 1.00 98.19 404 HIS A O 1
ATOM 2905 N N . THR A 1 405 ? -25.466 2.699 19.629 1.00 98.06 405 THR A N 1
ATOM 2906 C CA . THR A 1 405 ? -26.577 2.542 20.573 1.00 98.06 405 THR A CA 1
ATOM 2907 C C . THR A 1 405 ? -26.199 1.551 21.664 1.00 98.06 405 THR A C 1
ATOM 2909 O O . THR A 1 405 ? -25.367 0.665 21.460 1.00 98.06 405 THR A O 1
ATOM 2912 N N . SER A 1 406 ? -26.795 1.677 22.845 1.00 98.25 406 SER A N 1
ATOM 2913 C CA . SER A 1 406 ? -26.609 0.703 23.915 1.00 98.25 406 SER A CA 1
ATOM 2914 C C . SER A 1 406 ? -27.905 0.332 24.608 1.00 98.25 406 SER A C 1
ATOM 2916 O O . SER A 1 406 ? -28.908 1.043 24.538 1.00 98.25 406 SER A O 1
ATOM 2918 N N . THR A 1 407 ? -27.874 -0.810 25.286 1.00 98.25 407 THR A N 1
ATOM 2919 C CA . THR A 1 407 ? -28.966 -1.306 26.113 1.00 98.25 407 THR A CA 1
ATOM 2920 C C . THR A 1 407 ? -28.454 -1.825 27.447 1.00 98.25 407 THR A C 1
ATOM 2922 O O . THR A 1 407 ? -27.404 -2.475 27.486 1.00 98.25 407 THR A O 1
ATOM 2925 N N . LEU A 1 408 ? -29.226 -1.622 28.511 1.00 98.25 408 LEU A N 1
ATOM 2926 C CA . LEU A 1 408 ? -28.957 -2.141 29.847 1.00 98.25 408 LEU A CA 1
ATOM 2927 C C . LEU A 1 408 ? -30.110 -3.049 30.301 1.00 98.25 408 LEU A C 1
ATOM 2929 O O . LEU A 1 408 ? -31.228 -2.594 30.534 1.00 98.25 408 LEU A O 1
ATOM 2933 N N . ASP A 1 409 ? -29.836 -4.350 30.401 1.00 98.19 409 ASP A N 1
ATOM 2934 C CA . ASP A 1 409 ? -30.757 -5.356 30.945 1.00 98.19 409 ASP A CA 1
ATOM 2935 C C . ASP A 1 409 ? -30.335 -5.704 32.375 1.00 98.19 409 ASP A C 1
ATOM 2937 O O . ASP A 1 409 ? -29.222 -6.180 32.597 1.00 98.19 409 ASP A O 1
ATOM 2941 N N . TYR A 1 410 ? -31.218 -5.485 33.349 1.00 97.81 410 TYR A N 1
ATOM 2942 C CA . TYR A 1 410 ? -30.955 -5.746 34.767 1.00 97.81 410 TYR A CA 1
ATOM 2943 C C . TYR A 1 410 ? -31.061 -7.228 35.158 1.00 97.81 410 TYR A C 1
ATOM 2945 O O . TYR A 1 410 ? -30.726 -7.595 36.284 1.00 97.81 410 TYR A O 1
ATOM 2953 N N . GLY A 1 411 ? -31.524 -8.099 34.257 1.00 97.25 411 GLY A N 1
ATOM 2954 C CA . GLY A 1 411 ? -31.584 -9.546 34.463 1.00 97.25 411 GLY A CA 1
ATOM 2955 C C . GLY A 1 411 ? -32.729 -10.025 35.362 1.00 97.25 411 GLY A C 1
ATOM 2956 O O . GLY A 1 411 ? -32.764 -11.201 35.729 1.00 97.25 411 GLY A O 1
ATOM 2957 N N . ASP A 1 412 ? -33.668 -9.147 35.733 1.00 96.75 412 ASP A N 1
ATOM 2958 C CA . ASP A 1 412 ? -34.852 -9.479 36.540 1.00 96.75 412 ASP A CA 1
ATOM 2959 C C . ASP A 1 412 ? -36.156 -9.578 35.721 1.00 96.75 412 ASP A C 1
ATOM 2961 O O . ASP A 1 412 ? -37.212 -9.910 36.269 1.00 96.75 412 ASP A O 1
ATOM 2965 N N . GLY A 1 413 ? -36.073 -9.343 34.405 1.00 96.25 413 GLY A N 1
ATOM 2966 C CA . GLY A 1 413 ? -37.205 -9.341 33.475 1.00 96.25 413 GLY A CA 1
ATOM 2967 C C . GLY A 1 413 ? -37.947 -8.005 33.372 1.00 96.25 413 GLY A C 1
ATOM 2968 O O . GLY A 1 413 ? -38.995 -7.952 32.724 1.00 96.25 413 GLY A O 1
ATOM 2969 N N . SER A 1 414 ? -37.440 -6.940 34.000 1.00 96.06 414 SER A N 1
ATOM 2970 C CA . SER A 1 414 ? -37.913 -5.570 33.774 1.00 96.06 414 SER A CA 1
ATOM 2971 C C . SER A 1 414 ? -37.629 -5.103 32.338 1.00 96.06 414 SER A C 1
ATOM 2973 O O . SER A 1 414 ? -36.814 -5.716 31.644 1.00 96.06 414 SER A O 1
ATOM 2975 N N . PRO A 1 415 ? -38.305 -4.043 31.849 1.00 97.25 415 PRO A N 1
ATOM 2976 C CA . PRO A 1 415 ? -37.970 -3.442 30.562 1.00 97.25 415 PRO A CA 1
ATOM 2977 C C . PRO A 1 415 ? -36.485 -3.070 30.482 1.00 97.25 415 PRO A C 1
ATOM 2979 O O . PRO A 1 415 ? -35.908 -2.614 31.464 1.00 97.25 415 PRO A O 1
ATOM 2982 N N . VAL A 1 416 ? -35.899 -3.282 29.307 1.00 97.88 416 VAL A N 1
ATOM 2983 C CA . VAL A 1 416 ? -34.511 -2.927 29.002 1.00 97.88 416 VAL A CA 1
ATOM 2984 C C . VAL A 1 416 ? -34.433 -1.430 28.721 1.00 97.88 416 VAL A C 1
ATOM 2986 O O . VAL A 1 416 ? -35.214 -0.924 27.910 1.00 97.88 416 VAL A O 1
ATOM 2989 N N . ASP A 1 417 ? -33.479 -0.749 29.351 1.00 97.94 417 ASP A N 1
ATOM 2990 C CA . ASP A 1 417 ? -33.205 0.664 29.085 1.00 97.94 417 ASP A CA 1
ATOM 2991 C C . ASP A 1 417 ? -32.280 0.800 27.872 1.00 97.94 417 ASP A C 1
ATOM 2993 O O . ASP A 1 417 ? -31.424 -0.055 27.642 1.00 97.94 417 ASP A O 1
ATOM 2997 N N . SER A 1 418 ? -32.459 1.851 27.069 1.00 97.50 418 SER A N 1
ATOM 2998 C CA . SER A 1 418 ? -31.717 2.057 25.819 1.00 97.50 418 SER A CA 1
ATOM 2999 C C . SER A 1 418 ? -31.197 3.482 25.681 1.00 97.50 418 SER A C 1
ATOM 3001 O O . SER A 1 418 ? -31.921 4.433 25.979 1.00 97.50 418 SER A O 1
ATOM 3003 N N . PHE A 1 419 ? -29.992 3.622 25.137 1.00 97.69 419 PHE A N 1
ATOM 3004 C CA . PHE A 1 419 ? -29.305 4.894 24.939 1.00 97.69 419 PHE A CA 1
ATOM 3005 C C . PHE A 1 419 ? -28.810 5.006 23.495 1.00 97.69 419 PHE A C 1
ATOM 3007 O O . PHE A 1 419 ? -28.382 4.019 22.902 1.00 97.69 419 PHE A O 1
ATOM 3014 N N . ASP A 1 420 ? -28.866 6.212 22.940 1.00 97.44 420 ASP A N 1
ATOM 3015 C CA . ASP A 1 420 ? -28.336 6.547 21.617 1.00 97.44 420 ASP A CA 1
ATOM 3016 C C . ASP A 1 420 ? -27.246 7.604 21.801 1.00 97.44 420 ASP A C 1
ATOM 3018 O O . ASP A 1 420 ? -27.480 8.643 22.429 1.00 97.44 420 ASP A O 1
ATOM 3022 N N . TYR A 1 421 ? -26.049 7.307 21.306 1.00 96.94 421 TYR A N 1
ATOM 3023 C CA . TYR A 1 421 ? -24.882 8.180 21.399 1.00 96.94 421 TYR A CA 1
ATOM 3024 C C . TYR A 1 421 ? -24.648 8.965 20.106 1.00 96.94 421 TYR A C 1
ATOM 3026 O O . TYR A 1 421 ? -23.863 9.915 20.111 1.00 96.94 421 TYR A O 1
ATOM 3034 N N . GLY A 1 422 ? -25.352 8.621 19.022 1.00 95.75 422 GLY A N 1
ATOM 3035 C CA . GLY A 1 422 ? -25.025 9.084 17.683 1.00 95.75 422 GLY A CA 1
ATOM 3036 C C . GLY A 1 422 ? -23.593 8.714 17.306 1.00 95.75 422 GLY A C 1
ATOM 3037 O O . GLY A 1 422 ? -23.040 7.738 17.809 1.00 95.75 422 GLY A O 1
ATOM 3038 N N . THR A 1 423 ? -22.997 9.511 16.421 1.00 95.56 423 THR A N 1
ATOM 3039 C CA . THR A 1 423 ? -21.649 9.256 15.913 1.00 95.56 423 THR A CA 1
ATOM 3040 C C . THR A 1 423 ? -20.552 9.523 16.947 1.00 95.56 423 THR A C 1
ATOM 3042 O O . THR A 1 423 ? -20.484 10.629 17.497 1.00 95.56 423 THR A O 1
ATOM 3045 N N . GLY A 1 424 ? -19.633 8.571 17.130 1.00 93.81 424 GLY A N 1
ATOM 3046 C CA . GLY A 1 424 ? -18.373 8.777 17.846 1.00 93.81 424 GLY A CA 1
ATOM 3047 C C . GLY A 1 424 ? -17.849 7.539 18.574 1.00 93.81 424 GLY A C 1
ATOM 3048 O O . GLY A 1 424 ? -18.594 6.818 19.214 1.00 93.81 424 GLY A O 1
ATOM 3049 N N . GLY A 1 425 ? -16.527 7.359 18.615 1.00 94.44 425 GLY A N 1
ATOM 3050 C CA . GLY A 1 425 ? -15.896 6.131 19.128 1.00 94.44 425 GLY A CA 1
ATOM 3051 C C . GLY A 1 425 ? -15.899 5.924 20.654 1.00 94.44 425 GLY A C 1
ATOM 3052 O O . GLY A 1 425 ? -15.047 5.209 21.181 1.00 94.44 425 GLY A O 1
ATOM 3053 N N . SER A 1 426 ? -16.767 6.594 21.422 1.00 96.81 426 SER A N 1
ATOM 3054 C CA . SER A 1 426 ? -16.882 6.355 22.870 1.00 96.81 426 SER A CA 1
ATOM 3055 C C . SER A 1 426 ? -18.141 6.960 23.485 1.00 96.81 426 SER A C 1
ATOM 3057 O O . SER A 1 426 ? -18.608 8.015 23.058 1.00 96.81 426 SER A O 1
ATOM 3059 N N . GLY A 1 427 ? -18.605 6.366 24.584 1.00 96.94 427 GLY A N 1
ATOM 3060 C CA . GLY A 1 427 ? -19.710 6.896 25.380 1.00 96.94 427 GLY A CA 1
ATOM 3061 C C . GLY A 1 427 ? -19.653 6.446 26.835 1.00 96.94 427 GLY A C 1
ATOM 3062 O O . GLY A 1 427 ? -18.924 5.519 27.191 1.00 96.94 427 GLY A O 1
ATOM 3063 N N . GLN A 1 428 ? -20.404 7.132 27.694 1.00 97.06 428 GLN A N 1
ATOM 3064 C CA . GLN A 1 428 ? -20.558 6.800 29.114 1.00 97.06 428 GLN A CA 1
ATOM 3065 C C . GLN A 1 428 ? -22.024 6.492 29.407 1.00 97.06 428 GLN A C 1
ATOM 3067 O O . GLN A 1 428 ? -22.918 7.101 28.819 1.00 97.06 428 GLN A O 1
ATOM 3072 N N . VAL A 1 429 ? -22.274 5.564 30.324 1.00 96.25 429 VAL A N 1
ATOM 3073 C CA . VAL A 1 429 ? -23.620 5.229 30.790 1.00 96.25 429 VAL A CA 1
ATOM 3074 C C . VAL A 1 429 ? -23.684 5.366 32.304 1.00 96.25 429 VAL A C 1
ATOM 3076 O O . VAL A 1 429 ? -22.811 4.887 33.031 1.00 96.25 429 VAL A O 1
ATOM 3079 N N . HIS A 1 430 ? -24.733 6.039 32.766 1.00 95.62 430 HIS A N 1
ATOM 3080 C CA . HIS A 1 430 ? -25.093 6.142 34.170 1.00 95.62 430 HIS A CA 1
ATOM 3081 C C . HIS A 1 430 ? -26.581 5.866 34.288 1.00 95.62 430 HIS A C 1
ATOM 3083 O O . HIS A 1 430 ? -27.376 6.557 33.652 1.00 95.62 430 HIS A O 1
ATOM 3089 N N . ASP A 1 431 ? -26.938 4.879 35.101 1.00 97.19 431 ASP A N 1
ATOM 3090 C CA . ASP A 1 431 ? -28.334 4.533 35.336 1.00 97.19 431 ASP A CA 1
ATOM 3091 C C . ASP A 1 431 ? -28.556 4.063 36.772 1.00 97.19 431 ASP A C 1
ATOM 3093 O O . ASP A 1 431 ? -27.612 3.684 37.468 1.00 97.19 431 ASP A O 1
ATOM 3097 N N . SER A 1 432 ? -29.802 4.096 37.229 1.00 96.06 432 SER A N 1
ATOM 3098 C CA . SER A 1 432 ? -30.175 3.717 38.586 1.00 96.06 432 SER A CA 1
ATOM 3099 C C . SER A 1 432 ? -31.375 2.778 38.582 1.00 96.06 432 SER A C 1
ATOM 3101 O O . SER A 1 432 ? -32.408 3.084 37.991 1.00 96.06 432 SER A O 1
ATOM 3103 N N . PHE A 1 433 ? -31.277 1.659 39.300 1.00 97.50 433 PHE A N 1
ATOM 3104 C CA . PHE A 1 433 ? -32.330 0.642 39.331 1.00 97.50 433 PHE A CA 1
ATOM 3105 C C . PHE A 1 433 ? -32.548 0.073 40.733 1.00 97.50 433 PHE A C 1
ATOM 3107 O O . PHE A 1 433 ? -31.629 0.017 41.549 1.00 97.50 433 PHE A O 1
ATOM 3114 N N . ALA A 1 434 ? -33.772 -0.365 41.033 1.00 96.69 434 ALA A N 1
ATOM 3115 C CA . ALA A 1 434 ? -34.129 -0.932 42.331 1.00 96.69 434 ALA A CA 1
ATOM 3116 C C . ALA A 1 434 ? -34.886 -2.257 42.171 1.00 96.69 434 ALA A C 1
ATOM 3118 O O . ALA A 1 434 ? -36.059 -2.291 41.803 1.00 96.69 434 ALA A O 1
ATOM 3119 N N . TYR A 1 435 ? -34.227 -3.358 42.526 1.00 97.44 435 TYR A N 1
ATOM 3120 C CA . TYR A 1 435 ? -34.793 -4.701 42.416 1.00 97.44 435 TYR A CA 1
ATOM 3121 C C . TYR A 1 435 ? -35.935 -4.923 43.408 1.00 97.44 435 TYR A C 1
ATOM 3123 O O . TYR A 1 435 ? -35.806 -4.666 44.607 1.00 97.44 435 TYR A O 1
ATOM 3131 N N . SER A 1 436 ? -37.049 -5.476 42.936 1.00 96.12 436 SER A N 1
ATOM 3132 C CA . SER A 1 436 ? -38.243 -5.699 43.766 1.00 96.12 436 SER A CA 1
ATOM 3133 C C . SER A 1 436 ? -38.172 -6.954 44.646 1.00 96.12 436 SER A C 1
ATOM 3135 O O . SER A 1 436 ? -38.949 -7.090 45.596 1.00 96.12 436 SER A O 1
ATOM 3137 N N . ARG A 1 437 ? -37.253 -7.886 44.357 1.00 95.94 437 ARG A N 1
ATOM 3138 C CA . ARG A 1 437 ? -37.143 -9.184 45.045 1.00 95.94 437 ARG A CA 1
ATOM 3139 C C . ARG A 1 437 ? -35.684 -9.542 45.350 1.00 95.94 437 ARG A C 1
ATOM 3141 O O . ARG A 1 437 ? -34.800 -9.173 44.577 1.00 95.94 437 ARG A O 1
ATOM 3148 N N . PRO A 1 438 ? -35.418 -10.294 46.435 1.00 96.56 438 PRO A N 1
ATOM 3149 C CA . PRO A 1 438 ? -34.112 -10.902 46.659 1.00 96.56 438 PRO A CA 1
ATOM 3150 C C . PRO A 1 438 ? -33.753 -11.875 45.537 1.00 96.56 438 PRO A C 1
ATOM 3152 O O . PRO A 1 438 ? -34.623 -12.579 45.023 1.00 96.56 438 PRO A O 1
ATOM 3155 N N . GLY A 1 439 ? -32.475 -11.927 45.190 1.00 97.44 439 GLY A N 1
ATOM 3156 C CA . GLY A 1 439 ? -31.959 -12.739 44.101 1.00 97.44 439 GLY A CA 1
ATOM 3157 C C . GLY A 1 439 ? -30.558 -12.309 43.689 1.00 97.44 439 GLY A C 1
ATOM 3158 O O . GLY A 1 439 ? -30.076 -11.236 44.059 1.00 97.44 439 GLY A O 1
ATOM 3159 N N . THR A 1 440 ? -29.906 -13.166 42.914 1.00 97.81 440 THR A N 1
ATOM 3160 C CA . THR A 1 440 ? -28.690 -12.814 42.184 1.00 97.81 440 THR A CA 1
ATOM 3161 C C . THR A 1 440 ? -29.083 -12.521 40.745 1.00 97.81 440 THR A C 1
ATOM 3163 O O . THR A 1 440 ? -29.691 -13.372 40.100 1.00 97.81 440 THR A O 1
ATOM 3166 N N . TYR A 1 441 ? -28.739 -11.330 40.267 1.00 98.00 441 TYR A N 1
ATOM 3167 C CA . TYR A 1 441 ? -29.070 -10.855 38.929 1.00 98.00 441 TYR A CA 1
ATOM 3168 C C . TYR A 1 441 ? -27.792 -10.607 38.133 1.00 98.00 441 TYR A C 1
ATOM 3170 O O . TYR A 1 441 ? -26.792 -10.126 38.679 1.00 98.00 441 TYR A O 1
ATOM 3178 N N . THR A 1 442 ? -27.827 -10.955 36.850 1.00 97.94 442 THR A N 1
ATOM 3179 C CA . THR A 1 442 ? -26.752 -10.677 35.898 1.00 97.94 442 THR A CA 1
ATOM 3180 C C . THR A 1 442 ? -27.194 -9.527 35.012 1.00 97.94 442 THR A C 1
ATOM 3182 O O . THR A 1 442 ? -28.035 -9.706 34.137 1.00 97.94 442 THR A O 1
ATOM 3185 N N . ILE A 1 443 ? -26.611 -8.359 35.256 1.00 97.69 443 ILE A N 1
ATOM 3186 C CA . ILE A 1 443 ? -26.793 -7.179 34.427 1.00 97.69 443 ILE A CA 1
ATOM 3187 C C . ILE A 1 443 ? -26.003 -7.381 33.141 1.00 97.69 443 ILE A C 1
ATOM 3189 O O . ILE A 1 443 ? -24.841 -7.793 33.202 1.00 97.69 443 ILE A O 1
ATOM 3193 N N . THR A 1 444 ? -26.615 -7.073 32.004 1.00 98.38 444 THR A N 1
ATOM 3194 C CA . THR A 1 444 ? -25.997 -7.146 30.680 1.00 98.38 444 THR A CA 1
ATOM 3195 C C . THR A 1 444 ? -26.052 -5.772 30.027 1.00 98.38 444 THR A C 1
ATOM 3197 O O . THR A 1 444 ? -27.128 -5.265 29.720 1.00 98.38 444 THR A O 1
ATOM 3200 N N . TYR A 1 445 ? -24.882 -5.177 29.815 1.00 98.50 445 TYR A N 1
ATOM 3201 C CA . TYR A 1 445 ? -24.714 -3.959 29.036 1.00 98.50 445 TYR A CA 1
ATOM 3202 C C . TYR A 1 445 ? -24.257 -4.336 27.629 1.00 98.50 445 TYR A C 1
ATOM 3204 O O . TYR A 1 445 ? -23.205 -4.956 27.466 1.00 98.50 445 TYR A O 1
ATOM 3212 N N . THR A 1 446 ? -25.058 -3.993 26.625 1.00 98.56 446 THR A N 1
ATOM 3213 C CA . THR A 1 446 ? -24.781 -4.293 25.214 1.00 98.56 446 THR A CA 1
ATOM 3214 C C . THR A 1 446 ? -24.648 -2.991 24.451 1.00 98.56 446 THR A C 1
ATOM 3216 O O . THR A 1 446 ? -25.481 -2.110 24.618 1.00 98.56 446 THR A O 1
ATOM 3219 N N . VAL A 1 447 ? -23.623 -2.871 23.616 1.00 98.62 447 VAL A N 1
ATOM 3220 C CA . VAL A 1 447 ? -23.372 -1.714 22.751 1.00 98.62 447 VAL A CA 1
ATOM 3221 C C . VAL A 1 447 ? -23.291 -2.220 21.325 1.00 98.62 447 VAL A C 1
ATOM 3223 O O . VAL A 1 447 ? -22.639 -3.233 21.084 1.00 98.62 447 VAL A O 1
ATOM 3226 N N . THR A 1 448 ? -23.982 -1.556 20.411 1.00 98.25 448 THR A N 1
ATOM 3227 C CA . THR A 1 448 ? -24.059 -1.919 18.995 1.00 98.25 448 THR A CA 1
ATOM 3228 C C . THR A 1 448 ? -23.683 -0.701 18.163 1.00 98.25 448 THR A C 1
ATOM 3230 O O . THR A 1 448 ? -24.267 0.364 18.381 1.00 98.25 448 THR A O 1
ATOM 3233 N N . ASP A 1 449 ? -22.710 -0.854 17.270 1.00 97.94 449 ASP A N 1
ATOM 3234 C CA . ASP A 1 449 ? -22.428 0.124 16.211 1.00 97.94 449 ASP A CA 1
ATOM 3235 C C . ASP A 1 449 ? -23.446 -0.012 15.058 1.00 97.94 449 ASP A C 1
ATOM 3237 O O . ASP A 1 449 ? -24.228 -0.972 15.001 1.00 97.94 449 ASP A O 1
ATOM 3241 N N . ASP A 1 450 ? -23.497 0.965 14.156 1.00 96.12 450 ASP A N 1
ATOM 3242 C CA . ASP A 1 450 ? -24.438 1.010 13.034 1.00 96.12 450 ASP A CA 1
ATOM 3243 C C . ASP A 1 450 ? -24.079 0.064 11.880 1.00 96.12 450 ASP A C 1
ATOM 3245 O O . ASP A 1 450 ? -24.941 -0.235 11.043 1.00 96.12 450 ASP A O 1
ATOM 3249 N N . ASP A 1 451 ? -22.885 -0.522 11.921 1.00 95.06 451 ASP A N 1
ATOM 3250 C CA . ASP A 1 451 ? -22.390 -1.538 10.995 1.00 95.06 451 ASP A CA 1
ATOM 3251 C C . ASP A 1 451 ? -22.546 -2.979 11.529 1.00 95.06 451 ASP A C 1
ATOM 3253 O O . ASP A 1 451 ? -22.151 -3.962 10.887 1.00 95.06 451 ASP A O 1
ATOM 3257 N N . GLY A 1 452 ? -23.226 -3.131 12.671 1.00 92.25 452 GLY A N 1
ATOM 3258 C CA . GLY A 1 452 ? -23.696 -4.395 13.237 1.00 92.25 452 GLY A CA 1
ATOM 3259 C C . GLY A 1 452 ? -22.718 -5.112 14.171 1.00 92.25 452 GLY A C 1
ATOM 3260 O O . GLY A 1 452 ? -22.991 -6.250 14.579 1.00 92.25 452 GLY A O 1
ATOM 3261 N N . GLY A 1 453 ? -21.594 -4.496 14.521 1.00 96.94 453 GLY A N 1
ATOM 3262 C CA . GLY A 1 453 ? -20.702 -4.968 15.565 1.00 96.94 453 GLY A CA 1
ATOM 3263 C C . GLY A 1 453 ? -21.322 -4.773 16.950 1.00 96.94 453 GLY A C 1
ATOM 3264 O O . GLY A 1 453 ? -22.082 -3.848 17.221 1.00 96.94 453 GLY A O 1
ATOM 3265 N N . VAL A 1 454 ? -21.062 -5.736 17.843 1.00 98.31 454 VAL A N 1
ATOM 3266 C CA . VAL A 1 454 ? -21.694 -5.791 19.169 1.00 98.31 454 VAL A CA 1
ATOM 3267 C C . VAL A 1 454 ? -20.670 -6.073 20.268 1.00 98.31 454 VAL A C 1
ATOM 3269 O O . VAL A 1 454 ? -20.015 -7.125 20.294 1.00 98.31 454 VAL A O 1
ATOM 3272 N N . GLY A 1 455 ? -20.584 -5.147 21.218 1.00 98.50 455 GLY A N 1
ATOM 3273 C CA . GLY A 1 455 ? -19.855 -5.257 22.476 1.00 98.50 455 GLY A CA 1
ATOM 3274 C C . GLY A 1 455 ? -20.786 -5.624 23.627 1.00 98.50 455 GLY A C 1
ATOM 3275 O O . GLY A 1 455 ? -21.883 -5.089 23.732 1.00 98.50 455 GLY A O 1
ATOM 3276 N N . VAL A 1 456 ? -20.357 -6.522 24.518 1.00 98.50 456 VAL A N 1
ATOM 3277 C CA . VAL A 1 456 ? -21.153 -6.933 25.688 1.00 98.50 456 VAL A CA 1
ATOM 3278 C C . VAL A 1 456 ? -20.285 -6.946 26.941 1.00 98.50 456 VAL A C 1
ATOM 3280 O O . VAL A 1 456 ? -19.207 -7.541 26.943 1.00 98.50 456 VAL A O 1
ATOM 3283 N N . ALA A 1 457 ? -20.786 -6.344 28.016 1.00 98.56 457 ALA A N 1
ATOM 3284 C CA . ALA A 1 457 ? -20.242 -6.434 29.363 1.00 98.56 457 ALA A CA 1
ATOM 3285 C C . ALA A 1 457 ? -21.314 -6.940 30.331 1.00 98.56 457 ALA A C 1
ATOM 3287 O O . ALA A 1 457 ? -22.495 -6.632 30.188 1.00 98.56 457 ALA A O 1
ATOM 3288 N N . THR A 1 458 ? -20.907 -7.710 31.340 1.00 98.06 458 THR A N 1
ATOM 3289 C CA . THR A 1 458 ? -21.832 -8.240 32.350 1.00 98.06 458 THR A CA 1
ATOM 3290 C C . THR A 1 458 ? -21.355 -7.945 33.760 1.00 98.06 458 THR A C 1
ATOM 3292 O O . THR A 1 458 ? -20.159 -8.042 34.035 1.00 98.06 458 THR A O 1
ATOM 3295 N N . TYR A 1 459 ? -22.289 -7.683 34.673 1.00 97.44 459 TYR A N 1
ATOM 3296 C CA . TYR A 1 459 ? -22.016 -7.486 36.096 1.00 97.44 459 TYR A CA 1
ATOM 3297 C C . TYR A 1 459 ? -23.001 -8.295 36.941 1.00 97.44 459 TYR A C 1
ATOM 3299 O O . TYR A 1 459 ? -24.172 -8.404 36.597 1.00 97.44 459 TYR A O 1
ATOM 3307 N N . THR A 1 460 ? -22.552 -8.888 38.049 1.00 97.12 460 THR A N 1
ATOM 3308 C CA . THR A 1 460 ? -23.434 -9.669 38.933 1.00 97.12 460 THR A CA 1
ATOM 3309 C C . THR A 1 460 ? -23.732 -8.900 40.209 1.00 97.12 460 THR A C 1
ATOM 3311 O O . THR A 1 460 ? -22.813 -8.509 40.927 1.00 97.12 460 THR A O 1
ATOM 3314 N N . ILE A 1 461 ? -25.014 -8.747 40.536 1.00 96.38 461 ILE A N 1
ATOM 3315 C CA . ILE A 1 461 ? -25.468 -8.130 41.783 1.00 96.38 461 ILE A CA 1
ATOM 3316 C C . ILE A 1 461 ? -26.279 -9.116 42.617 1.00 96.38 461 ILE A C 1
ATOM 3318 O O . ILE A 1 461 ? -27.007 -9.948 42.086 1.00 96.38 461 ILE A O 1
ATOM 3322 N N . THR A 1 462 ? -26.144 -9.053 43.943 1.00 97.31 462 THR A N 1
ATOM 3323 C CA . THR A 1 462 ? -26.893 -9.922 44.863 1.00 97.31 462 THR A CA 1
ATOM 3324 C C . THR A 1 462 ? -27.718 -9.095 45.833 1.00 97.31 462 THR A C 1
ATOM 3326 O O . THR A 1 462 ? -27.185 -8.479 46.762 1.00 97.31 462 THR A O 1
ATOM 3329 N N . VAL A 1 463 ? -29.030 -9.150 45.635 1.00 97.94 463 VAL A N 1
ATOM 3330 C CA . VAL A 1 463 ? -30.053 -8.567 46.498 1.00 97.94 463 VAL A CA 1
ATOM 3331 C C . VAL A 1 463 ? -30.437 -9.609 47.537 1.00 97.94 463 VAL A C 1
ATOM 3333 O O . VAL A 1 463 ? -30.886 -10.707 47.217 1.00 97.94 463 VAL A O 1
ATOM 3336 N N . GLN A 1 464 ? -30.225 -9.278 48.798 1.00 97.88 464 GLN A N 1
ATOM 3337 C CA . GLN A 1 464 ? -30.308 -10.198 49.921 1.00 97.88 464 GLN A CA 1
ATOM 3338 C C . GLN A 1 464 ? -31.720 -10.236 50.498 1.00 97.88 464 GLN A C 1
ATOM 3340 O O . GLN A 1 464 ? -32.449 -9.241 50.525 1.00 97.88 464 GLN A O 1
ATOM 3345 N N . THR A 1 465 ? -32.090 -11.388 51.042 1.00 96.88 465 THR A N 1
ATOM 3346 C CA . THR A 1 465 ? -33.198 -11.471 51.992 1.00 96.88 465 THR A CA 1
ATOM 3347 C C . THR A 1 465 ? -32.832 -10.738 53.292 1.00 96.88 465 THR A C 1
ATOM 3349 O O . THR A 1 465 ? -31.647 -10.598 53.620 1.00 96.88 465 THR A O 1
ATOM 3352 N N . PRO A 1 466 ? -33.821 -10.326 54.109 1.00 96.25 466 PRO A N 1
ATOM 3353 C CA . PRO A 1 466 ? -33.545 -9.752 55.425 1.00 96.25 466 PRO A CA 1
ATOM 3354 C C . PRO A 1 466 ? -32.654 -10.633 56.312 1.00 96.25 466 PRO A C 1
ATOM 3356 O O . PRO A 1 466 ? -31.770 -10.124 56.995 1.00 96.25 466 PRO A O 1
ATOM 3359 N N . ALA A 1 467 ? -32.846 -11.955 56.284 1.00 96.00 467 ALA A N 1
ATOM 3360 C CA . ALA A 1 467 ? -32.059 -12.884 57.093 1.00 96.00 467 ALA A CA 1
ATOM 3361 C C . ALA A 1 467 ? -30.582 -12.941 56.660 1.00 96.00 467 ALA A C 1
ATOM 3363 O O . ALA A 1 467 ? -29.701 -12.919 57.523 1.00 96.00 467 ALA A O 1
ATOM 3364 N N . GLU A 1 468 ? -30.312 -12.969 55.350 1.00 96.69 468 GLU A N 1
ATOM 3365 C CA . GLU A 1 468 ? -28.954 -12.960 54.781 1.00 96.69 468 GLU A CA 1
ATOM 3366 C C . GLU A 1 468 ? -28.237 -11.632 55.034 1.00 96.69 468 GLU A C 1
ATOM 3368 O O . GLU A 1 468 ? -27.074 -11.630 55.437 1.00 96.69 468 GLU A O 1
ATOM 3373 N N . ALA A 1 469 ? -28.931 -10.503 54.859 1.00 97.25 469 ALA A N 1
ATOM 3374 C CA . ALA A 1 469 ? -28.383 -9.186 55.172 1.00 97.25 469 ALA A CA 1
ATOM 3375 C C . ALA A 1 469 ? -27.990 -9.092 56.656 1.00 97.25 469 ALA A C 1
ATOM 3377 O O . ALA A 1 469 ? -26.891 -8.651 56.983 1.00 97.25 469 ALA A O 1
ATOM 3378 N N . LEU A 1 470 ? -28.839 -9.586 57.565 1.00 97.75 470 LEU A N 1
ATOM 3379 C CA . LEU A 1 470 ? -28.540 -9.619 59.001 1.00 97.75 470 LEU A CA 1
ATOM 3380 C C . LEU A 1 470 ? -27.365 -10.531 59.353 1.00 97.75 470 LEU A C 1
ATOM 3382 O O . LEU A 1 470 ? -26.596 -10.200 60.254 1.00 97.75 470 LEU A O 1
ATOM 3386 N N . ALA A 1 471 ? -27.198 -11.650 58.646 1.00 95.25 471 ALA A N 1
ATOM 3387 C CA . ALA A 1 471 ? -26.020 -12.498 58.801 1.00 95.25 471 ALA A CA 1
ATOM 3388 C C . ALA A 1 471 ? -24.740 -11.752 58.379 1.00 95.25 471 ALA A C 1
ATOM 3390 O O . ALA A 1 471 ? -23.774 -11.732 59.137 1.00 95.25 471 ALA A O 1
ATOM 3391 N N . LYS A 1 472 ? -24.764 -11.035 57.246 1.00 96.38 472 LYS A N 1
ATOM 3392 C CA . LYS A 1 472 ? -23.634 -10.194 56.811 1.00 96.38 472 LYS A CA 1
ATOM 3393 C C . LYS A 1 472 ? -23.313 -9.072 57.800 1.00 96.38 472 LYS A C 1
ATOM 3395 O O . LYS A 1 472 ? -22.145 -8.810 58.067 1.00 96.38 472 LYS A O 1
ATOM 3400 N N . ILE A 1 473 ? -24.332 -8.425 58.367 1.00 97.25 473 ILE A N 1
ATOM 3401 C CA . ILE A 1 473 ? -24.154 -7.385 59.394 1.00 97.25 473 ILE A CA 1
ATOM 3402 C C . ILE A 1 473 ? -23.518 -7.978 60.659 1.00 97.25 473 ILE A C 1
ATOM 3404 O O . ILE A 1 473 ? -22.595 -7.389 61.220 1.00 97.25 473 ILE A O 1
ATOM 3408 N N . ALA A 1 474 ? -23.971 -9.159 61.088 1.00 96.19 474 ALA A N 1
ATOM 3409 C CA . ALA A 1 474 ? -23.385 -9.892 62.207 1.00 96.19 474 ALA A CA 1
ATOM 3410 C C . ALA A 1 474 ? -21.899 -10.221 61.978 1.00 96.19 474 ALA A C 1
ATOM 3412 O O . ALA A 1 474 ? -21.086 -10.027 62.885 1.00 96.19 474 ALA A O 1
ATOM 3413 N N . ASP A 1 475 ? -21.541 -10.683 60.781 1.00 95.00 475 ASP A N 1
ATOM 3414 C CA . ASP A 1 475 ? -20.157 -11.003 60.422 1.00 95.00 475 ASP A CA 1
ATOM 3415 C C . ASP A 1 475 ? -19.280 -9.744 60.363 1.00 95.00 475 ASP A C 1
ATOM 3417 O O . ASP A 1 475 ? -18.162 -9.739 60.889 1.00 95.00 475 ASP A O 1
ATOM 3421 N N . PHE A 1 476 ? -19.810 -8.643 59.816 1.00 93.94 476 PHE A N 1
ATOM 3422 C CA . PHE A 1 476 ? -19.138 -7.344 59.825 1.00 93.94 476 PHE A CA 1
ATOM 3423 C C . PHE A 1 476 ? -18.868 -6.871 61.260 1.00 93.94 476 PHE A C 1
ATOM 3425 O O . PHE A 1 476 ? -17.721 -6.578 61.596 1.00 93.94 476 PHE A O 1
ATOM 3432 N N . ALA A 1 477 ? -19.870 -6.910 62.145 1.00 93.94 477 ALA A N 1
ATOM 3433 C CA . ALA A 1 477 ? -19.702 -6.564 63.558 1.00 93.94 477 ALA A CA 1
ATOM 3434 C C . ALA A 1 477 ? -18.670 -7.463 64.272 1.00 93.94 477 ALA A C 1
ATOM 3436 O O . ALA A 1 477 ? -17.873 -6.987 65.081 1.00 93.94 477 ALA A O 1
ATOM 3437 N N . ALA A 1 478 ? -18.634 -8.762 63.958 1.00 93.31 478 ALA A N 1
ATOM 3438 C CA . ALA A 1 478 ? -17.657 -9.692 64.529 1.00 93.31 478 ALA A CA 1
ATOM 3439 C C . ALA A 1 478 ? -16.206 -9.369 64.106 1.00 93.31 478 ALA A C 1
ATOM 3441 O O . ALA A 1 478 ? -15.267 -9.568 64.891 1.00 93.31 478 ALA A O 1
ATOM 3442 N N . SER A 1 479 ? -16.031 -8.843 62.889 1.00 93.44 479 SER A N 1
ATOM 3443 C CA . SER A 1 479 ? -14.735 -8.478 62.300 1.00 93.44 479 SER A CA 1
ATOM 3444 C C . SER A 1 479 ? -14.098 -7.223 62.909 1.00 93.44 479 SER A C 1
ATOM 3446 O O . SER A 1 479 ? -12.880 -7.063 62.851 1.00 93.44 479 SER A O 1
ATOM 3448 N N . MET A 1 480 ? -14.884 -6.371 63.572 1.00 91.00 480 MET A N 1
ATOM 3449 C CA . MET A 1 480 ? -14.421 -5.077 64.080 1.00 91.00 480 MET A CA 1
ATOM 3450 C C . MET A 1 480 ? -13.342 -5.225 65.151 1.00 91.00 480 MET A C 1
ATOM 3452 O O . MET A 1 480 ? -13.587 -5.777 66.220 1.00 91.00 480 MET A O 1
ATOM 3456 N N . ALA A 1 481 ? -12.134 -4.723 64.903 1.00 88.06 481 ALA A N 1
ATOM 3457 C CA . ALA A 1 481 ? -11.040 -4.806 65.876 1.00 88.06 481 ALA A CA 1
ATOM 3458 C C . ALA A 1 481 ? -11.248 -3.895 67.101 1.00 88.06 481 ALA A C 1
ATOM 3460 O O . ALA A 1 481 ? -10.701 -4.162 68.168 1.00 88.06 481 ALA A O 1
ATOM 3461 N N . SER A 1 482 ? -12.041 -2.833 66.941 1.00 85.00 482 SER A N 1
ATOM 3462 C CA . SER A 1 482 ? -12.317 -1.812 67.957 1.00 85.00 482 SER A CA 1
ATOM 3463 C C . SER A 1 482 ? -13.189 -2.310 69.112 1.00 85.00 482 SER A C 1
ATOM 3465 O O . SER A 1 482 ? -13.090 -1.770 70.214 1.00 85.00 482 SER A O 1
ATOM 3467 N N . LEU A 1 483 ? -13.988 -3.356 68.892 1.00 90.56 483 LEU A N 1
ATOM 3468 C CA . LEU A 1 483 ? -14.897 -3.919 69.888 1.00 90.56 483 LEU A CA 1
ATOM 3469 C C . LEU A 1 483 ? -14.240 -5.043 70.695 1.00 90.56 483 LEU A C 1
ATOM 3471 O O . LEU A 1 483 ? -13.566 -5.920 70.143 1.00 90.56 483 LEU A O 1
ATOM 3475 N N . ASP A 1 484 ? -14.481 -5.063 72.003 1.00 92.12 484 ASP A N 1
ATOM 3476 C CA . ASP A 1 484 ? -14.081 -6.181 72.850 1.00 92.12 484 ASP A CA 1
ATOM 3477 C C . ASP A 1 484 ? -14.997 -7.410 72.671 1.00 92.12 484 ASP A C 1
ATOM 3479 O O . ASP A 1 484 ? -15.999 -7.404 71.951 1.00 92.12 484 ASP A O 1
ATOM 3483 N N . LYS A 1 485 ? -14.638 -8.525 73.317 1.00 92.06 485 LYS A N 1
ATOM 3484 C CA . LYS A 1 485 ? -15.386 -9.785 73.192 1.00 92.06 485 LYS A CA 1
ATOM 3485 C C . LYS A 1 485 ? -16.832 -9.670 73.692 1.00 92.06 485 LYS A C 1
ATOM 3487 O O . LYS A 1 485 ? -17.713 -10.315 73.126 1.00 92.06 485 LYS A O 1
ATOM 3492 N N . GLY A 1 486 ? -17.075 -8.915 74.760 1.00 92.38 486 GLY A N 1
ATOM 3493 C CA . GLY A 1 486 ? -18.408 -8.712 75.322 1.00 92.38 486 GLY A CA 1
ATOM 3494 C C . GLY A 1 486 ? -19.283 -7.878 74.392 1.00 92.38 486 GLY A C 1
ATOM 3495 O O . GLY A 1 486 ? -20.403 -8.284 74.086 1.00 92.38 486 GLY A O 1
ATOM 3496 N N . GLU A 1 487 ? -18.734 -6.781 73.877 1.00 93.88 487 GLU A N 1
ATOM 3497 C CA . GLU A 1 487 ? -19.398 -5.869 72.939 1.00 93.88 487 GLU A CA 1
ATOM 3498 C C . GLU A 1 487 ? -19.771 -6.586 71.634 1.00 93.88 487 GLU A C 1
ATOM 3500 O O . GLU A 1 487 ? -20.929 -6.552 71.207 1.00 93.88 487 GLU A O 1
ATOM 3505 N N . LYS A 1 488 ? -18.828 -7.348 71.058 1.00 94.12 488 LYS A N 1
ATOM 3506 C CA . LYS A 1 488 ? -19.088 -8.197 69.884 1.00 94.12 488 LYS A CA 1
ATOM 3507 C C . LYS A 1 488 ? -20.207 -9.189 70.141 1.00 94.12 488 LYS A C 1
ATOM 3509 O O . LYS A 1 488 ? -21.127 -9.298 69.338 1.00 94.12 488 LYS A O 1
ATOM 3514 N N . ASN A 1 489 ? -20.144 -9.914 71.257 1.00 93.56 489 ASN A N 1
ATOM 3515 C CA . ASN A 1 489 ? -21.156 -10.912 71.591 1.00 93.56 489 ASN A CA 1
ATOM 3516 C C . ASN A 1 489 ? -22.541 -10.278 71.789 1.00 93.56 489 ASN A C 1
ATOM 3518 O O . ASN A 1 489 ? -23.535 -10.889 71.403 1.00 93.56 489 ASN A O 1
ATOM 3522 N N . GLY A 1 490 ? -22.605 -9.065 72.347 1.00 94.44 490 GLY A N 1
ATOM 3523 C CA . GLY A 1 490 ? -23.842 -8.309 72.535 1.00 94.44 490 GLY A CA 1
ATOM 3524 C C . GLY A 1 490 ? -24.535 -7.969 71.215 1.00 94.44 490 GLY A C 1
ATOM 3525 O O . GLY A 1 490 ? -25.709 -8.304 71.045 1.00 94.44 490 GLY A O 1
ATOM 3526 N N . LEU A 1 491 ? -23.804 -7.372 70.267 1.00 95.00 491 LEU A N 1
ATOM 3527 C CA . LEU A 1 491 ? -24.323 -7.060 68.928 1.00 95.00 491 LEU A CA 1
ATOM 3528 C C . LEU A 1 491 ? -24.649 -8.331 68.137 1.00 95.00 491 LEU A C 1
ATOM 3530 O O . LEU A 1 491 ? -25.724 -8.457 67.551 1.00 95.00 491 LEU A O 1
ATOM 3534 N N . LEU A 1 492 ? -23.749 -9.314 68.169 1.00 95.81 492 LEU A N 1
ATOM 3535 C CA . LEU A 1 492 ? -23.893 -10.573 67.446 1.00 95.81 492 LEU A CA 1
ATOM 3536 C C . LEU A 1 492 ? -25.117 -11.369 67.903 1.00 95.81 492 LEU A C 1
ATOM 3538 O O . LEU A 1 492 ? -25.818 -11.946 67.073 1.00 95.81 492 LEU A O 1
ATOM 3542 N N . ALA A 1 493 ? -25.401 -11.390 69.209 1.00 96.19 493 ALA A N 1
ATOM 3543 C CA . ALA A 1 493 ? -26.600 -12.023 69.743 1.00 96.19 493 ALA A CA 1
ATOM 3544 C C . ALA A 1 493 ? -27.874 -11.376 69.181 1.00 96.19 493 ALA A C 1
ATOM 3546 O O . ALA A 1 493 ? -28.774 -12.097 68.749 1.00 96.19 493 ALA A O 1
ATOM 3547 N N . LYS A 1 494 ? -27.924 -10.038 69.116 1.00 97.50 494 LYS A N 1
ATOM 3548 C CA . LYS A 1 494 ? -29.074 -9.293 68.584 1.00 97.50 494 LYS A CA 1
ATOM 3549 C C . LYS A 1 494 ? -29.250 -9.512 67.083 1.00 97.50 494 LYS A C 1
ATOM 3551 O O . LYS A 1 494 ? -30.336 -9.893 66.654 1.00 97.50 494 LYS A O 1
ATOM 3556 N N . PHE A 1 495 ? -28.189 -9.380 66.285 1.00 97.75 495 PHE A N 1
ATOM 3557 C CA . PHE A 1 495 ? -28.270 -9.604 64.837 1.00 97.75 495 PHE A CA 1
ATOM 3558 C C . PHE A 1 495 ? -28.607 -11.052 64.475 1.00 97.75 495 PHE A C 1
ATOM 3560 O O . PHE A 1 495 ? -29.415 -11.282 63.577 1.00 97.75 495 PHE A O 1
ATOM 3567 N N . ARG A 1 496 ? -28.073 -12.046 65.199 1.00 95.81 496 ARG A N 1
ATOM 3568 C CA . ARG A 1 496 ? -28.440 -13.458 64.990 1.00 95.81 496 ARG A CA 1
ATOM 3569 C C . ARG A 1 496 ? -29.880 -13.748 65.406 1.00 95.81 496 ARG A C 1
ATOM 3571 O O . ARG A 1 496 ? -30.572 -14.472 64.695 1.00 95.81 496 ARG A O 1
ATOM 3578 N N . ALA A 1 497 ? -30.352 -13.176 66.515 1.00 96.12 497 ALA A N 1
ATOM 3579 C CA . ALA A 1 497 ? -31.747 -13.303 66.937 1.00 96.12 497 ALA A CA 1
ATOM 3580 C C . ALA A 1 497 ? -32.709 -12.632 65.940 1.00 96.12 497 ALA A C 1
ATOM 3582 O O . ALA A 1 497 ? -33.753 -13.206 65.612 1.00 96.12 497 ALA A O 1
ATOM 3583 N N . ALA A 1 498 ? -32.335 -11.460 65.417 1.00 97.44 498 ALA A N 1
ATOM 3584 C CA . ALA A 1 498 ? -33.050 -10.773 64.347 1.00 97.44 498 ALA A CA 1
ATOM 3585 C C . ALA A 1 498 ? -33.080 -11.631 63.075 1.00 97.44 498 ALA A C 1
ATOM 3587 O O . ALA A 1 498 ? -34.154 -11.884 62.544 1.00 97.44 498 ALA A O 1
ATOM 3588 N N . SER A 1 499 ? -31.927 -12.148 62.632 1.00 97.19 499 SER A N 1
ATOM 3589 C CA . SER A 1 499 ? -31.807 -12.992 61.434 1.00 97.19 499 SER A CA 1
ATOM 3590 C C . SER A 1 499 ? -32.677 -14.245 61.547 1.00 97.19 499 SER A C 1
ATOM 3592 O O . SER A 1 499 ? -33.472 -14.533 60.654 1.00 97.19 499 SER A O 1
ATOM 3594 N N . ALA A 1 500 ? -32.619 -14.942 62.687 1.00 94.94 500 ALA A N 1
ATOM 3595 C CA . ALA A 1 500 ? -33.436 -16.126 62.936 1.00 94.94 500 ALA A CA 1
ATOM 3596 C C . ALA A 1 500 ? -34.941 -15.813 62.938 1.00 94.94 500 ALA A C 1
ATOM 3598 O O . ALA A 1 500 ? -35.735 -16.630 62.478 1.00 94.94 500 ALA A O 1
ATOM 3599 N N . SER A 1 501 ? -35.347 -14.656 63.468 1.00 95.44 501 SER A N 1
ATOM 3600 C CA . SER A 1 501 ? -36.755 -14.234 63.486 1.00 95.44 501 SER A CA 1
ATOM 3601 C C . SER A 1 501 ? -37.236 -13.821 62.094 1.00 95.44 501 SER A C 1
ATOM 3603 O O . SER A 1 501 ? -38.301 -14.265 61.667 1.00 95.44 501 SER A O 1
ATOM 3605 N N . ALA A 1 502 ? -36.406 -13.099 61.338 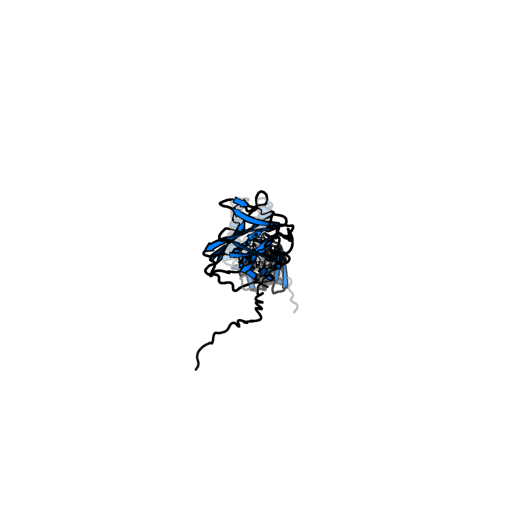1.00 94.62 502 ALA A N 1
ATOM 3606 C CA . ALA A 1 502 ? -36.670 -12.719 59.9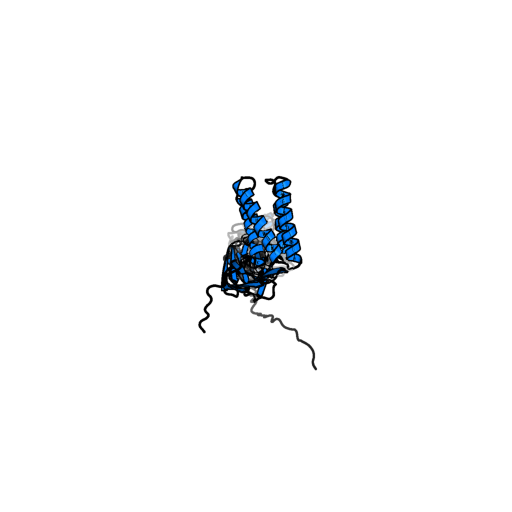55 1.00 94.62 502 ALA A CA 1
ATOM 3607 C C . ALA A 1 502 ? -36.797 -13.944 59.038 1.00 94.62 502 ALA A C 1
ATOM 3609 O O . ALA A 1 502 ? -37.701 -13.993 58.208 1.00 94.62 502 ALA A O 1
ATOM 3610 N N . ALA A 1 503 ? -35.955 -14.966 59.234 1.00 94.50 503 ALA A N 1
ATOM 3611 C CA . ALA A 1 503 ? -36.024 -16.231 58.499 1.00 94.50 503 ALA A CA 1
ATOM 3612 C C . ALA A 1 503 ? -37.338 -16.999 58.736 1.00 94.50 503 ALA A C 1
ATOM 3614 O O . ALA A 1 503 ? -37.764 -17.771 57.881 1.00 94.50 503 ALA A O 1
ATOM 3615 N N . ARG A 1 504 ? -38.001 -16.780 59.880 1.00 94.94 504 ARG A N 1
ATOM 3616 C CA . ARG A 1 504 ? -39.328 -17.343 60.187 1.00 94.94 504 ARG A CA 1
ATOM 3617 C C . ARG A 1 504 ? -40.490 -16.421 59.793 1.00 94.94 504 ARG A C 1
ATOM 3619 O O . ARG A 1 504 ? -41.636 -16.781 60.035 1.00 94.94 504 ARG A O 1
ATOM 3626 N N . GLY A 1 505 ? -40.213 -15.239 59.236 1.00 92.19 505 GLY A N 1
ATOM 3627 C CA . GLY A 1 505 ? -41.223 -14.221 58.925 1.00 92.19 505 GLY A CA 1
ATOM 3628 C C . GLY A 1 505 ? -41.774 -13.471 60.146 1.00 92.19 505 GLY A C 1
ATOM 3629 O O . GLY A 1 505 ? -42.768 -12.759 60.027 1.00 92.19 505 GLY A O 1
ATOM 3630 N N . ASP A 1 506 ? -41.149 -13.600 61.321 1.00 94.50 506 ASP A N 1
ATOM 3631 C CA . ASP A 1 506 ? -41.536 -12.858 62.526 1.00 94.50 506 ASP A CA 1
ATOM 3632 C C . ASP A 1 506 ? -40.857 -11.483 62.537 1.00 94.50 506 ASP A C 1
ATOM 3634 O O . ASP A 1 506 ? -39.833 -11.248 63.196 1.00 94.50 506 ASP A O 1
ATOM 3638 N N . TYR A 1 507 ? -41.408 -10.563 61.745 1.00 94.00 507 TYR A N 1
ATOM 3639 C CA . TYR A 1 507 ? -40.846 -9.223 61.619 1.00 94.00 507 TYR A CA 1
ATOM 3640 C C . TYR A 1 507 ? -41.025 -8.385 62.883 1.00 94.00 507 TYR A C 1
ATOM 3642 O O . TYR A 1 507 ? -40.136 -7.604 63.185 1.00 94.00 507 TYR A O 1
ATOM 3650 N N . ASN A 1 508 ? -42.053 -8.609 63.706 1.00 93.12 508 ASN A N 1
ATOM 3651 C CA . ASN A 1 508 ? -42.185 -7.901 64.987 1.00 93.12 508 ASN A CA 1
ATOM 3652 C C . ASN A 1 508 ? -41.021 -8.226 65.936 1.00 93.12 508 ASN A C 1
ATOM 3654 O O . ASN A 1 508 ? -40.411 -7.314 66.500 1.00 93.12 508 ASN A O 1
ATOM 3658 N N . ALA A 1 509 ? -40.680 -9.512 66.085 1.00 94.81 509 ALA A N 1
ATOM 3659 C CA . ALA A 1 509 ? -39.513 -9.914 66.867 1.00 94.81 509 ALA A CA 1
ATOM 3660 C C . ALA A 1 509 ? -38.208 -9.410 66.233 1.00 94.81 509 ALA A C 1
ATOM 3662 O O . ALA A 1 509 ? -37.306 -8.976 66.949 1.00 94.81 509 ALA A O 1
ATOM 3663 N N . THR A 1 510 ? -38.127 -9.414 64.898 1.00 96.44 510 THR A N 1
ATOM 3664 C CA . THR A 1 510 ? -36.987 -8.850 64.161 1.00 96.44 510 THR A CA 1
ATOM 3665 C C . THR A 1 510 ? -36.791 -7.374 64.508 1.00 96.44 510 THR A C 1
ATOM 3667 O O . THR A 1 510 ? -35.697 -6.996 64.913 1.00 96.44 510 THR A O 1
ATOM 3670 N N . CYS A 1 511 ? -37.845 -6.558 64.444 1.00 95.69 511 CYS A N 1
ATOM 3671 C CA . CYS A 1 511 ? -37.801 -5.132 64.759 1.00 95.69 511 CYS A CA 1
ATOM 3672 C C . CYS A 1 511 ? -37.322 -4.860 66.182 1.00 95.69 511 CYS A C 1
ATOM 3674 O O . CYS A 1 511 ? -36.418 -4.055 66.368 1.00 95.69 511 CYS A O 1
ATOM 3676 N N . GLY A 1 512 ? -37.838 -5.595 67.173 1.00 95.94 512 GLY A N 1
ATOM 3677 C CA . GLY A 1 512 ? -37.388 -5.434 68.558 1.00 95.94 512 GLY A CA 1
ATOM 3678 C C . GLY A 1 512 ? -35.895 -5.733 68.749 1.00 95.94 512 GLY A C 1
ATOM 3679 O O . GLY A 1 512 ? -35.223 -5.059 69.528 1.00 95.94 512 GLY A O 1
ATOM 3680 N N . GLN A 1 513 ? -35.352 -6.716 68.020 1.00 97.38 513 GLN A N 1
ATOM 3681 C CA . GLN A 1 513 ? -33.914 -7.008 68.038 1.00 97.38 513 GLN A CA 1
ATOM 3682 C C . GLN A 1 513 ? -33.095 -5.942 67.306 1.00 97.38 513 GLN A C 1
ATOM 3684 O O . GLN A 1 513 ? -32.004 -5.598 67.761 1.00 97.38 513 GLN A O 1
ATOM 3689 N N . LEU A 1 514 ? -33.620 -5.409 66.200 1.00 97.06 514 LEU A N 1
ATOM 3690 C CA . LEU A 1 514 ? -32.996 -4.318 65.463 1.00 97.06 514 LEU A CA 1
ATOM 3691 C C . LEU A 1 514 ? -32.922 -3.060 66.333 1.00 97.06 514 LEU A C 1
ATOM 3693 O O . LEU A 1 514 ? -31.821 -2.571 66.558 1.00 97.06 514 LEU A O 1
ATOM 3697 N N . ASP A 1 515 ? -34.029 -2.592 66.907 1.00 96.06 515 ASP A N 1
ATOM 3698 C CA . ASP A 1 515 ? -34.052 -1.410 67.784 1.00 96.06 515 ASP A CA 1
ATOM 3699 C C . ASP A 1 515 ? -33.048 -1.532 68.940 1.00 96.06 515 ASP A C 1
ATOM 3701 O O . ASP A 1 515 ? -32.305 -0.597 69.248 1.00 96.06 515 ASP A O 1
ATOM 3705 N N . ALA A 1 516 ? -32.966 -2.719 69.549 1.00 95.75 516 ALA A N 1
ATOM 3706 C CA . ALA A 1 516 ? -31.978 -3.003 70.582 1.00 95.75 516 ALA A CA 1
ATOM 3707 C C . ALA A 1 516 ? -30.534 -2.934 70.051 1.00 95.75 516 ALA A C 1
ATOM 3709 O O . ALA A 1 516 ? -29.646 -2.485 70.771 1.00 95.75 516 ALA A O 1
ATOM 3710 N N . ALA A 1 517 ? -30.280 -3.372 68.815 1.00 96.69 517 ALA A N 1
ATOM 3711 C CA . ALA A 1 517 ? -28.957 -3.294 68.198 1.00 96.69 517 ALA A CA 1
ATOM 3712 C C . ALA A 1 517 ? -28.573 -1.845 67.861 1.00 96.69 517 ALA A C 1
ATOM 3714 O O . ALA A 1 517 ? -27.430 -1.464 68.088 1.00 96.69 517 ALA A O 1
ATOM 3715 N N . MET A 1 518 ? -29.519 -1.019 67.402 1.00 96.31 518 MET A N 1
ATOM 3716 C CA . MET A 1 518 ? -29.287 0.413 67.154 1.00 96.31 518 MET A CA 1
ATOM 3717 C C . MET A 1 518 ? -28.914 1.160 68.428 1.00 96.31 518 MET A C 1
ATOM 3719 O O . MET A 1 518 ? -27.964 1.940 68.412 1.00 96.31 518 MET A O 1
ATOM 3723 N N . ASN A 1 519 ? -29.614 0.889 69.532 1.00 95.88 519 ASN A N 1
ATOM 3724 C CA . ASN A 1 519 ? -29.294 1.485 70.829 1.00 95.88 519 ASN A CA 1
ATOM 3725 C C . ASN A 1 519 ? -27.874 1.114 71.290 1.00 95.88 519 ASN A C 1
ATOM 3727 O O . ASN A 1 519 ? -27.144 1.970 71.790 1.00 95.88 519 ASN A O 1
ATOM 3731 N N . ASP A 1 520 ? -27.464 -0.141 71.086 1.00 95.50 520 ASP A N 1
ATOM 3732 C CA . ASP A 1 520 ? -26.101 -0.590 71.379 1.00 95.50 520 ASP A CA 1
ATOM 3733 C C . ASP A 1 520 ? -25.064 0.097 70.475 1.00 95.50 520 ASP A C 1
ATOM 3735 O O . ASP A 1 520 ? -24.054 0.582 70.981 1.00 95.50 520 ASP A O 1
ATOM 3739 N N . ILE A 1 521 ? -25.306 0.182 69.159 1.00 95.81 521 ILE A N 1
ATOM 3740 C CA . ILE A 1 521 ? -24.417 0.877 68.208 1.00 95.81 521 ILE A CA 1
ATOM 3741 C C . ILE A 1 521 ? -24.236 2.342 68.620 1.00 95.81 521 ILE A C 1
ATOM 3743 O O . ILE A 1 521 ? -23.110 2.838 68.667 1.00 95.81 521 ILE A O 1
ATOM 3747 N N . GLU A 1 522 ? -25.327 3.033 68.955 1.00 95.31 522 GLU A N 1
ATOM 3748 C CA . GLU A 1 522 ? -25.286 4.431 69.382 1.00 95.31 522 GLU A CA 1
ATOM 3749 C C . GLU A 1 522 ? -24.517 4.598 70.701 1.00 95.31 522 GLU A C 1
ATOM 3751 O O . GLU A 1 522 ? -23.700 5.513 70.832 1.00 95.31 522 GLU A O 1
ATOM 3756 N N . ALA A 1 523 ? -24.726 3.703 71.672 1.00 94.94 523 ALA A N 1
ATOM 3757 C CA . ALA A 1 523 ? -24.006 3.726 72.942 1.00 94.94 523 ALA A CA 1
ATOM 3758 C C . ALA A 1 523 ? -22.497 3.486 72.758 1.00 94.94 523 ALA A C 1
ATOM 3760 O O . ALA A 1 523 ? -21.688 4.220 73.332 1.00 94.94 523 ALA A O 1
ATOM 3761 N N . LEU A 1 524 ? -22.128 2.504 71.929 1.00 94.62 524 LEU A N 1
ATOM 3762 C CA . LEU A 1 524 ? -20.738 2.174 71.596 1.00 94.62 524 LEU A CA 1
ATOM 3763 C C . LEU A 1 524 ? -20.054 3.279 70.781 1.00 94.62 524 LEU A C 1
ATOM 3765 O O . LEU A 1 524 ? -18.854 3.506 70.910 1.00 94.62 524 LEU A O 1
ATOM 3769 N N . SER A 1 525 ? -20.799 4.005 69.950 1.00 95.06 525 SER A N 1
ATOM 3770 C CA . SER A 1 525 ? -20.263 5.176 69.258 1.00 95.06 525 SER A CA 1
ATOM 3771 C C . SER A 1 525 ? -20.015 6.332 70.235 1.00 95.06 525 SER A C 1
ATOM 3773 O O . SER A 1 525 ? -18.924 6.902 70.271 1.00 95.06 525 SER A O 1
ATOM 3775 N N . LYS A 1 526 ? -20.987 6.639 71.108 1.00 94.19 526 LYS A N 1
ATOM 3776 C CA . LYS A 1 526 ? -20.897 7.746 72.080 1.00 94.19 526 LYS A CA 1
ATOM 3777 C C . LYS A 1 526 ? -19.780 7.579 73.105 1.00 94.19 526 LYS A C 1
ATOM 3779 O O . LYS A 1 526 ? -19.211 8.574 73.545 1.00 94.19 526 LYS A O 1
ATOM 3784 N N . ASN A 1 527 ? -19.477 6.349 73.512 1.00 91.81 527 ASN A N 1
ATOM 3785 C CA . ASN A 1 527 ? -18.401 6.071 74.465 1.00 91.81 527 ASN A CA 1
ATOM 3786 C C . ASN A 1 527 ? -17.028 5.862 73.786 1.00 91.81 527 ASN A C 1
ATOM 3788 O O . ASN A 1 527 ? -16.063 5.522 74.470 1.00 91.81 527 ASN A O 1
ATOM 3792 N N . GLY A 1 528 ? -16.933 6.075 72.466 1.00 91.31 528 GLY A N 1
ATOM 3793 C CA . GLY A 1 528 ? -15.693 5.984 71.692 1.00 91.31 528 GLY A CA 1
ATOM 3794 C C . GLY A 1 528 ? -15.200 4.559 71.431 1.00 91.31 528 GLY A C 1
ATOM 3795 O O . GLY A 1 528 ? -14.067 4.385 70.984 1.00 91.31 528 GLY A O 1
ATOM 3796 N N . ARG A 1 529 ? -16.014 3.535 71.719 1.00 91.81 529 ARG A N 1
ATOM 3797 C CA . ARG A 1 529 ? -15.670 2.120 71.498 1.00 91.81 529 ARG A CA 1
ATOM 3798 C C . ARG A 1 529 ? -15.835 1.703 70.041 1.00 91.81 529 ARG A C 1
ATOM 3800 O O . ARG A 1 529 ? -15.119 0.816 69.588 1.00 91.81 529 ARG A O 1
ATOM 3807 N N . LEU A 1 530 ? -16.742 2.357 69.322 1.00 92.50 530 LEU A N 1
ATOM 3808 C CA . LEU A 1 530 ? -16.992 2.188 67.896 1.00 92.50 530 LEU A CA 1
ATOM 3809 C C . LEU A 1 530 ? -16.672 3.498 67.166 1.00 92.50 530 LEU A C 1
ATOM 3811 O O . LEU A 1 530 ? -17.107 4.567 67.598 1.00 92.50 530 LEU A O 1
ATOM 3815 N N . SER A 1 531 ? -15.911 3.426 66.071 1.00 91.50 531 SER A N 1
ATOM 3816 C CA . SER A 1 531 ? -15.585 4.618 65.279 1.00 91.50 531 SER A CA 1
ATOM 3817 C C . SER A 1 531 ? -16.854 5.224 64.664 1.00 91.50 531 SER A C 1
ATOM 3819 O O . SER A 1 531 ? -17.857 4.531 64.482 1.00 91.50 531 SER A O 1
ATOM 3821 N N . ALA A 1 532 ? -16.829 6.521 64.341 1.00 90.69 532 ALA A N 1
ATOM 3822 C CA . ALA A 1 532 ? -17.968 7.172 63.691 1.00 90.69 532 ALA A CA 1
ATOM 3823 C C . ALA A 1 532 ? -18.312 6.510 62.343 1.00 90.69 532 ALA A C 1
ATOM 3825 O O . ALA A 1 532 ? -19.489 6.326 62.037 1.00 90.69 532 ALA A O 1
ATOM 3826 N N . ASP A 1 533 ? -17.293 6.089 61.589 1.00 91.38 533 ASP A N 1
ATOM 3827 C CA . ASP A 1 533 ? -17.457 5.429 60.292 1.00 91.38 533 ASP A CA 1
ATOM 3828 C C . ASP A 1 533 ? -18.044 4.020 60.439 1.00 91.38 533 ASP A C 1
ATOM 3830 O O . ASP A 1 533 ? -18.998 3.677 59.742 1.00 91.38 533 ASP A O 1
ATOM 3834 N N . ASP A 1 534 ? -17.556 3.224 61.397 1.00 92.62 534 ASP A N 1
ATOM 3835 C CA . ASP A 1 534 ? -18.097 1.884 61.665 1.00 92.62 534 ASP A CA 1
ATOM 3836 C C . ASP A 1 534 ? -19.534 1.949 62.200 1.00 92.62 534 ASP A C 1
ATOM 3838 O O . ASP A 1 534 ? -20.386 1.143 61.816 1.00 92.62 534 ASP A O 1
ATOM 3842 N N . ALA A 1 535 ? -19.822 2.921 63.074 1.00 93.44 535 ALA A N 1
ATOM 3843 C CA . ALA A 1 535 ? -21.163 3.166 63.597 1.00 93.44 535 ALA A CA 1
ATOM 3844 C C . ALA A 1 535 ? -22.127 3.588 62.485 1.00 93.44 535 ALA A C 1
ATOM 3846 O O . ALA A 1 535 ? -23.256 3.094 62.436 1.00 93.44 535 ALA A O 1
ATOM 3847 N N . LYS A 1 536 ? -21.675 4.447 61.562 1.00 92.88 536 LYS A N 1
ATOM 3848 C CA . LYS A 1 536 ? -22.435 4.831 60.370 1.00 92.88 536 LYS A CA 1
ATOM 3849 C C . LYS A 1 536 ? -22.692 3.621 59.473 1.00 92.88 536 LYS A C 1
ATOM 3851 O O . LYS A 1 536 ? -23.847 3.372 59.145 1.00 92.88 536 LYS A O 1
ATOM 3856 N N . ALA A 1 537 ? -21.666 2.835 59.145 1.00 93.81 537 ALA A N 1
ATOM 3857 C CA . ALA A 1 537 ? -21.799 1.657 58.288 1.00 93.81 537 ALA A CA 1
ATOM 3858 C C . ALA A 1 537 ? -22.773 0.620 58.875 1.00 93.81 537 ALA A C 1
ATOM 3860 O O . ALA A 1 537 ? -23.706 0.187 58.192 1.00 93.81 537 ALA A O 1
ATOM 3861 N N . LEU A 1 538 ? -22.607 0.251 60.155 1.00 94.81 538 LEU A N 1
ATOM 3862 C CA . LEU A 1 538 ? -23.527 -0.658 60.851 1.00 94.81 538 LEU A CA 1
ATOM 3863 C C . LEU A 1 538 ? -24.939 -0.081 60.944 1.00 94.81 538 LEU A C 1
ATOM 3865 O O . LEU A 1 538 ? -25.912 -0.802 60.713 1.00 94.81 538 LEU A O 1
ATOM 3869 N N . GLY A 1 539 ? -25.061 1.204 61.274 1.00 94.50 539 GLY A N 1
ATOM 3870 C CA . GLY A 1 539 ? -26.340 1.893 61.373 1.00 94.50 539 GLY A CA 1
ATOM 3871 C C . GLY A 1 539 ? -27.089 1.894 60.042 1.00 94.50 539 GLY A C 1
ATOM 3872 O O . GLY A 1 539 ? -28.251 1.501 60.000 1.00 94.50 539 GLY A O 1
ATOM 3873 N N . GLU A 1 540 ? -26.430 2.265 58.944 1.00 94.75 540 GLU A N 1
ATOM 3874 C CA . GLU A 1 540 ? -27.016 2.302 57.598 1.00 94.75 540 GLU A CA 1
ATOM 3875 C C . GLU A 1 540 ? -27.467 0.916 57.131 1.00 94.75 540 GLU A C 1
ATOM 3877 O O . GLU A 1 540 ? -28.587 0.773 56.632 1.00 94.75 540 GLU A O 1
ATOM 3882 N N . ALA A 1 541 ? -26.645 -0.115 57.349 1.00 96.62 541 ALA A N 1
ATOM 3883 C CA . ALA A 1 541 ? -26.999 -1.495 57.022 1.00 96.62 541 ALA A CA 1
ATOM 3884 C C . ALA A 1 541 ? -28.171 -2.011 57.860 1.00 96.62 541 ALA A C 1
ATOM 3886 O O . ALA A 1 541 ? -29.100 -2.629 57.336 1.00 96.62 541 ALA A O 1
ATOM 3887 N N . THR A 1 542 ? -28.180 -1.711 59.157 1.00 96.06 542 THR A N 1
ATOM 3888 C CA . THR A 1 542 ? -29.268 -2.155 60.027 1.00 96.06 542 THR A CA 1
ATOM 3889 C C . THR A 1 542 ? -30.570 -1.415 59.715 1.00 96.06 542 THR A C 1
ATOM 3891 O O . THR A 1 542 ? -31.632 -2.036 59.657 1.00 96.06 542 THR A O 1
ATOM 3894 N N . TRP A 1 543 ? -30.501 -0.117 59.406 1.00 94.31 543 TRP A N 1
ATOM 3895 C CA . TRP A 1 543 ? -31.646 0.659 58.930 1.00 94.31 543 TRP A CA 1
ATOM 3896 C C . TRP A 1 543 ? -32.178 0.174 57.581 1.00 94.31 543 TRP A C 1
ATOM 3898 O O . TRP A 1 543 ? -33.391 0.216 57.364 1.00 94.31 543 TRP A O 1
ATOM 3908 N N . ALA A 1 544 ? -31.311 -0.298 56.682 1.00 94.50 544 ALA A N 1
ATOM 3909 C CA . ALA A 1 544 ? -31.739 -0.905 55.425 1.00 94.50 544 ALA A CA 1
ATOM 3910 C C . ALA A 1 544 ? -32.633 -2.126 55.683 1.00 94.50 544 ALA A C 1
ATOM 3912 O O . ALA A 1 544 ? -33.741 -2.197 55.148 1.00 94.50 544 ALA A O 1
ATOM 3913 N N . VAL A 1 545 ? -32.217 -3.028 56.581 1.00 96.06 545 VAL A N 1
ATOM 3914 C CA . VAL A 1 545 ? -33.044 -4.179 56.977 1.00 96.06 545 VAL A CA 1
ATOM 3915 C C . VAL A 1 545 ? -34.319 -3.724 57.684 1.00 96.06 545 VAL A C 1
ATOM 3917 O O . VAL A 1 545 ? -35.404 -4.187 57.342 1.00 96.06 545 VAL A O 1
ATOM 3920 N N . HIS A 1 546 ? -34.210 -2.788 58.630 1.00 94.31 546 HIS A N 1
ATOM 3921 C CA . HIS A 1 546 ? -35.339 -2.251 59.393 1.00 94.31 546 HIS A CA 1
ATOM 3922 C C . HIS A 1 546 ? -36.447 -1.696 58.482 1.00 94.31 546 HIS A C 1
ATOM 3924 O O . HIS A 1 546 ? -37.633 -1.940 58.720 1.00 94.31 546 HIS A O 1
ATOM 3930 N N . ARG A 1 547 ? -36.075 -0.970 57.416 1.00 92.00 547 ARG A N 1
ATOM 3931 C CA . ARG A 1 547 ? -37.022 -0.493 56.395 1.00 92.00 547 ARG A CA 1
ATOM 3932 C C . ARG A 1 547 ? -37.597 -1.644 55.573 1.00 92.00 547 ARG A C 1
ATOM 3934 O O . ARG A 1 547 ? -38.809 -1.691 55.394 1.00 92.00 547 ARG A O 1
ATOM 3941 N N . ALA A 1 548 ? -36.760 -2.581 55.129 1.00 92.56 548 ALA A N 1
ATOM 3942 C CA . ALA A 1 548 ? -37.187 -3.707 54.300 1.00 92.56 548 ALA A CA 1
ATOM 3943 C C . ALA A 1 548 ? -38.208 -4.628 54.994 1.00 92.56 548 ALA A C 1
ATOM 3945 O O . ALA A 1 548 ? -39.089 -5.168 54.333 1.00 92.56 548 ALA A O 1
ATOM 3946 N N . VAL A 1 549 ? -38.122 -4.792 56.320 1.00 93.31 549 VAL A N 1
ATOM 3947 C CA . VAL A 1 549 ? -39.085 -5.594 57.104 1.00 93.31 549 VAL A CA 1
ATOM 3948 C C . VAL A 1 549 ? -40.243 -4.774 57.696 1.00 93.31 549 VAL A C 1
ATOM 3950 O O . VAL A 1 549 ? -41.075 -5.321 58.417 1.00 93.31 549 VAL A O 1
ATOM 3953 N N . GLY A 1 550 ? -40.323 -3.471 57.400 1.00 90.12 550 GLY A N 1
ATOM 3954 C CA . GLY A 1 550 ? -41.458 -2.625 57.784 1.00 90.12 550 GLY A CA 1
ATOM 3955 C C . GLY A 1 550 ? -41.530 -2.254 59.269 1.00 90.12 550 GLY A C 1
ATOM 3956 O O . GLY A 1 550 ? -42.618 -2.017 59.790 1.00 90.12 550 GLY A O 1
ATOM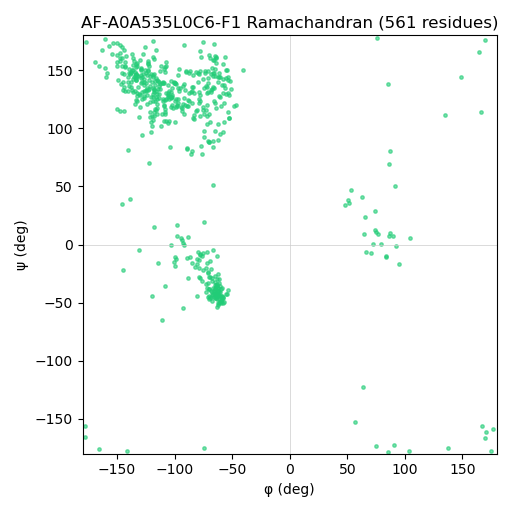 3957 N N . CYS A 1 551 ? -40.395 -2.181 59.969 1.00 87.56 551 CYS A N 1
ATOM 3958 C CA . CYS A 1 551 ? -40.368 -1.881 61.404 1.00 87.56 551 CYS A CA 1
ATOM 3959 C C . CYS A 1 551 ? -40.814 -0.453 61.746 1.00 87.56 551 CYS A C 1
ATOM 3961 O O . CYS A 1 551 ? -41.403 -0.202 62.800 1.00 87.56 551 CYS A O 1
ATOM 3963 N N . THR A 1 552 ? -40.608 0.498 60.833 1.00 70.88 552 THR A N 1
ATOM 3964 C CA . THR A 1 552 ? -41.253 1.805 60.938 1.00 70.88 552 THR A CA 1
ATOM 3965 C C . THR A 1 552 ? -42.735 1.638 60.630 1.00 70.88 552 THR A C 1
ATOM 3967 O O . THR A 1 552 ? -43.104 1.446 59.470 1.00 70.88 552 THR A O 1
ATOM 3970 N N . LYS A 1 553 ? -43.607 1.783 61.636 1.00 54.00 553 LYS A N 1
ATOM 3971 C CA . LYS A 1 553 ? -45.022 2.076 61.377 1.00 54.00 553 LYS A CA 1
ATOM 3972 C C . LYS A 1 553 ? -45.085 3.427 60.674 1.00 54.00 553 LYS A C 1
ATOM 3974 O O . LYS A 1 553 ? -45.171 4.465 61.327 1.00 54.00 553 LYS A O 1
ATOM 3979 N N . VAL A 1 554 ? -45.030 3.431 59.347 1.00 40.94 554 VAL A N 1
ATOM 3980 C CA . VAL A 1 554 ? -45.426 4.603 58.579 1.00 40.94 554 VAL A CA 1
ATOM 3981 C C . VAL A 1 554 ? -46.904 4.790 58.899 1.00 40.94 554 VAL A C 1
ATOM 3983 O O . VAL A 1 554 ? -47.759 4.037 58.436 1.00 40.94 554 VAL A O 1
ATOM 3986 N N . LYS A 1 555 ? -47.228 5.771 59.748 1.00 34.34 555 LYS A N 1
ATOM 3987 C CA . LYS A 1 555 ? -48.546 6.392 59.670 1.00 34.34 555 LYS A CA 1
ATOM 3988 C C . LYS A 1 555 ? -48.629 6.916 58.243 1.00 34.34 555 LYS A C 1
ATOM 3990 O O . LYS A 1 555 ? -47.954 7.888 57.920 1.00 34.34 555 LYS A O 1
ATOM 3995 N N . VAL A 1 556 ? -49.402 6.243 57.398 1.00 37.38 556 VAL A N 1
ATOM 3996 C CA . VAL A 1 556 ? -49.752 6.734 56.066 1.00 37.38 556 VAL A CA 1
ATOM 3997 C C . VAL A 1 556 ? -50.630 7.967 56.278 1.00 37.38 556 VAL A C 1
ATOM 3999 O O . VAL A 1 556 ? -51.848 7.884 56.381 1.00 37.38 556 VAL A O 1
ATOM 4002 N N . GLY A 1 557 ? -49.987 9.111 56.478 1.00 37.28 557 GLY A N 1
ATOM 4003 C CA . GLY A 1 557 ? -50.592 10.423 56.379 1.00 37.28 557 GLY A CA 1
ATOM 4004 C C . GLY A 1 557 ? -50.153 11.007 55.049 1.00 37.28 557 GLY A C 1
ATOM 4005 O O . GLY A 1 557 ? -48.961 11.227 54.868 1.00 37.28 557 GLY A O 1
ATOM 4006 N N . TRP A 1 558 ? -51.132 11.272 54.182 1.00 33.53 558 TRP A N 1
ATOM 4007 C CA . TRP A 1 558 ? -51.037 11.997 52.907 1.00 33.53 558 TRP A CA 1
ATOM 4008 C C . TRP A 1 558 ? -50.667 11.179 51.664 1.00 33.53 558 TRP A C 1
ATOM 4010 O O . TRP A 1 558 ? -49.562 11.251 51.148 1.00 33.53 558 TRP A O 1
ATOM 4020 N N . LEU A 1 559 ? -51.679 10.498 51.122 1.00 29.77 559 LEU A N 1
ATOM 4021 C CA . LEU A 1 559 ? -51.910 10.375 49.679 1.00 29.77 559 LEU A CA 1
ATOM 4022 C C . LEU A 1 559 ? -53.428 10.474 49.457 1.00 29.77 559 LEU A C 1
ATOM 4024 O O . LEU A 1 559 ? -54.145 9.479 49.390 1.00 29.77 559 LEU A O 1
ATOM 4028 N N . THR A 1 560 ? -53.947 11.701 49.429 1.00 31.08 560 THR A N 1
ATOM 4029 C CA . THR A 1 560 ? -55.226 11.983 48.769 1.00 31.08 560 THR A CA 1
ATOM 4030 C C . THR A 1 560 ? -54.984 11.885 47.270 1.00 31.08 560 THR A C 1
ATOM 4032 O O . THR A 1 560 ? -54.391 12.785 46.681 1.00 31.08 560 THR A O 1
ATOM 4035 N N . PHE A 1 561 ? -55.421 10.784 46.667 1.00 32.50 561 PHE A N 1
ATOM 4036 C CA . PHE A 1 561 ? -55.633 10.715 45.228 1.00 32.50 561 PHE A CA 1
ATOM 4037 C C . PHE A 1 561 ? -56.883 11.539 44.904 1.00 32.50 561 PHE A C 1
ATOM 4039 O O . PHE A 1 561 ? -57.980 11.205 45.354 1.00 32.50 561 PHE A O 1
ATOM 4046 N N . THR A 1 562 ? -56.717 12.622 44.151 1.00 32.62 562 THR A N 1
ATOM 4047 C CA . THR A 1 562 ? -57.816 13.205 43.373 1.00 32.62 562 THR A CA 1
ATOM 4048 C C . THR A 1 562 ? -57.760 12.558 41.997 1.00 32.62 562 THR A C 1
ATOM 4050 O O . THR A 1 562 ? -56.687 12.520 41.395 1.00 32.62 562 THR A O 1
ATOM 4053 N N . VAL A 1 563 ? -58.896 11.985 41.595 1.00 41.38 563 VAL A N 1
ATOM 4054 C CA . VAL A 1 563 ? -59.155 11.325 40.305 1.00 41.38 563 VAL A CA 1
ATOM 4055 C C . VAL A 1 563 ? -58.894 12.266 39.139 1.00 41.38 563 VAL A C 1
ATOM 4057 O O . VAL A 1 563 ? -59.271 13.454 39.274 1.00 41.38 563 VAL A O 1
#

Solvent-accessible surface area (backbone atoms only — not comparable to full-atom values): 30413 Å² total; per-residue (Å²): 141,87,83,88,85,84,88,85,77,85,81,78,81,80,80,83,80,80,88,76,76,73,74,72,67,76,71,72,52,66,76,38,80,58,42,74,38,85,58,69,70,50,71,50,73,41,56,53,38,40,33,34,33,38,40,38,74,56,62,44,34,37,33,36,38,33,37,31,36,30,20,89,74,47,48,25,23,31,35,45,28,38,23,43,49,49,97,90,38,72,60,78,52,71,71,44,75,34,76,49,68,70,42,73,36,74,86,67,87,41,78,44,80,47,62,44,84,76,58,33,83,45,53,44,79,43,61,30,19,47,36,39,38,45,76,42,50,35,46,29,44,32,16,25,68,48,70,57,70,47,80,62,41,49,48,34,40,50,53,87,97,44,72,43,74,54,89,91,64,51,30,26,54,25,36,35,34,28,31,59,55,77,90,72,87,62,60,37,48,62,51,67,73,56,60,65,46,77,41,49,31,53,35,73,40,73,52,41,30,39,38,37,28,86,81,61,40,53,50,49,76,51,56,76,63,68,48,74,48,74,46,74,52,26,46,38,44,37,43,36,38,36,79,21,48,54,54,56,79,74,42,78,41,42,39,37,37,31,37,86,79,86,36,68,34,70,38,66,28,37,42,32,29,38,76,66,53,34,52,53,46,77,44,67,75,47,71,63,37,48,25,59,42,76,40,59,36,40,53,49,73,49,51,77,26,83,65,54,80,57,68,52,36,41,38,43,28,21,47,74,82,39,89,68,49,70,48,56,56,56,52,48,76,49,53,32,59,48,70,44,46,35,38,44,33,41,37,37,23,42,81,87,66,35,61,27,70,33,74,51,65,25,33,23,31,86,49,50,34,47,36,45,67,78,48,74,46,54,96,38,98,51,46,46,45,68,44,63,32,42,37,36,32,31,38,44,29,58,33,48,69,36,34,33,37,35,37,44,35,66,57,80,79,69,86,65,47,76,48,77,68,46,65,36,31,58,54,76,46,75,51,74,49,52,50,84,57,58,45,79,28,54,27,40,37,37,32,34,39,74,88,71,30,67,11,68,25,74,48,80,47,65,31,33,48,64,29,57,38,27,49,52,51,27,52,54,55,64,66,44,84,69,48,53,74,68,58,32,50,55,49,35,50,28,29,49,52,18,17,59,26,38,69,70,68,37,40,71,62,16,36,58,26,47,56,54,38,51,54,49,44,53,51,34,32,76,72,66,46,32,53,72,66,58,34,47,52,54,48,47,34,50,48,52,44,39,57,70,63,53,56,65,80,72,76,89,76,86,81,83,81,80,132

Sequence (563 aa):
MGVAPTFRRAAVVLLAFGLWVITAVPVAASDQIDQSNGAFSGQNALRNGMAQTFTPGVSGQLDRVSLMMAATSGAVTGSVQIQTVSAGKPSGTVLGSRAFSSMVVACCHQWRDFTFSPTISLSAGTLYAIVVRPTIGIFTWYDTYYFDEYTSGQLWLAAGSDWLYNTSYGRDFCFETWMVSGAANQPPAIGVTSSVLTVNEGSTASNSGTYSDPDSDSVALTASSGTLTKTGTSTGAWAWSMPGTDEGPPQTITVTANDGHGHTTSTSFTVTIAGVPPTVSITGAPANGPEGTPITLTGKATSPSPADTAFTYTWNVTKNGNPFGSGSGPTISVTPDDEGTFVATLTAVDDGGNGATSAVAINGANVKPTALIDGASHASFVLLPLQTVDFSGGFSDPGALDGHTSTLDYGDGSPVDSFDYGTGGSGQVHDSFAYSRPGTYTITYTVTDDDGGVGVATYTITVQTPAEALAKIADFAASMASLDKGEKNGLLAKFRAASASAARGDYNATCGQLDAAMNDIEALSKNGRLSADDAKALGEATWAVHRAVGCTKVKVGWLTFTV

pLDDT: mean 87.9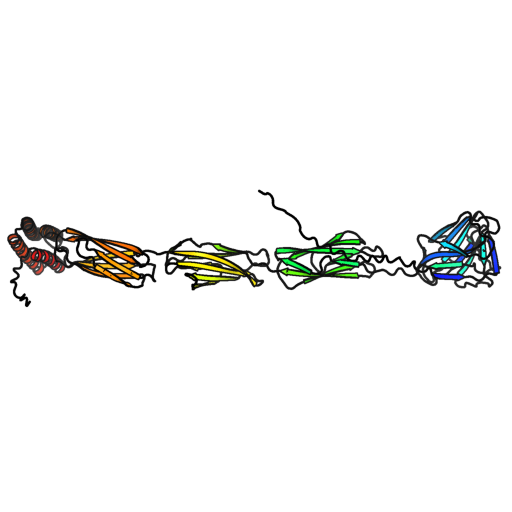9, std 17.1, range [27.34, 98.81]

Nearest PDB structures (foldseek):
  1nug-assembly1_A  TM=4.118E-01  e=1.141E-06  Homo sapiens
  1nud-assembly2_B  TM=4.062E-01  e=1.648E-06  Homo sapiens
  8v2b-assembly1_C  TM=2.397E-01  e=3.662E-10  Mus musculus
  8oxy-assembly1_A  TM=4.133E-01  e=7.184E-06  Homo sapiens
  8oxv-assembly1_A  TM=2.049E-01  e=4.073E-05  Homo sapiens

Foldseek 3Di:
DDDDDDDDDDDPPPPDDDPPPPPPPPPQQPWDWFDWDAAFDDKDKDQFKKKKKAFGQAWAWWFKKKFFWAQVWFFWWWKKFKAADDPQHGPPHTQWMATDGRDHGDDGRDIDMGGTVPTGTDHGRGMMMTMIHIPDGIMMFTFHPDACPPVRIWMWTDDPPDTDGDPVRRTGTTMTIIGRPDPDFDAKDWDWPAQEEEDAALDKDKTKTWIAGPVQAFKDKDKPDFDKDWDDGRIGMIMGIDHRQDFDDKDKMKMKIDRVNPHIDIDIHIYGHDYDAWDKDKDQADQAAEALDKTKIFMDTDGSHPVQPDKWKKKFKDFVNHGDDIDTDGMDIDHHQAFGKIKIKMWIATPVRRIDIDIDIYTHDFDAKAWDWPDKDFDAPAAAAPGKIKTKTKIFGSNQQWWKKKWKDFQPPPDIDIDTPGGGGMDMDIDMDGHHHFDKGKIWMWMATPNGHIHIDIDIDTHDQLLVLLVVLLVLLCPDPLADPVLNCQLNVLSNQLSVCSVVLNLVSNLVSLVSNLVSLVVCPVVVSAPPVRSVNSVSSSVNSCVNSPSPPPPPDDDPDDD

Mean predicted aligned error: 16.42 Å

Secondary structure (DSSP, 8-state):
----------------------------PPEEEEEEE---SEEEEESS-EEEEE--SS-EEEEEEEEEEE-BTB-EEEEEEEEEEETTEEEEEEEEEEEEEEE---SS-EEEEEEEEEEEEE-TT--EEEEEEEEES-EEEEE-SSTT-STT--EEEEETTEEE--TT--PPBPEEEEEE---PPPPPEEEES-SEEEEETTSEEEEEEEEE-TT-PPPEEEESSSEEEE--SSEEEEEEEEE--S--SPEEEEEEEE-SSS-EEEEEEEEEEEP-PPEEEEE---SEEETT--EEEEEEEE-SSSS----EEEEEEEETTEEEEEEESSEEEE---SSEEEEEEEEEE-TT--EEEEEEEEEEE----EEEEEEEEESSSS--TT--EEEEEEEE-S-SSSEEEEEEE-SSSPPPEEEEEEESSEEEEEEEE--SS-EEEEEEEEEEETTS-EEEEEEEEEEPPHHHHHHHHHHHHHH-TTS-HHHHHHHHHHHHHHHHHHHTT-HHHHHHHHHHHHHHHHHHHHTTSS-HHHHHHHHHHHHHHHHHTT-S-----------

Radius of gyration: 66.19 Å; Cα contacts (8 Å, |Δi|>4): 1335; chains: 1; bounding box: 138×46×174 Å